Protein AF-A0A845X6W7-F1 (afdb_monomer_lite)

Radius of gyration: 34.47 Å; chains: 1; bounding box: 106×66×89 Å

Structure (mmCIF, N/CA/C/O backbone):
data_AF-A0A845X6W7-F1
#
_entry.id   AF-A0A845X6W7-F1
#
loop_
_atom_site.group_PDB
_atom_site.id
_atom_site.type_symbol
_atom_site.label_atom_id
_atom_site.label_alt_id
_atom_site.label_comp_id
_atom_site.label_asym_id
_atom_site.label_entity_id
_atom_site.label_seq_id
_atom_site.pdbx_PDB_ins_code
_atom_site.Cartn_x
_atom_site.Cartn_y
_atom_site.Cartn_z
_atom_site.occupancy
_atom_site.B_iso_or_equiv
_atom_site.auth_seq_id
_atom_site.auth_comp_id
_atom_site.auth_asym_id
_atom_site.auth_atom_id
_atom_site.pdbx_PDB_model_num
ATOM 1 N N . MET A 1 1 ? 64.576 -46.042 -10.065 1.00 41.81 1 MET A N 1
ATOM 2 C CA . MET A 1 1 ? 65.574 -46.840 -9.324 1.00 41.81 1 MET A CA 1
ATOM 3 C C . MET A 1 1 ? 66.945 -46.259 -9.606 1.00 41.81 1 MET A C 1
ATOM 5 O O . MET A 1 1 ? 67.445 -46.493 -10.690 1.00 41.81 1 MET A O 1
ATOM 9 N N . PHE A 1 2 ? 67.474 -45.458 -8.682 1.00 36.78 2 PHE A N 1
ATOM 10 C CA . PHE A 1 2 ? 68.887 -45.396 -8.293 1.00 36.78 2 PHE A CA 1
ATOM 11 C C . PHE A 1 2 ? 68.913 -44.674 -6.943 1.00 36.78 2 PHE A C 1
ATOM 13 O O . PHE A 1 2 ? 68.477 -43.531 -6.832 1.00 36.78 2 PHE A O 1
ATOM 20 N N . SER A 1 3 ? 69.297 -45.434 -5.923 1.00 38.53 3 SER A N 1
ATOM 21 C CA . SER A 1 3 ? 69.577 -44.996 -4.559 1.00 38.53 3 SER A CA 1
ATOM 22 C C . SER A 1 3 ? 71.019 -44.513 -4.461 1.00 38.53 3 SER A C 1
ATOM 24 O O . SER A 1 3 ? 71.854 -45.058 -5.177 1.00 38.53 3 SER A O 1
ATOM 26 N N . SER A 1 4 ? 71.272 -43.585 -3.532 1.00 36.19 4 SER A N 1
ATOM 27 C CA . SER A 1 4 ? 72.411 -43.527 -2.584 1.00 36.19 4 SER A CA 1
ATOM 28 C C . SER A 1 4 ? 72.683 -42.048 -2.256 1.00 36.19 4 SER A C 1
ATOM 30 O O . SER A 1 4 ? 72.948 -41.278 -3.172 1.00 36.19 4 SER A O 1
ATOM 32 N N . GLU A 1 5 ? 72.418 -41.527 -1.058 1.00 40.69 5 GLU A N 1
ATOM 33 C CA . GLU A 1 5 ? 73.032 -41.799 0.259 1.00 40.69 5 GLU A CA 1
ATOM 34 C C . GLU A 1 5 ? 74.122 -40.774 0.636 1.00 40.69 5 GLU A C 1
ATOM 36 O O . GLU A 1 5 ? 75.070 -40.558 -0.109 1.00 40.69 5 GLU A O 1
ATOM 41 N N . PHE A 1 6 ? 73.931 -40.222 1.843 1.00 40.81 6 PHE A N 1
ATOM 42 C CA . PHE A 1 6 ? 74.880 -39.656 2.813 1.00 40.81 6 PHE A CA 1
ATOM 43 C C . PHE A 1 6 ? 75.717 -38.404 2.482 1.00 40.81 6 PHE A C 1
ATOM 45 O O . PHE A 1 6 ? 76.673 -38.446 1.716 1.00 40.81 6 PHE A O 1
ATOM 52 N N . TYR A 1 7 ? 75.453 -37.329 3.240 1.00 45.44 7 TYR A N 1
ATOM 53 C CA . TYR A 1 7 ? 76.363 -36.921 4.322 1.00 45.44 7 TYR A CA 1
ATOM 54 C C . TYR A 1 7 ? 75.576 -36.331 5.506 1.00 45.44 7 TYR A C 1
ATOM 56 O O . TYR A 1 7 ? 74.706 -35.478 5.326 1.00 45.44 7 TYR A O 1
ATOM 64 N N . GLU A 1 8 ? 75.879 -36.862 6.690 1.00 43.03 8 GLU A N 1
ATOM 65 C CA . GLU A 1 8 ? 75.519 -36.372 8.020 1.00 43.03 8 GLU A CA 1
ATOM 66 C C . GLU A 1 8 ? 76.424 -35.208 8.460 1.00 43.03 8 GLU A C 1
ATOM 68 O O . GLU A 1 8 ? 77.528 -35.030 7.944 1.00 43.03 8 GLU A O 1
ATOM 73 N N . ASP A 1 9 ? 75.927 -34.547 9.505 1.00 42.81 9 ASP A N 1
ATOM 74 C CA . ASP A 1 9 ? 76.633 -33.899 10.614 1.00 42.81 9 ASP A CA 1
ATOM 75 C C . ASP A 1 9 ? 76.933 -32.393 10.598 1.00 42.81 9 ASP A C 1
ATOM 77 O O . ASP A 1 9 ? 77.532 -31.833 9.685 1.00 42.81 9 ASP A O 1
ATOM 81 N N . ASP A 1 10 ? 76.462 -31.795 11.705 1.00 38.75 10 ASP A N 1
ATOM 82 C CA . ASP A 1 10 ? 76.987 -30.668 12.487 1.00 38.75 10 ASP A CA 1
ATOM 83 C C . ASP A 1 10 ? 75.872 -29.728 12.988 1.00 38.75 10 ASP A C 1
ATOM 85 O O . ASP A 1 10 ? 75.576 -28.666 12.440 1.00 38.75 10 ASP A O 1
ATOM 89 N N . ALA A 1 11 ? 75.280 -30.119 14.120 1.00 44.12 11 ALA A N 1
ATOM 90 C CA . ALA A 1 11 ? 74.911 -29.176 15.176 1.00 44.12 11 ALA A CA 1
ATOM 91 C C . ALA A 1 11 ? 76.161 -28.979 16.058 1.00 44.12 11 ALA A C 1
ATOM 93 O O . ALA A 1 11 ? 76.843 -29.971 16.324 1.00 44.12 11 ALA A O 1
ATOM 94 N N . PRO A 1 12 ? 76.470 -27.770 16.574 1.00 51.69 12 PRO A N 1
ATOM 95 C CA . PRO A 1 12 ? 75.695 -27.253 17.708 1.00 51.69 12 PRO A CA 1
ATOM 96 C C . PRO A 1 12 ? 75.635 -25.713 17.826 1.00 51.69 12 PRO A C 1
ATOM 98 O O . PRO A 1 12 ? 76.504 -25.001 17.345 1.00 51.69 12 PRO A O 1
ATOM 101 N N . SER A 1 13 ? 74.643 -25.201 18.564 1.00 38.34 13 SER A N 1
ATOM 102 C CA . SER A 1 13 ? 74.835 -24.341 19.753 1.00 38.34 13 SER A CA 1
ATOM 103 C C . SER A 1 13 ? 73.607 -23.468 20.025 1.00 38.34 13 SER A C 1
ATOM 105 O O . SER A 1 13 ? 73.076 -22.813 19.134 1.00 38.34 13 SER A O 1
ATOM 107 N N . ASN A 1 14 ? 73.187 -23.479 21.288 1.00 47.44 14 ASN A N 1
ATOM 108 C CA . ASN A 1 14 ? 72.137 -22.656 21.869 1.00 47.44 14 ASN A CA 1
ATOM 109 C C . ASN A 1 14 ? 72.446 -21.154 21.775 1.00 47.44 14 ASN A C 1
ATOM 111 O O . ASN A 1 14 ? 73.477 -20.720 22.280 1.00 47.44 14 ASN A O 1
ATOM 115 N N . GLU A 1 15 ? 71.475 -20.366 21.314 1.00 41.59 15 GLU A N 1
ATOM 116 C CA . GLU A 1 15 ? 71.213 -19.026 21.850 1.00 41.59 15 GLU A CA 1
ATOM 117 C C . GLU A 1 15 ? 69.703 -18.875 22.075 1.00 41.59 15 GLU A C 1
ATOM 119 O O . GLU A 1 15 ? 68.902 -18.695 21.156 1.00 41.59 15 GLU A O 1
ATOM 124 N N . GLU A 1 16 ? 69.314 -18.999 23.341 1.00 50.53 16 GLU A N 1
ATOM 125 C CA . GLU A 1 16 ? 67.980 -18.710 23.850 1.00 50.53 16 GLU A CA 1
ATOM 126 C C . GLU A 1 16 ? 67.768 -17.187 23.794 1.00 50.53 16 GLU A C 1
ATOM 128 O O . GLU A 1 16 ? 68.186 -16.432 24.670 1.00 50.53 16 GLU A O 1
ATOM 133 N N . SER A 1 17 ? 67.186 -16.716 22.687 1.00 41.22 17 SER A N 1
ATOM 134 C CA . SER A 1 17 ? 66.835 -15.310 22.481 1.00 41.22 17 SER A CA 1
ATOM 135 C C . SER A 1 17 ? 65.558 -14.971 23.248 1.00 41.22 17 SER A C 1
ATOM 137 O O . SER A 1 17 ? 64.436 -15.212 22.794 1.00 41.22 17 SER A O 1
ATOM 139 N N . ASP A 1 18 ? 65.759 -14.384 24.422 1.00 53.88 18 ASP A N 1
ATOM 140 C CA . ASP A 1 18 ? 64.742 -13.804 25.290 1.00 53.88 18 ASP A CA 1
ATOM 141 C C . ASP A 1 18 ? 64.089 -12.588 24.593 1.00 53.88 18 ASP A C 1
ATOM 143 O O . ASP A 1 18 ? 64.576 -11.453 24.635 1.00 53.88 18 ASP A O 1
ATOM 147 N N . ARG A 1 19 ? 62.996 -12.824 23.853 1.00 45.81 19 ARG A N 1
ATOM 148 C CA . ARG A 1 19 ? 62.197 -11.755 23.234 1.00 45.81 19 ARG A CA 1
ATOM 149 C C . ARG A 1 19 ? 61.158 -11.241 24.237 1.00 45.81 19 ARG A C 1
ATOM 151 O O . ARG A 1 19 ? 60.297 -12.010 24.671 1.00 45.81 19 ARG A O 1
ATOM 158 N N . PRO A 1 20 ? 61.131 -9.932 24.553 1.00 50.06 20 PRO A N 1
ATOM 159 C CA . PRO A 1 20 ? 60.148 -9.387 25.475 1.00 50.06 20 PRO A CA 1
ATOM 160 C C . PRO A 1 20 ? 58.753 -9.439 24.842 1.00 50.06 20 PRO A C 1
ATOM 162 O O . PRO A 1 20 ? 58.519 -8.869 23.774 1.00 50.06 20 PRO A O 1
ATOM 165 N N . LYS A 1 21 ? 57.805 -10.087 25.532 1.00 54.38 21 LYS A N 1
ATOM 166 C CA . LYS A 1 21 ? 56.366 -10.089 25.214 1.00 54.38 21 LYS A CA 1
ATOM 167 C C . LYS A 1 21 ? 55.781 -8.669 25.314 1.00 54.38 21 LYS A C 1
ATOM 169 O O . LYS A 1 21 ? 55.108 -8.318 26.280 1.00 54.38 21 LYS A O 1
ATOM 174 N N . LYS A 1 22 ? 56.012 -7.836 24.299 1.00 54.75 22 LYS A N 1
ATOM 175 C CA . LYS A 1 22 ? 55.303 -6.569 24.070 1.00 54.75 22 LYS A CA 1
ATOM 176 C C . LYS A 1 22 ? 54.036 -6.859 23.264 1.00 54.75 22 LYS A C 1
ATOM 178 O O . LYS A 1 22 ? 54.057 -6.843 22.043 1.00 54.75 22 LYS A O 1
ATOM 183 N N . GLY A 1 23 ? 52.943 -7.163 23.956 1.00 51.31 23 GLY A N 1
ATOM 184 C CA . GLY A 1 23 ? 51.640 -7.371 23.310 1.00 51.31 23 GLY A CA 1
ATOM 185 C C . GLY A 1 23 ? 50.450 -7.360 24.266 1.00 51.31 23 GLY A C 1
ATOM 186 O O . GLY A 1 23 ? 49.361 -6.956 23.879 1.00 51.31 23 GLY A O 1
ATOM 187 N N . LEU A 1 24 ? 50.657 -7.706 25.543 1.00 52.41 24 LEU A N 1
ATOM 188 C CA . LEU A 1 24 ? 49.563 -7.728 26.523 1.00 52.41 24 LEU A CA 1
ATOM 189 C C . LEU A 1 24 ? 49.169 -6.332 27.038 1.00 52.41 24 LEU A C 1
ATOM 191 O O . LEU A 1 24 ? 48.014 -6.105 27.383 1.00 52.41 24 LEU A O 1
ATOM 195 N N . GLY A 1 25 ? 50.117 -5.390 27.081 1.00 53.72 25 GLY A N 1
ATOM 196 C CA . GLY A 1 25 ? 49.884 -4.060 27.652 1.00 53.72 25 GLY A CA 1
ATOM 197 C C . GLY A 1 25 ? 48.910 -3.211 26.836 1.00 53.72 25 GLY A C 1
ATOM 198 O O . GLY A 1 25 ? 48.062 -2.546 27.408 1.00 53.72 25 GLY A O 1
ATOM 199 N N . VAL A 1 26 ? 48.979 -3.269 25.503 1.00 62.56 26 VAL A N 1
ATOM 200 C CA . VAL A 1 26 ? 48.134 -2.433 24.630 1.00 62.56 26 VAL A CA 1
ATOM 201 C C . VAL A 1 26 ? 46.679 -2.903 24.650 1.00 62.56 26 VAL A C 1
ATOM 203 O O . VAL A 1 26 ? 45.774 -2.079 24.743 1.00 62.56 26 VAL A O 1
ATOM 206 N N . ILE A 1 27 ? 46.452 -4.220 24.657 1.00 63.22 27 ILE A N 1
ATOM 207 C CA . ILE A 1 27 ? 45.105 -4.804 24.733 1.00 63.22 27 ILE A CA 1
ATOM 208 C C . ILE A 1 27 ? 44.462 -4.487 26.088 1.00 63.22 27 ILE A C 1
ATOM 210 O O . ILE A 1 27 ? 43.303 -4.084 26.127 1.00 63.22 27 ILE A O 1
ATOM 214 N N . ALA A 1 28 ? 45.219 -4.582 27.188 1.00 65.25 28 ALA A N 1
ATOM 215 C CA . ALA A 1 28 ? 44.724 -4.219 28.514 1.00 65.25 28 ALA A CA 1
ATOM 216 C C . ALA A 1 28 ? 44.346 -2.731 28.609 1.00 65.25 28 ALA A C 1
ATOM 218 O O . ALA A 1 28 ? 43.310 -2.404 29.184 1.00 65.25 28 ALA A O 1
ATOM 219 N N . THR A 1 29 ? 45.132 -1.833 28.005 1.00 66.19 29 THR A N 1
ATOM 220 C CA . THR A 1 29 ? 44.824 -0.395 27.991 1.00 66.19 29 THR A CA 1
ATOM 221 C C . THR A 1 29 ? 43.583 -0.086 27.154 1.00 66.19 29 THR A C 1
ATOM 223 O O . THR A 1 29 ? 42.740 0.686 27.597 1.00 66.19 29 THR A O 1
ATOM 226 N N . ILE A 1 30 ? 43.421 -0.719 25.985 1.00 70.38 30 ILE A N 1
ATOM 227 C CA . ILE A 1 30 ? 42.225 -0.552 25.140 1.00 70.38 30 ILE A CA 1
ATOM 228 C C . ILE A 1 30 ? 40.974 -1.046 25.874 1.00 70.38 30 ILE A C 1
ATOM 230 O O . ILE A 1 30 ? 39.964 -0.345 25.896 1.00 70.38 30 ILE A O 1
ATOM 234 N N . PHE A 1 31 ? 41.058 -2.200 26.542 1.00 69.19 31 PHE A N 1
ATOM 235 C CA . PHE A 1 31 ? 39.956 -2.721 27.349 1.00 69.19 31 PHE A CA 1
ATOM 236 C C . PHE A 1 31 ? 39.608 -1.782 28.507 1.00 69.19 31 PHE A C 1
ATOM 238 O O . PHE A 1 31 ? 38.435 -1.544 28.767 1.00 69.19 31 PHE A O 1
ATOM 245 N N . PHE A 1 32 ? 40.611 -1.199 29.171 1.00 68.44 32 PHE A N 1
ATOM 246 C CA . PHE A 1 32 ? 40.396 -0.255 30.269 1.00 68.44 32 PHE A CA 1
ATOM 247 C C . PHE A 1 32 ? 39.713 1.036 29.792 1.00 68.44 32 PHE A C 1
ATOM 249 O O . PHE A 1 32 ? 38.779 1.509 30.432 1.00 68.44 32 PHE A O 1
ATOM 256 N N . VAL A 1 33 ? 40.118 1.568 28.634 1.00 68.38 33 VAL A N 1
ATOM 257 C CA . VAL A 1 33 ? 39.493 2.752 28.020 1.00 68.38 33 VAL A CA 1
ATOM 258 C C . VAL A 1 33 ? 38.045 2.458 27.611 1.00 68.38 33 VAL A C 1
ATOM 260 O O . VAL A 1 33 ? 37.154 3.244 27.931 1.00 68.38 33 VAL A O 1
ATOM 263 N N . LEU A 1 34 ? 37.790 1.302 26.986 1.00 66.75 34 LEU A N 1
ATOM 264 C CA . LEU A 1 34 ? 36.441 0.860 26.612 1.00 66.75 34 LEU A CA 1
ATOM 265 C C . LEU A 1 34 ? 35.526 0.626 27.820 1.00 66.75 34 LEU A C 1
ATOM 267 O O . LEU A 1 34 ? 34.320 0.791 27.691 1.00 66.75 34 LEU A O 1
ATOM 271 N N . LEU A 1 35 ? 36.072 0.288 28.992 1.00 68.88 35 LEU A N 1
ATOM 272 C CA . LEU A 1 35 ? 35.301 0.093 30.226 1.00 68.88 35 LEU A CA 1
ATOM 273 C C . LEU A 1 35 ? 35.048 1.409 30.983 1.00 68.88 35 LEU A C 1
ATOM 275 O O . LEU A 1 35 ? 34.030 1.551 31.661 1.00 68.88 35 LEU A O 1
ATOM 279 N N . CYS A 1 36 ? 35.937 2.397 30.841 1.00 67.00 36 CYS A N 1
ATOM 280 C CA . CYS A 1 36 ? 35.768 3.721 31.442 1.00 67.00 36 CYS A CA 1
ATOM 281 C C . CYS A 1 36 ? 34.669 4.555 30.767 1.00 67.00 36 CYS A C 1
ATOM 283 O O . CYS A 1 36 ? 34.015 5.339 31.454 1.00 67.00 36 CYS A O 1
ATOM 285 N N . ILE A 1 37 ? 34.440 4.389 29.459 1.00 62.00 37 ILE A N 1
ATOM 286 C CA . ILE A 1 37 ? 33.436 5.171 28.716 1.00 62.00 37 ILE A CA 1
ATOM 287 C C . ILE A 1 37 ? 31.999 4.874 29.205 1.00 62.00 37 ILE A C 1
ATOM 289 O O . ILE A 1 37 ? 31.311 5.827 29.572 1.00 62.00 37 ILE A O 1
ATOM 293 N N . PRO A 1 38 ? 31.543 3.608 29.325 1.00 60.44 38 PRO A N 1
ATOM 294 C CA . PRO A 1 38 ? 30.228 3.283 29.880 1.00 60.44 38 PRO A CA 1
ATOM 295 C C . PRO A 1 38 ? 30.081 3.711 31.339 1.00 60.44 38 PRO A C 1
ATOM 297 O O . PRO A 1 38 ? 29.026 4.197 31.732 1.00 60.44 38 PRO A O 1
ATOM 300 N N . ALA A 1 39 ? 31.142 3.574 32.141 1.00 66.44 39 ALA A N 1
ATOM 301 C CA . ALA A 1 39 ? 31.120 3.989 33.540 1.00 66.44 39 ALA A CA 1
ATOM 302 C C . ALA A 1 39 ? 30.937 5.509 33.675 1.00 66.44 39 ALA A C 1
ATOM 304 O O . ALA A 1 39 ? 30.122 5.949 34.480 1.00 66.44 39 ALA A O 1
ATOM 305 N N . ALA A 1 40 ? 31.635 6.304 32.857 1.00 65.62 40 ALA A N 1
ATOM 306 C CA . ALA A 1 40 ? 31.474 7.757 32.814 1.00 65.62 40 ALA A CA 1
ATOM 307 C C . ALA A 1 40 ? 30.088 8.177 32.295 1.00 65.62 40 ALA A C 1
ATOM 309 O O . ALA A 1 40 ? 29.509 9.140 32.789 1.00 65.62 40 ALA A O 1
ATOM 310 N N . LEU A 1 41 ? 29.527 7.439 31.333 1.00 58.84 41 LEU A N 1
ATOM 311 C CA . LEU A 1 41 ? 28.171 7.676 30.835 1.00 58.84 41 LEU A CA 1
ATOM 312 C C . LEU A 1 41 ? 27.113 7.375 31.904 1.00 58.84 41 LEU A C 1
ATOM 314 O O . LE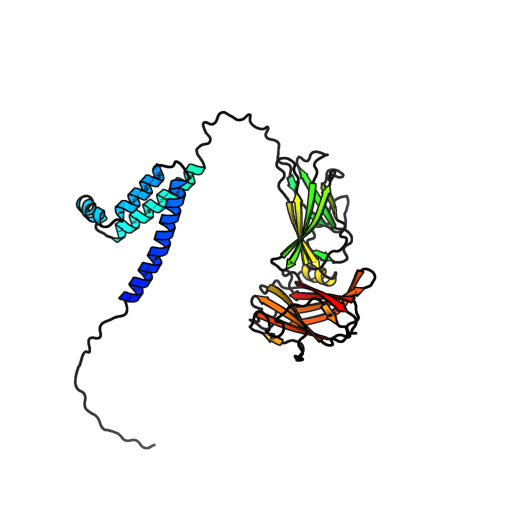U A 1 41 ? 26.213 8.181 32.114 1.00 58.84 41 LEU A O 1
ATOM 318 N N . LEU A 1 42 ? 27.252 6.266 32.633 1.00 66.25 42 LEU A N 1
ATOM 319 C CA . LEU A 1 42 ? 26.346 5.895 33.722 1.00 66.25 42 LEU A CA 1
ATOM 320 C C . LEU A 1 42 ? 26.436 6.857 34.910 1.00 66.25 42 LEU A C 1
ATOM 322 O O . LEU A 1 42 ? 25.409 7.172 35.512 1.00 66.25 42 LEU A O 1
ATOM 326 N N . THR A 1 43 ? 27.629 7.362 35.244 1.00 67.19 43 THR A N 1
ATOM 327 C CA . THR A 1 43 ? 27.751 8.400 36.275 1.00 67.19 43 THR A CA 1
ATOM 328 C C . THR A 1 43 ? 27.157 9.725 35.820 1.00 67.19 43 THR A C 1
ATOM 330 O O . THR A 1 43 ? 26.515 10.386 36.631 1.00 67.19 43 THR A O 1
ATOM 333 N N . LEU A 1 44 ? 27.304 10.100 34.546 1.00 59.97 44 LEU A N 1
ATOM 334 C CA . LEU A 1 44 ? 26.734 11.333 34.002 1.00 59.97 44 LEU A CA 1
ATOM 335 C C . LEU A 1 44 ? 25.201 11.267 33.931 1.00 59.97 44 LEU A C 1
ATOM 337 O O . LEU A 1 44 ? 24.539 12.211 34.351 1.00 59.97 44 LEU A O 1
ATOM 341 N N . ILE A 1 45 ? 24.638 10.125 33.521 1.00 60.75 45 ILE A N 1
ATOM 342 C CA . ILE A 1 45 ? 23.195 9.847 33.584 1.00 60.75 45 ILE A CA 1
ATOM 343 C C . ILE A 1 45 ? 22.712 9.920 35.040 1.00 60.75 45 ILE A C 1
ATOM 345 O O . ILE A 1 45 ? 21.786 10.670 35.338 1.00 60.75 45 ILE A O 1
ATOM 349 N N . GLY A 1 46 ? 23.381 9.231 35.971 1.00 59.56 46 GLY A N 1
ATOM 350 C CA . GLY A 1 46 ? 23.051 9.299 37.399 1.00 59.56 46 GLY A CA 1
ATOM 351 C C . GLY A 1 46 ? 23.098 10.726 37.957 1.00 59.56 46 GLY A C 1
ATOM 352 O O . GLY A 1 46 ? 22.233 11.111 38.737 1.00 59.56 46 GLY A O 1
ATOM 353 N N . PHE A 1 47 ? 24.056 11.542 37.510 1.00 59.53 47 PHE A N 1
ATOM 354 C CA . PHE A 1 47 ? 24.187 12.939 37.922 1.00 59.53 47 PHE A CA 1
ATOM 355 C C . PHE A 1 47 ? 23.041 13.813 37.394 1.00 59.53 47 PHE A C 1
ATOM 357 O O . PHE A 1 47 ? 22.495 14.612 38.149 1.00 59.53 47 PHE A O 1
ATOM 364 N N . VAL A 1 48 ? 22.620 13.627 36.138 1.00 53.84 48 VAL A N 1
ATOM 365 C CA . VAL A 1 48 ? 21.463 14.334 35.551 1.00 53.84 48 VAL A CA 1
ATOM 366 C C . VAL A 1 48 ? 20.162 13.992 36.294 1.00 53.84 48 VAL A C 1
ATOM 368 O O . VAL A 1 48 ? 19.350 14.882 36.555 1.00 53.84 48 VAL A O 1
ATOM 371 N N . PHE A 1 49 ? 19.994 12.738 36.725 1.00 54.31 49 PHE A N 1
ATOM 372 C CA . PHE A 1 49 ? 18.824 12.299 37.499 1.00 54.31 49 PHE A CA 1
ATOM 373 C C . PHE A 1 49 ? 18.829 12.767 38.968 1.00 54.31 49 PHE A C 1
ATOM 375 O O . PHE A 1 49 ? 17.772 12.981 39.553 1.00 54.31 49 PHE A O 1
ATOM 382 N N . ILE A 1 50 ? 20.001 12.994 39.573 1.00 55.56 50 ILE A N 1
ATOM 383 C CA . ILE A 1 50 ? 20.118 13.528 40.946 1.00 55.56 50 ILE A CA 1
ATOM 384 C C . ILE A 1 50 ? 19.643 14.987 41.039 1.00 55.56 50 ILE A C 1
ATOM 386 O O . ILE A 1 50 ? 19.128 15.400 42.077 1.00 55.56 50 ILE A O 1
ATOM 390 N N . PHE A 1 51 ? 19.804 15.773 39.973 1.00 54.44 51 PHE A N 1
ATOM 391 C CA . PHE A 1 51 ? 19.397 17.182 39.966 1.00 54.44 51 PHE A CA 1
ATOM 392 C C . PHE A 1 51 ? 17.911 17.399 39.672 1.00 54.44 51 PHE A C 1
ATOM 394 O O . PHE A 1 51 ? 17.441 18.529 39.803 1.00 54.44 51 PHE A O 1
ATOM 401 N N . THR A 1 52 ? 17.173 16.349 39.301 1.00 53.53 52 THR A N 1
ATOM 402 C CA . THR A 1 52 ? 15.798 16.487 38.811 1.00 53.53 52 THR A CA 1
ATOM 403 C C . THR A 1 52 ? 14.702 16.098 39.799 1.00 53.53 52 THR A C 1
ATOM 405 O O . THR A 1 52 ? 13.597 16.574 39.593 1.00 53.53 52 THR A O 1
ATOM 408 N N . ASP A 1 53 ? 14.956 15.390 40.912 1.00 53.44 53 ASP A N 1
ATOM 409 C CA . ASP A 1 53 ? 13.926 15.246 41.959 1.00 53.44 53 ASP A CA 1
ATOM 410 C C . ASP A 1 53 ? 14.432 14.813 43.349 1.00 53.44 53 ASP A C 1
ATOM 412 O O . ASP A 1 53 ? 15.456 14.148 43.502 1.00 53.44 53 ASP A O 1
ATOM 416 N N . LYS A 1 54 ? 13.682 15.205 44.393 1.00 57.72 54 LYS A N 1
ATOM 417 C CA . LYS A 1 54 ? 14.009 15.132 45.839 1.00 57.72 54 LYS A CA 1
ATOM 418 C C . LYS A 1 54 ? 14.181 13.712 46.420 1.00 57.72 54 LYS A C 1
ATOM 420 O O . LYS A 1 54 ? 13.468 13.333 47.348 1.00 57.72 54 LYS A O 1
ATOM 425 N N . SER A 1 55 ? 15.169 12.941 45.974 1.00 58.91 55 SER A N 1
ATOM 426 C CA . SER A 1 55 ? 15.476 11.626 46.557 1.00 58.91 55 SER A CA 1
ATOM 427 C C . SER A 1 55 ? 16.876 11.587 47.180 1.00 58.91 55 SER A C 1
ATOM 429 O O . SER A 1 55 ? 17.870 11.250 46.544 1.00 58.91 55 SER A O 1
ATOM 431 N N . VAL A 1 56 ? 16.950 11.910 48.478 1.00 62.66 56 VAL A N 1
ATOM 432 C CA . VAL A 1 56 ? 18.195 11.962 49.281 1.00 62.66 56 VAL A CA 1
ATOM 433 C C . VAL A 1 56 ? 18.850 10.580 49.449 1.00 62.66 56 VAL A C 1
ATOM 435 O O . VAL A 1 56 ? 20.071 10.466 49.520 1.00 62.66 56 VAL A O 1
ATOM 438 N N . ILE A 1 57 ? 18.053 9.512 49.493 1.00 61.00 57 ILE A N 1
ATOM 439 C CA . ILE A 1 57 ? 18.521 8.138 49.744 1.00 61.00 57 ILE A CA 1
ATOM 440 C C . ILE A 1 57 ? 19.392 7.588 48.599 1.00 61.00 57 ILE A C 1
ATOM 442 O O . ILE A 1 57 ? 20.510 7.145 48.871 1.00 61.00 57 ILE A O 1
ATOM 446 N N . PRO A 1 58 ? 18.962 7.627 47.327 1.00 61.75 58 PRO A N 1
ATOM 447 C CA . PRO A 1 58 ? 19.805 7.152 46.237 1.00 61.75 58 PRO A CA 1
ATOM 448 C C . PRO A 1 58 ? 21.064 7.997 46.026 1.00 61.75 58 PRO A C 1
ATOM 450 O O . PRO A 1 58 ? 22.103 7.450 45.659 1.00 61.75 58 PRO A O 1
ATOM 453 N N . PHE A 1 59 ? 21.012 9.298 46.327 1.00 65.81 59 PHE A N 1
ATOM 454 C CA . PHE A 1 59 ? 22.203 10.146 46.343 1.00 65.81 59 PHE A CA 1
ATOM 455 C C . PHE A 1 59 ? 23.241 9.646 47.358 1.00 65.81 59 PHE A C 1
ATOM 457 O O . PHE A 1 59 ? 24.420 9.530 47.027 1.00 65.81 59 PHE A O 1
ATOM 464 N N . LEU A 1 60 ? 22.814 9.285 48.574 1.00 64.31 60 LEU A N 1
ATOM 465 C CA . LEU A 1 60 ? 23.707 8.741 49.602 1.00 64.31 60 LEU A CA 1
ATOM 466 C C . LEU A 1 60 ? 24.291 7.377 49.209 1.00 64.31 60 LEU A C 1
ATOM 468 O O . LEU A 1 60 ? 25.471 7.134 49.457 1.00 64.31 60 LEU A O 1
ATOM 472 N N . LEU A 1 61 ? 23.507 6.508 48.564 1.00 65.38 61 LEU A N 1
ATOM 473 C CA . LEU A 1 61 ? 23.988 5.209 48.076 1.00 65.38 61 LEU A CA 1
ATOM 474 C C . LEU A 1 61 ? 24.996 5.360 46.930 1.00 65.38 61 LEU A C 1
ATOM 476 O O . LEU A 1 61 ? 26.030 4.691 46.929 1.00 65.38 61 LEU A O 1
ATOM 480 N N . PHE A 1 62 ? 24.741 6.278 45.998 1.00 69.56 62 PHE A N 1
ATOM 481 C CA . PHE A 1 62 ? 25.669 6.589 44.913 1.00 69.56 62 PHE A CA 1
ATOM 482 C C . PHE A 1 62 ? 26.963 7.224 45.440 1.00 69.56 62 PHE A C 1
ATOM 484 O O . PHE A 1 62 ? 28.058 6.802 45.071 1.00 69.56 62 PHE A O 1
ATOM 491 N N . ALA A 1 63 ? 26.858 8.183 46.366 1.00 69.19 63 ALA A N 1
ATOM 492 C CA . ALA A 1 63 ? 28.012 8.789 47.023 1.00 69.19 63 ALA A CA 1
ATOM 493 C C . ALA A 1 63 ? 28.838 7.748 47.800 1.00 69.19 63 ALA A C 1
ATOM 495 O O . ALA A 1 63 ? 30.066 7.761 47.725 1.00 69.19 63 ALA A O 1
ATOM 496 N N . ALA A 1 64 ? 28.185 6.807 48.491 1.00 68.12 64 ALA A N 1
ATOM 497 C CA . ALA A 1 64 ? 28.860 5.708 49.176 1.00 68.12 64 ALA A CA 1
ATOM 498 C C . ALA A 1 64 ? 29.593 4.778 48.195 1.00 68.12 64 ALA A C 1
ATOM 500 O O . ALA A 1 64 ? 30.756 4.448 48.427 1.00 68.12 64 ALA A O 1
ATOM 501 N N . ALA A 1 65 ? 28.966 4.409 47.073 1.00 71.38 65 ALA A N 1
ATOM 502 C CA . ALA A 1 65 ? 29.610 3.605 46.034 1.00 71.38 65 ALA A CA 1
ATOM 503 C C . ALA A 1 65 ? 30.840 4.318 45.441 1.00 71.38 65 ALA A C 1
ATOM 505 O O . ALA A 1 65 ? 31.893 3.704 45.262 1.00 71.38 65 ALA A O 1
ATOM 506 N N . LEU A 1 66 ? 30.744 5.631 45.213 1.00 72.00 66 LEU A N 1
ATOM 507 C CA . LEU A 1 66 ? 31.844 6.445 44.695 1.00 72.00 66 LEU A CA 1
ATOM 508 C C . LEU A 1 66 ? 33.010 6.541 45.696 1.00 72.00 66 LEU A C 1
ATOM 510 O O . LEU A 1 66 ? 34.175 6.413 45.316 1.00 72.00 66 LEU A O 1
ATOM 514 N N . LEU A 1 67 ? 32.707 6.697 46.988 1.00 69.94 67 LEU A N 1
ATOM 515 C CA . LEU A 1 67 ? 33.704 6.738 48.064 1.00 69.94 67 LEU A CA 1
ATOM 516 C C . LEU A 1 67 ? 34.483 5.423 48.211 1.00 69.94 67 LEU A C 1
ATOM 518 O O . LEU A 1 67 ? 35.668 5.460 48.536 1.00 69.94 67 LEU A O 1
ATOM 522 N N . VAL A 1 68 ? 33.856 4.275 47.934 1.00 64.50 68 VAL A N 1
ATOM 523 C CA . VAL A 1 68 ? 34.518 2.955 47.958 1.00 64.50 68 VAL A CA 1
ATOM 524 C C . VAL A 1 68 ? 35.532 2.803 46.813 1.00 64.50 68 VAL A C 1
ATOM 526 O O . VAL A 1 68 ? 36.540 2.098 46.939 1.00 64.50 68 VAL A O 1
ATOM 529 N N . VAL A 1 69 ? 35.307 3.488 45.692 1.00 67.50 69 VAL A N 1
ATOM 530 C CA . VAL A 1 69 ? 36.128 3.368 44.478 1.00 67.50 69 VAL A CA 1
ATOM 531 C C . VAL A 1 69 ? 37.264 4.403 44.444 1.00 67.50 69 VAL A C 1
ATOM 533 O O . VAL A 1 69 ? 38.291 4.161 43.810 1.00 67.50 69 VAL A O 1
ATOM 536 N N . LEU A 1 70 ? 37.134 5.528 45.158 1.00 71.75 70 LEU A N 1
ATOM 537 C CA . LEU A 1 70 ? 38.123 6.608 45.138 1.00 71.75 70 LEU A CA 1
ATOM 538 C C . LEU A 1 70 ? 39.466 6.209 45.802 1.00 71.75 70 LEU A C 1
ATOM 540 O O . LEU A 1 70 ? 39.500 5.898 46.997 1.00 71.75 70 LEU A O 1
ATOM 544 N N . PRO A 1 71 ? 40.606 6.311 45.083 1.00 64.25 71 PRO A N 1
ATOM 545 C CA . PRO A 1 71 ? 41.921 5.864 45.557 1.00 64.25 71 PRO A CA 1
ATOM 546 C C . PRO A 1 71 ? 42.387 6.403 46.924 1.00 64.25 71 PRO A C 1
ATOM 548 O O . PRO A 1 71 ? 42.916 5.612 47.708 1.00 64.25 71 PRO A O 1
ATOM 551 N N . PRO A 1 72 ? 42.216 7.701 47.269 1.00 67.19 72 PRO A N 1
ATOM 552 C CA . PRO A 1 72 ? 42.734 8.217 48.539 1.00 67.19 72 PRO A CA 1
ATOM 553 C C . PRO A 1 72 ? 41.975 7.673 49.760 1.00 67.19 72 PRO A C 1
ATOM 555 O O . PRO A 1 72 ? 42.559 7.546 50.834 1.00 67.19 72 PRO A O 1
ATOM 558 N N . MET A 1 73 ? 40.701 7.296 49.601 1.00 58.09 73 MET A N 1
ATOM 559 C CA . MET A 1 73 ? 39.859 6.777 50.689 1.00 58.09 73 MET A CA 1
ATOM 560 C C . MET A 1 73 ? 40.045 5.269 50.909 1.00 58.09 73 MET A C 1
ATOM 562 O O . MET A 1 73 ? 39.879 4.781 52.030 1.00 58.09 73 MET A O 1
ATOM 566 N N . GLN A 1 74 ? 40.471 4.529 49.879 1.00 63.16 74 GLN A N 1
ATOM 567 C CA . GLN A 1 74 ? 40.746 3.090 49.979 1.00 63.16 74 GLN A CA 1
ATOM 568 C C . GLN A 1 74 ? 41.824 2.774 51.023 1.00 63.16 74 GLN A C 1
ATOM 570 O O . GLN A 1 74 ? 41.672 1.831 51.797 1.00 63.16 74 GLN A O 1
ATOM 575 N N . MET A 1 75 ? 42.873 3.599 51.108 1.00 63.12 75 MET A N 1
ATOM 576 C CA . MET A 1 75 ? 43.960 3.439 52.087 1.00 63.12 75 MET A CA 1
ATOM 577 C C . MET A 1 75 ? 43.475 3.512 53.544 1.00 63.12 75 MET A C 1
ATOM 579 O O . MET A 1 75 ? 44.033 2.846 54.415 1.00 63.12 75 MET A O 1
ATOM 583 N N . VAL A 1 76 ? 42.426 4.294 53.818 1.00 65.38 76 VAL A N 1
ATOM 584 C CA . VAL A 1 76 ? 41.883 4.475 55.172 1.00 65.38 76 VAL A CA 1
ATOM 585 C C . VAL A 1 76 ? 40.969 3.304 55.553 1.00 65.38 76 VAL A C 1
ATOM 587 O O . VAL A 1 76 ? 41.089 2.753 56.649 1.00 65.38 76 VAL A O 1
ATOM 590 N N . TYR A 1 77 ? 40.104 2.863 54.635 1.00 60.34 77 TYR A N 1
ATOM 591 C CA . TYR A 1 77 ? 39.086 1.838 54.907 1.00 60.34 77 TYR A CA 1
ATOM 592 C C . TYR A 1 77 ? 39.641 0.400 54.933 1.00 60.34 77 TYR A C 1
ATOM 594 O O . TYR A 1 77 ? 39.209 -0.422 55.744 1.00 60.34 77 TYR A O 1
ATOM 602 N N . ILE A 1 78 ? 40.658 0.103 54.110 1.00 60.94 78 ILE A N 1
ATOM 603 C CA . ILE A 1 78 ? 41.318 -1.218 54.027 1.00 60.94 78 ILE A CA 1
ATOM 604 C C . ILE A 1 78 ? 41.939 -1.655 55.367 1.00 60.94 78 ILE A C 1
ATOM 606 O O . ILE A 1 78 ? 42.092 -2.851 55.632 1.00 60.94 78 ILE A O 1
ATOM 610 N N . ASN A 1 79 ? 42.279 -0.697 56.231 1.00 59.69 79 ASN A N 1
ATOM 611 C CA . ASN A 1 79 ? 42.843 -0.982 57.546 1.00 59.69 79 ASN A CA 1
ATOM 612 C C . ASN A 1 79 ? 41.787 -1.331 58.604 1.00 59.69 79 ASN A C 1
ATOM 614 O O . ASN A 1 79 ? 42.134 -1.960 59.598 1.00 59.69 79 ASN A O 1
ATOM 618 N N . HIS A 1 80 ? 40.521 -0.953 58.401 1.00 64.88 80 HIS A N 1
ATOM 619 C CA . HIS A 1 80 ? 39.448 -1.157 59.384 1.00 64.88 80 HIS A CA 1
ATOM 620 C C . HIS A 1 80 ? 38.493 -2.299 59.004 1.00 64.88 80 HIS A C 1
ATOM 622 O O . HIS A 1 80 ? 37.817 -2.837 59.877 1.00 64.88 80 HIS A O 1
ATOM 628 N N . VAL A 1 81 ? 38.465 -2.720 57.731 1.00 65.75 81 VAL A N 1
ATOM 629 C CA . VAL A 1 81 ? 37.598 -3.809 57.249 1.00 65.75 81 VAL A CA 1
ATOM 630 C C . VAL A 1 81 ? 38.427 -4.845 56.464 1.00 65.75 81 VAL A C 1
ATOM 632 O O . VAL A 1 81 ? 38.604 -4.716 55.251 1.00 65.75 81 VAL A O 1
ATOM 635 N N . PRO A 1 82 ? 38.947 -5.896 57.133 1.00 61.47 82 PRO A N 1
ATOM 636 C CA . PRO A 1 82 ? 39.887 -6.865 56.556 1.00 61.47 82 PRO A CA 1
ATOM 637 C C . PRO A 1 82 ? 39.455 -7.572 55.255 1.00 61.47 82 PRO A C 1
ATOM 639 O O . PRO A 1 82 ? 40.320 -7.758 54.393 1.00 61.47 82 PRO A O 1
ATOM 642 N N . PRO A 1 83 ? 38.177 -7.967 55.051 1.00 59.19 83 PRO A N 1
ATOM 643 C CA . PRO A 1 83 ? 37.791 -8.684 53.832 1.00 59.19 83 PRO A CA 1
ATOM 644 C C . PRO A 1 83 ? 37.840 -7.818 52.558 1.00 59.19 83 PRO A C 1
ATOM 646 O O . PRO A 1 83 ? 37.957 -8.364 51.465 1.00 59.19 83 PRO A O 1
ATOM 649 N N . LEU A 1 84 ? 37.855 -6.482 52.670 1.00 55.56 84 LEU A N 1
ATOM 650 C CA . LEU A 1 84 ? 37.862 -5.538 51.536 1.00 55.56 84 LEU A CA 1
ATOM 651 C C . LEU A 1 84 ? 39.265 -5.270 50.944 1.00 55.56 84 LEU A C 1
ATOM 653 O O . LEU A 1 84 ? 39.450 -4.370 50.125 1.00 55.56 84 LEU A O 1
ATOM 657 N N . ARG A 1 85 ? 40.281 -6.055 51.329 1.00 63.88 85 ARG A N 1
ATOM 658 C CA . ARG A 1 85 ? 41.636 -5.987 50.741 1.00 63.88 85 ARG A CA 1
ATOM 659 C C . ARG A 1 85 ? 41.691 -6.466 49.291 1.00 63.88 85 ARG A C 1
ATOM 661 O O . ARG A 1 85 ? 42.575 -6.057 48.538 1.00 63.88 85 ARG A O 1
ATOM 668 N N . PHE A 1 86 ? 40.761 -7.328 48.889 1.00 72.06 86 PHE A N 1
ATOM 669 C CA . PHE A 1 86 ? 40.705 -7.844 47.527 1.00 72.06 86 PHE A CA 1
ATOM 670 C C . PHE A 1 86 ? 40.048 -6.819 46.600 1.00 72.06 86 PHE A C 1
ATOM 672 O O . PHE A 1 86 ? 38.851 -6.560 46.695 1.00 72.06 86 PHE A O 1
ATOM 679 N N . ARG A 1 87 ? 40.828 -6.266 45.661 1.00 67.62 87 ARG A N 1
ATOM 680 C CA . ARG A 1 87 ? 40.364 -5.251 44.691 1.00 67.62 87 ARG A CA 1
ATOM 681 C C . ARG A 1 87 ? 39.083 -5.660 43.957 1.00 67.62 87 ARG A C 1
ATOM 683 O O . ARG A 1 87 ? 38.198 -4.832 43.771 1.00 67.62 87 ARG A O 1
ATOM 690 N N . TYR A 1 88 ? 38.965 -6.937 43.598 1.00 71.06 88 TYR A N 1
ATOM 691 C CA . TYR A 1 88 ? 37.790 -7.478 42.915 1.00 71.06 88 TYR A CA 1
ATOM 692 C C . TYR A 1 88 ? 36.532 -7.479 43.792 1.00 71.06 88 TYR A C 1
ATOM 694 O O . TYR A 1 88 ? 35.443 -7.231 43.286 1.00 71.06 88 TYR A O 1
ATOM 702 N N . LEU A 1 89 ? 36.675 -7.680 45.107 1.00 69.12 89 LEU A N 1
ATOM 703 C CA . LEU A 1 89 ? 35.553 -7.648 46.045 1.00 69.12 89 LEU A CA 1
ATOM 704 C C . LEU A 1 89 ? 35.006 -6.221 46.209 1.00 69.12 89 LEU A C 1
ATOM 706 O O . LEU A 1 89 ? 33.794 -6.039 46.243 1.00 69.12 89 LEU A O 1
ATOM 710 N N . ASN A 1 90 ? 35.880 -5.208 46.232 1.00 66.81 90 ASN A N 1
ATOM 711 C CA . ASN A 1 90 ? 35.459 -3.800 46.280 1.00 66.81 90 ASN A CA 1
ATOM 712 C C . ASN A 1 90 ? 34.733 -3.377 45.003 1.00 66.81 90 ASN A C 1
ATOM 714 O O . ASN A 1 90 ? 33.732 -2.668 45.070 1.00 66.81 90 ASN A O 1
ATOM 718 N N . MET A 1 91 ? 35.219 -3.834 43.846 1.00 70.44 91 MET A N 1
ATOM 719 C CA . MET A 1 91 ? 34.577 -3.552 42.564 1.00 70.44 91 MET A CA 1
ATOM 720 C C . MET A 1 91 ? 33.203 -4.227 42.478 1.00 70.44 91 MET A C 1
ATOM 722 O O . MET A 1 91 ? 32.228 -3.586 42.099 1.00 70.44 91 MET A O 1
ATOM 726 N N . PHE A 1 92 ? 33.104 -5.487 42.915 1.00 73.75 92 PHE A N 1
ATOM 727 C CA . PHE A 1 92 ? 31.837 -6.210 42.996 1.00 73.75 92 PHE A CA 1
ATOM 728 C C . PHE A 1 92 ? 30.844 -5.524 43.945 1.00 73.75 92 PHE A C 1
ATOM 730 O O . PHE A 1 92 ? 29.695 -5.301 43.575 1.00 73.75 92 PHE A O 1
ATOM 737 N N . LEU A 1 93 ? 31.293 -5.112 45.134 1.00 71.81 93 LEU A N 1
ATOM 738 C CA . LEU A 1 93 ? 30.456 -4.403 46.103 1.00 71.81 93 LEU A CA 1
ATOM 739 C C . LEU A 1 93 ? 29.938 -3.067 45.548 1.00 71.81 93 LEU A C 1
ATOM 741 O O . LEU A 1 93 ? 28.771 -2.742 45.744 1.00 71.81 93 LEU A O 1
ATOM 745 N N . ALA A 1 94 ? 30.772 -2.315 44.824 1.00 73.31 94 ALA A N 1
ATOM 746 C CA . ALA A 1 94 ? 30.359 -1.067 44.185 1.00 73.31 94 ALA A CA 1
ATOM 747 C C . ALA A 1 94 ? 29.279 -1.296 43.113 1.00 73.31 94 ALA A C 1
ATOM 749 O O . ALA A 1 94 ? 28.292 -0.565 43.078 1.00 73.31 94 ALA A O 1
ATOM 750 N N . VAL A 1 95 ? 29.422 -2.343 42.292 1.00 74.56 95 VAL A N 1
ATOM 751 C CA . VAL A 1 95 ? 28.418 -2.723 41.282 1.00 74.56 95 VAL A CA 1
ATOM 752 C C . VAL A 1 95 ? 27.102 -3.145 41.940 1.00 74.56 95 VAL A C 1
ATOM 754 O O . VAL A 1 95 ? 26.037 -2.707 41.511 1.00 74.56 95 VAL A O 1
ATOM 757 N N . VAL A 1 96 ? 27.159 -3.931 43.021 1.00 75.50 96 VAL A N 1
ATOM 758 C CA . VAL A 1 96 ? 25.965 -4.332 43.785 1.00 75.50 96 VAL A CA 1
ATOM 759 C C . VAL A 1 96 ? 25.266 -3.116 44.394 1.00 75.50 96 VAL A C 1
ATOM 761 O O . VAL A 1 96 ? 24.052 -2.993 44.269 1.00 75.50 96 VAL A O 1
ATOM 764 N N . LEU A 1 97 ? 26.003 -2.182 45.001 1.00 71.94 97 LEU A N 1
ATOM 765 C CA . LEU A 1 97 ? 25.425 -0.952 45.560 1.00 71.94 97 LEU A CA 1
ATOM 766 C C . LEU A 1 97 ? 24.786 -0.068 44.480 1.00 71.94 97 LEU A C 1
ATOM 768 O O . LEU A 1 97 ? 23.735 0.526 44.718 1.00 71.94 97 LEU A O 1
ATOM 772 N N . MET A 1 98 ? 25.383 -0.017 43.287 1.00 69.81 98 MET A N 1
ATOM 773 C CA . MET A 1 98 ? 24.840 0.714 42.141 1.00 69.81 98 MET A CA 1
ATOM 774 C C . MET A 1 98 ? 23.533 0.082 41.634 1.00 69.81 98 MET A C 1
ATOM 776 O O . MET A 1 98 ? 22.554 0.794 41.416 1.00 69.81 98 MET A O 1
ATOM 780 N N . LEU A 1 99 ? 23.484 -1.251 41.524 1.00 71.38 99 LEU A N 1
ATOM 781 C CA . LEU A 1 99 ? 22.275 -2.002 41.164 1.00 71.38 99 LEU A CA 1
ATOM 782 C C . LEU A 1 99 ? 21.162 -1.830 42.204 1.00 71.38 99 LEU A C 1
ATOM 784 O O . LEU A 1 99 ? 20.018 -1.572 41.838 1.00 71.38 99 LEU A O 1
ATOM 788 N N . VAL A 1 100 ? 21.490 -1.899 43.497 1.00 71.00 100 VAL A N 1
ATOM 789 C CA . VAL A 1 100 ? 20.519 -1.658 44.576 1.00 71.00 100 VAL A CA 1
ATOM 790 C C . VAL A 1 100 ? 19.976 -0.229 44.497 1.00 71.00 100 VAL A C 1
ATOM 792 O O . VAL A 1 100 ? 18.762 -0.043 44.561 1.00 71.00 100 VAL A O 1
ATOM 795 N N . GLY A 1 101 ? 20.833 0.770 44.264 1.00 65.12 101 GLY A N 1
ATOM 796 C CA . GLY A 1 101 ? 20.404 2.152 44.036 1.00 65.12 101 GLY A CA 1
ATOM 797 C C . GLY A 1 101 ? 19.388 2.278 42.895 1.00 65.12 101 GLY A C 1
ATOM 798 O O . GLY A 1 101 ? 18.350 2.912 43.075 1.00 65.12 101 GLY A O 1
ATOM 799 N N . LEU A 1 102 ? 19.634 1.608 41.763 1.00 65.81 102 LEU A N 1
ATOM 800 C CA . LEU A 1 102 ? 18.718 1.584 40.615 1.00 65.81 102 LEU A CA 1
ATOM 801 C C . LEU A 1 102 ? 17.372 0.915 40.943 1.00 65.81 102 LEU A C 1
ATOM 803 O O . LEU A 1 102 ? 16.324 1.423 40.548 1.00 65.81 102 LEU A O 1
ATOM 807 N N . THR A 1 103 ? 17.368 -0.182 41.709 1.00 66.69 103 THR A N 1
ATOM 808 C CA . THR A 1 103 ? 16.113 -0.857 42.101 1.00 66.69 103 THR A CA 1
ATOM 809 C C . THR A 1 103 ? 15.267 -0.037 43.076 1.00 66.69 103 THR A C 1
ATOM 811 O O . THR A 1 103 ? 14.041 -0.040 42.976 1.00 66.69 103 THR A O 1
ATOM 814 N N . VAL A 1 104 ? 15.897 0.721 43.982 1.00 61.47 104 VAL A N 1
ATOM 815 C CA . VAL A 1 104 ? 15.173 1.593 44.920 1.00 61.47 104 VAL A CA 1
ATOM 816 C C . VAL A 1 104 ? 14.480 2.733 44.166 1.00 61.47 104 VAL A C 1
ATOM 818 O O . VAL A 1 104 ? 13.315 3.009 44.450 1.00 61.47 104 VAL A O 1
ATOM 821 N N . PHE A 1 105 ? 15.124 3.311 43.144 1.00 59.06 105 PHE A N 1
ATOM 822 C CA . PHE A 1 105 ? 14.503 4.317 42.270 1.00 59.06 105 PHE A CA 1
ATOM 823 C C . PHE A 1 105 ? 13.262 3.801 41.530 1.00 59.06 105 PHE A C 1
ATOM 825 O O . PHE A 1 105 ? 12.272 4.526 41.433 1.00 59.06 105 PHE A O 1
ATOM 832 N N . GLY A 1 106 ? 13.280 2.548 41.061 1.00 52.25 106 GLY A N 1
ATOM 833 C CA . GLY A 1 106 ? 12.122 1.932 40.402 1.00 52.25 106 GLY A CA 1
ATOM 834 C C . GLY A 1 106 ? 10.917 1.729 41.330 1.00 52.25 106 GLY A C 1
ATOM 835 O O . GLY A 1 106 ? 9.780 1.736 40.869 1.00 52.25 106 GLY A O 1
ATOM 836 N N . SER A 1 107 ? 11.147 1.601 42.641 1.00 47.34 107 SER A N 1
ATOM 837 C CA . SER A 1 107 ? 10.087 1.357 43.634 1.00 47.34 107 SER A CA 1
ATOM 838 C C . SER A 1 107 ? 9.476 2.629 44.238 1.00 47.34 107 SER A C 1
ATOM 840 O O . SER A 1 107 ? 8.322 2.627 44.665 1.00 47.34 107 SER A O 1
ATOM 842 N N . THR A 1 108 ? 10.208 3.749 44.255 1.00 49.25 108 THR A N 1
ATOM 843 C CA . THR A 1 108 ? 9.694 5.019 44.800 1.00 49.25 108 THR A CA 1
ATOM 844 C C . THR A 1 108 ? 8.773 5.771 43.840 1.00 49.25 108 THR A C 1
ATOM 846 O O . THR A 1 108 ? 8.039 6.653 44.282 1.00 49.25 108 THR A O 1
ATOM 849 N N . ALA A 1 109 ? 8.734 5.390 42.560 1.00 49.12 109 ALA A N 1
ATOM 850 C CA . ALA A 1 109 ? 7.767 5.914 41.594 1.00 49.12 109 ALA A CA 1
ATOM 851 C C . ALA A 1 109 ? 6.326 5.410 41.836 1.00 49.12 109 ALA A C 1
ATOM 853 O O . ALA A 1 109 ? 5.384 5.967 41.280 1.00 49.12 109 ALA A O 1
ATOM 854 N N . THR A 1 110 ? 6.124 4.394 42.687 1.00 47.81 110 THR A N 1
ATOM 855 C CA . THR A 1 110 ? 4.808 3.755 42.888 1.00 47.81 110 THR A CA 1
ATOM 856 C C . THR A 1 110 ? 4.186 3.970 44.272 1.00 47.81 110 THR A C 1
ATOM 858 O O . THR A 1 110 ? 3.064 3.529 44.499 1.00 47.81 110 THR A O 1
ATOM 861 N N . SER A 1 111 ? 4.848 4.665 45.208 1.00 43.84 111 SER A N 1
ATOM 862 C CA . SER A 1 111 ? 4.407 4.699 46.617 1.00 43.84 111 SER A CA 1
ATOM 863 C C . SER A 1 111 ? 4.362 6.097 47.251 1.00 43.84 111 SER A C 1
ATOM 865 O O . SER A 1 111 ? 4.803 6.278 48.381 1.00 43.84 111 SER A O 1
ATOM 867 N N . ASN A 1 112 ? 3.795 7.092 46.560 1.00 44.47 112 ASN A N 1
ATOM 868 C CA . ASN A 1 112 ? 3.436 8.390 47.161 1.00 44.47 112 ASN A CA 1
ATOM 869 C C . ASN A 1 112 ? 2.037 8.877 46.728 1.00 44.47 112 ASN A C 1
ATOM 871 O O . ASN A 1 112 ? 1.832 10.049 46.430 1.00 44.47 112 ASN A O 1
ATOM 875 N N . LYS A 1 113 ? 1.044 7.977 46.731 1.00 45.16 113 LYS A N 1
ATOM 876 C CA . LYS A 1 113 ? -0.382 8.301 46.506 1.00 45.16 113 LYS A CA 1
ATOM 877 C C . LYS A 1 113 ? -1.247 8.111 47.765 1.00 45.16 113 LYS A C 1
ATOM 879 O O . LYS A 1 113 ? -2.375 7.648 47.676 1.00 45.16 113 LYS A O 1
ATOM 884 N N . ALA A 1 114 ? -0.725 8.429 48.955 1.00 47.53 114 ALA A N 1
ATOM 885 C CA . ALA A 1 114 ? -1.445 8.178 50.214 1.00 47.53 114 ALA A CA 1
ATOM 886 C C . ALA A 1 114 ? -1.879 9.423 51.009 1.00 47.53 114 ALA A C 1
ATOM 888 O O . ALA A 1 114 ? -2.597 9.254 51.981 1.00 47.53 114 ALA A O 1
ATOM 889 N N . ASN A 1 115 ? -1.498 10.655 50.642 1.00 49.47 115 ASN A N 1
ATOM 890 C CA . ASN A 1 115 ? -1.894 11.859 51.401 1.00 49.47 115 ASN A CA 1
ATOM 891 C C . ASN A 1 115 ? -2.013 13.114 50.518 1.00 49.47 115 ASN A C 1
ATOM 893 O O . ASN A 1 115 ? -1.472 14.173 50.836 1.00 49.47 115 ASN A O 1
ATOM 897 N N . GLN A 1 116 ? -2.716 13.000 49.394 1.00 42.19 116 GLN A N 1
ATOM 898 C CA . GLN A 1 116 ? -3.195 14.163 48.647 1.00 42.19 116 GLN A CA 1
ATOM 899 C C . GLN A 1 116 ? -4.686 14.326 48.986 1.00 42.19 116 GLN A C 1
ATOM 901 O O . GLN A 1 116 ? -5.389 13.312 48.987 1.00 42.19 116 GLN A O 1
ATOM 906 N N . PRO A 1 117 ? -5.171 15.529 49.355 1.00 46.72 117 PRO A N 1
ATOM 907 C CA . PRO A 1 117 ? -6.595 15.748 49.589 1.00 46.72 117 PRO A CA 1
ATOM 908 C C . PRO A 1 117 ? -7.345 15.261 48.356 1.00 46.72 117 PRO A C 1
ATOM 910 O O . PRO A 1 117 ? -6.992 15.641 47.241 1.00 46.72 117 PRO A O 1
ATOM 913 N N . SER A 1 118 ? -8.296 14.355 48.572 1.00 45.91 118 SER A N 1
ATOM 914 C CA . SER A 1 118 ? -9.074 13.709 47.528 1.00 45.91 118 SER A CA 1
ATOM 915 C C . SER A 1 118 ? -9.672 14.782 46.629 1.00 45.91 118 SER A C 1
ATOM 917 O O . SER A 1 118 ? -10.625 15.468 47.006 1.00 45.91 118 SER A O 1
ATOM 919 N N . GLU A 1 119 ? -9.097 14.920 45.435 1.00 53.72 119 GLU A N 1
ATOM 920 C CA . GLU A 1 119 ? -9.834 15.417 44.284 1.00 53.72 119 GLU A CA 1
ATOM 921 C C . GLU A 1 119 ? -11.171 14.665 44.274 1.00 53.72 119 GLU A C 1
ATOM 923 O O . GLU A 1 119 ? -11.171 13.454 44.543 1.00 53.72 119 GLU A O 1
ATOM 928 N N . PRO A 1 120 ? -12.308 15.354 44.066 1.00 50.00 120 PRO A N 1
ATOM 929 C CA . PRO A 1 120 ? -13.592 14.681 43.963 1.00 50.00 120 PRO A CA 1
ATOM 930 C C . PRO A 1 120 ? -13.413 13.543 42.970 1.00 50.00 120 PRO A C 1
ATOM 932 O O . PRO A 1 120 ? -13.025 13.785 41.829 1.00 50.00 120 PRO A O 1
ATOM 935 N N . THR A 1 121 ? -13.583 12.311 43.456 1.00 51.12 121 THR A N 1
ATOM 936 C CA . THR A 1 121 ? -13.428 11.092 42.672 1.00 51.12 121 THR A CA 1
ATOM 937 C C . THR A 1 121 ? -14.271 11.289 41.431 1.00 51.12 121 THR A C 1
ATOM 939 O O . THR A 1 121 ? -15.500 11.344 41.528 1.00 51.12 121 THR A O 1
ATOM 942 N N . LYS A 1 122 ? -13.600 11.519 40.294 1.00 55.62 122 LYS A N 1
ATOM 943 C CA . LYS A 1 122 ? -14.263 11.602 39.001 1.00 55.62 122 LYS A CA 1
ATOM 944 C C . LYS A 1 122 ? -15.131 10.344 38.935 1.00 55.62 122 LYS A C 1
ATOM 946 O O . LYS A 1 122 ? -14.600 9.275 39.253 1.00 55.62 122 LYS A O 1
ATOM 951 N N . PRO A 1 123 ? -16.451 10.457 38.699 1.00 56.28 123 PRO A N 1
ATOM 952 C CA . PRO A 1 123 ? -17.283 9.273 38.563 1.00 56.28 123 PRO A CA 1
ATOM 953 C C . PRO A 1 123 ? -16.581 8.325 37.592 1.00 56.28 123 PRO A C 1
ATOM 955 O O . PRO A 1 123 ? -16.041 8.781 36.586 1.00 56.28 123 PRO A O 1
ATOM 958 N N . ASP A 1 124 ? -16.506 7.051 37.969 1.00 66.56 124 ASP A N 1
ATOM 959 C CA . ASP A 1 124 ? -15.877 5.983 37.194 1.00 66.56 124 ASP A CA 1
ATOM 960 C C . ASP A 1 124 ? -16.757 5.757 35.957 1.00 66.56 124 ASP A C 1
ATOM 962 O O . ASP A 1 124 ? -17.663 4.923 35.950 1.00 66.56 124 ASP A O 1
ATOM 966 N N . VAL A 1 125 ? -16.625 6.656 34.977 1.00 65.69 125 VAL A N 1
ATOM 967 C CA . VAL A 1 125 ? -17.331 6.575 33.705 1.00 65.69 125 VAL A CA 1
ATOM 968 C C . VAL A 1 125 ? -16.671 5.422 32.959 1.00 65.69 125 VAL A C 1
ATOM 970 O O . VAL A 1 125 ? -15.463 5.486 32.717 1.00 65.69 125 VAL A O 1
ATOM 973 N N . PRO A 1 126 ? -17.414 4.347 32.646 1.00 75.88 126 PRO A N 1
ATOM 974 C CA . PRO A 1 126 ? -16.838 3.216 31.944 1.00 75.88 126 PRO A CA 1
ATOM 975 C C . PRO A 1 126 ? -16.301 3.696 30.593 1.00 75.88 126 PRO A C 1
ATOM 977 O O . PRO A 1 126 ? -16.958 4.476 29.903 1.00 75.88 126 PRO A O 1
ATOM 980 N N . ALA A 1 127 ? -15.089 3.259 30.251 1.00 78.44 127 ALA A N 1
ATOM 981 C CA . ALA A 1 127 ? -14.423 3.665 29.022 1.00 78.44 127 ALA A CA 1
ATOM 982 C C . ALA A 1 127 ? -15.298 3.340 27.800 1.00 78.44 127 ALA A C 1
ATOM 984 O O . ALA A 1 127 ? -15.889 2.258 27.713 1.00 78.44 127 ALA A O 1
ATOM 985 N N . VAL A 1 128 ? -15.379 4.291 26.870 1.00 84.50 128 VAL A N 1
ATOM 986 C CA . VAL A 1 128 ? -16.028 4.093 25.573 1.00 84.50 128 VAL A CA 1
ATOM 987 C C . VAL A 1 128 ? -15.085 3.263 24.712 1.00 84.50 128 VAL A C 1
ATOM 989 O O . VAL A 1 128 ? -13.976 3.703 24.428 1.00 84.50 128 VAL A O 1
ATOM 992 N N . THR A 1 129 ? -15.482 2.065 24.293 1.00 87.38 129 THR A N 1
ATOM 993 C CA . THR A 1 129 ? -14.597 1.180 23.519 1.00 87.38 129 THR A CA 1
ATOM 994 C C . THR A 1 129 ? -15.286 0.665 22.271 1.00 87.38 129 THR A C 1
ATOM 996 O O . THR A 1 129 ? -16.500 0.462 22.228 1.00 87.38 129 THR A O 1
ATOM 999 N N . LEU A 1 130 ? -14.493 0.481 21.219 1.00 91.62 130 LEU A N 1
ATOM 1000 C CA . LEU A 1 130 ? -14.945 -0.106 19.971 1.00 91.62 130 LEU A CA 1
ATOM 1001 C C . LEU A 1 130 ? -14.234 -1.445 19.787 1.00 91.62 130 LEU A C 1
ATOM 1003 O O . LEU A 1 130 ? -13.055 -1.505 19.445 1.00 91.62 130 LEU A O 1
ATOM 1007 N N . ASN A 1 131 ? -14.959 -2.526 20.042 1.00 90.75 131 ASN A N 1
ATOM 1008 C CA . ASN A 1 131 ? -14.416 -3.875 20.000 1.00 90.75 131 ASN A CA 1
ATOM 1009 C C . ASN A 1 131 ? -14.641 -4.517 18.629 1.00 90.75 131 ASN A C 1
ATOM 1011 O O . ASN A 1 131 ? -15.565 -4.154 17.903 1.00 90.75 131 ASN A O 1
ATOM 1015 N N . ALA A 1 132 ? -13.814 -5.516 18.305 1.00 91.81 132 ALA A N 1
ATOM 1016 C CA . ALA A 1 132 ? -13.984 -6.370 17.128 1.00 91.81 132 ALA A CA 1
ATOM 1017 C C . ALA A 1 132 ? -14.201 -5.586 15.820 1.00 91.81 132 ALA A C 1
ATOM 1019 O O . ALA A 1 132 ? -15.089 -5.915 15.039 1.00 91.81 132 ALA A O 1
ATOM 1020 N N . VAL A 1 133 ? -13.397 -4.543 15.589 1.00 95.69 133 VAL A N 1
ATOM 1021 C CA . VAL A 1 133 ? -13.465 -3.792 14.332 1.00 95.69 133 VAL A CA 1
ATOM 1022 C C . VAL A 1 133 ? -13.097 -4.708 13.169 1.00 95.69 133 VAL A C 1
ATOM 1024 O O . VAL A 1 133 ? -12.066 -5.383 13.204 1.00 95.69 133 VAL A O 1
ATOM 1027 N N . GLN A 1 134 ? -13.941 -4.726 12.148 1.00 96.62 134 GLN A N 1
ATOM 1028 C CA . GLN A 1 134 ? -13.821 -5.521 10.935 1.00 96.62 134 GLN A CA 1
ATOM 1029 C C . GLN A 1 134 ? -13.916 -4.613 9.718 1.00 96.62 134 GLN A C 1
ATOM 1031 O O . GLN A 1 134 ? -14.640 -3.613 9.729 1.00 96.62 134 GLN A O 1
ATOM 1036 N N . LEU A 1 135 ? -13.191 -4.981 8.668 1.00 97.38 135 LEU A N 1
ATOM 1037 C CA . LEU A 1 135 ? -13.280 -4.334 7.367 1.00 97.38 135 LEU A CA 1
ATOM 1038 C C . LEU A 1 135 ? -13.890 -5.307 6.363 1.00 97.38 135 LEU A C 1
ATOM 1040 O O . LEU A 1 135 ? -13.500 -6.472 6.318 1.00 97.38 135 LEU A O 1
ATOM 1044 N N . CYS A 1 136 ? -14.812 -4.836 5.531 1.00 96.31 136 CYS A N 1
ATOM 1045 C CA . CYS A 1 136 ? -15.374 -5.644 4.456 1.00 96.31 136 CYS A CA 1
ATOM 1046 C C . CYS A 1 136 ? -15.772 -4.802 3.241 1.00 96.31 136 CYS A C 1
ATOM 1048 O O . CYS A 1 136 ? -15.841 -3.578 3.304 1.00 96.31 136 CYS A O 1
ATOM 1050 N N . ASN A 1 137 ? -16.028 -5.456 2.109 1.00 94.38 137 ASN A N 1
ATOM 1051 C CA . ASN A 1 137 ? -16.527 -4.813 0.888 1.00 94.38 137 ASN A CA 1
ATOM 1052 C C . ASN A 1 137 ? -18.053 -4.924 0.726 1.00 94.38 137 ASN A C 1
ATOM 1054 O O . ASN A 1 137 ? -18.633 -4.236 -0.109 1.00 94.38 137 ASN A O 1
ATOM 1058 N N . THR A 1 138 ? -18.711 -5.777 1.513 1.00 93.56 138 THR A N 1
ATOM 1059 C CA . THR A 1 138 ? -20.163 -5.963 1.499 1.00 93.56 138 THR A CA 1
ATOM 1060 C C . THR A 1 138 ? -20.688 -6.228 2.899 1.00 93.56 138 THR A C 1
ATOM 1062 O O . THR A 1 138 ? -20.063 -6.951 3.670 1.00 93.56 138 THR A O 1
ATOM 1065 N N . LEU A 1 139 ? -21.867 -5.689 3.204 1.00 92.69 139 LEU A N 1
ATOM 1066 C CA . LEU A 1 139 ? -22.566 -5.951 4.458 1.00 92.69 139 LEU A CA 1
ATOM 1067 C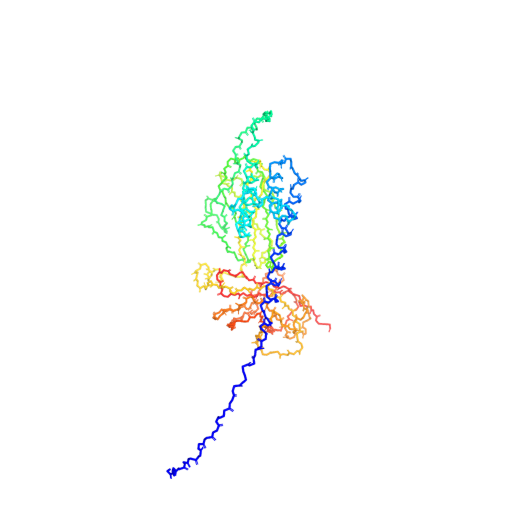 C . LEU A 1 139 ? -23.609 -7.052 4.286 1.00 92.69 139 LEU A C 1
ATOM 1069 O O . LEU A 1 139 ? -24.400 -7.030 3.342 1.00 92.69 139 LEU A O 1
ATOM 1073 N N . THR A 1 140 ? -23.661 -7.959 5.255 1.00 90.75 140 THR A N 1
ATOM 1074 C CA . THR A 1 140 ? -24.740 -8.934 5.426 1.00 90.75 140 THR A CA 1
ATOM 1075 C C . THR A 1 140 ? -25.410 -8.657 6.766 1.00 90.75 140 THR A C 1
ATOM 1077 O O . THR A 1 140 ? -24.773 -8.778 7.807 1.00 90.75 140 THR A O 1
ATOM 1080 N N . GLU A 1 141 ? -26.677 -8.233 6.751 1.00 88.06 141 GLU A N 1
ATOM 1081 C CA . GLU A 1 141 ? -27.441 -7.920 7.976 1.00 88.06 141 GLU A CA 1
ATOM 1082 C C . GLU A 1 141 ? -26.705 -6.938 8.922 1.00 88.06 141 GLU A C 1
ATOM 1084 O O . GLU A 1 141 ? -26.646 -7.151 10.129 1.00 88.06 141 GLU A O 1
ATOM 1089 N N . ASN A 1 142 ? -26.116 -5.868 8.368 1.00 86.69 142 ASN A N 1
ATOM 1090 C CA . ASN A 1 142 ? -25.308 -4.860 9.086 1.00 86.69 142 ASN A CA 1
ATOM 1091 C C . ASN A 1 142 ? -24.020 -5.394 9.740 1.00 86.69 142 ASN A C 1
ATOM 1093 O O . ASN A 1 142 ? -23.416 -4.730 10.579 1.00 86.69 142 ASN A O 1
ATOM 1097 N N . THR A 1 143 ? -23.571 -6.581 9.341 1.00 90.06 143 THR A N 1
ATOM 1098 C CA . THR A 1 143 ? -22.294 -7.160 9.767 1.00 90.06 143 THR A CA 1
ATOM 1099 C C . THR A 1 143 ? -21.405 -7.447 8.568 1.00 90.06 143 THR A C 1
ATOM 1101 O O . THR A 1 143 ? -21.883 -7.558 7.434 1.00 90.06 143 THR A O 1
ATOM 1104 N N . CYS A 1 144 ? -20.103 -7.549 8.810 1.00 93.56 144 CYS A N 1
ATOM 1105 C CA . CYS A 1 144 ? -19.181 -8.059 7.811 1.00 93.56 144 CYS A CA 1
ATOM 1106 C C . CYS A 1 144 ? -19.253 -9.592 7.755 1.00 93.56 144 CYS A C 1
ATOM 1108 O O . CYS A 1 144 ? -19.366 -10.264 8.780 1.00 93.56 144 CYS A O 1
ATOM 1110 N N . ASP A 1 145 ? -19.165 -10.149 6.550 1.00 91.81 145 ASP A N 1
ATOM 1111 C CA . ASP A 1 145 ? -19.052 -11.593 6.314 1.00 91.81 145 ASP A CA 1
ATOM 1112 C C . ASP A 1 145 ? -17.650 -12.141 6.646 1.00 91.81 145 ASP A C 1
ATOM 1114 O O . ASP A 1 145 ? -17.477 -13.341 6.871 1.00 91.81 145 ASP A O 1
ATOM 1118 N N . GLY A 1 146 ? -16.659 -11.254 6.731 1.00 92.44 146 GLY A N 1
ATOM 1119 C CA . GLY A 1 146 ? -15.299 -11.535 7.162 1.00 92.44 146 GLY A CA 1
ATOM 1120 C C . GLY A 1 146 ? -14.543 -10.260 7.532 1.00 92.44 146 GLY A C 1
ATOM 1121 O O . GLY A 1 146 ? -15.025 -9.150 7.340 1.00 92.44 146 GLY A O 1
ATOM 1122 N N . ASP A 1 147 ? -13.344 -10.430 8.082 1.00 95.25 147 ASP A N 1
ATOM 1123 C CA . ASP A 1 147 ? -12.414 -9.332 8.345 1.00 95.25 147 ASP A CA 1
ATOM 1124 C C . ASP A 1 147 ? -11.340 -9.326 7.254 1.00 95.25 147 ASP A C 1
ATOM 1126 O O . ASP A 1 147 ? -10.421 -10.149 7.271 1.00 95.25 147 ASP A O 1
ATOM 1130 N N . TYR A 1 148 ? -11.500 -8.450 6.265 1.00 94.88 148 TYR A N 1
ATOM 1131 C CA . TYR A 1 148 ? -10.623 -8.361 5.104 1.00 94.88 148 TYR A CA 1
ATOM 1132 C C . TYR A 1 148 ? -9.531 -7.316 5.314 1.00 94.88 148 TYR A C 1
ATOM 1134 O O . TYR A 1 148 ? -9.788 -6.164 5.638 1.00 94.88 148 TYR A O 1
ATOM 1142 N N . ASN A 1 149 ? -8.289 -7.707 5.057 1.00 94.38 149 ASN A N 1
ATOM 1143 C CA . ASN A 1 149 ? -7.131 -6.816 5.060 1.00 94.38 149 ASN A CA 1
ATOM 1144 C C . ASN A 1 149 ? -6.544 -6.601 3.656 1.00 94.38 149 ASN A C 1
ATOM 1146 O O . ASN A 1 149 ? -5.518 -5.944 3.530 1.00 94.38 149 ASN A O 1
ATOM 1150 N N . LEU A 1 150 ? -7.174 -7.147 2.612 1.00 94.25 150 LEU A N 1
ATOM 1151 C CA . LEU A 1 150 ? -6.738 -7.043 1.220 1.00 94.25 150 LEU A CA 1
ATOM 1152 C C . LEU A 1 150 ? -7.889 -6.511 0.365 1.00 94.25 150 LEU A C 1
ATOM 1154 O O . LEU A 1 150 ? -8.976 -7.091 0.355 1.00 94.25 150 LEU A O 1
ATOM 1158 N N . PHE A 1 151 ? -7.638 -5.441 -0.382 1.00 95.31 151 PHE A N 1
ATOM 1159 C CA . PHE A 1 151 ? -8.606 -4.809 -1.276 1.00 95.31 151 PHE A CA 1
ATOM 1160 C C . PHE A 1 151 ? -8.012 -4.600 -2.668 1.00 95.31 151 PHE A C 1
ATOM 1162 O O . PHE A 1 151 ? -6.798 -4.521 -2.842 1.00 95.31 151 PHE A O 1
ATOM 1169 N N . THR A 1 152 ? -8.862 -4.527 -3.690 1.00 93.69 152 THR A N 1
ATOM 1170 C CA . THR A 1 152 ? -8.433 -4.157 -5.047 1.00 93.69 152 THR A CA 1
ATOM 1171 C C . THR A 1 152 ? -8.427 -2.644 -5.200 1.00 93.69 152 THR A C 1
ATOM 1173 O O . THR A 1 152 ? -9.281 -1.979 -4.618 1.00 93.69 152 THR A O 1
ATOM 1176 N N . ARG A 1 153 ? -7.559 -2.102 -6.058 1.00 91.00 153 ARG A N 1
ATOM 1177 C CA . ARG A 1 153 ? -7.533 -0.660 -6.376 1.00 91.00 153 ARG A CA 1
ATOM 1178 C C . ARG A 1 153 ? -8.882 -0.099 -6.857 1.00 91.00 153 ARG A C 1
ATOM 1180 O O . ARG A 1 153 ? -9.176 1.066 -6.621 1.00 91.00 153 ARG A O 1
ATOM 1187 N N . ASP A 1 154 ? -9.700 -0.943 -7.490 1.00 89.81 154 ASP A N 1
ATOM 1188 C CA . ASP A 1 154 ? -11.012 -0.582 -8.046 1.00 89.81 154 ASP A CA 1
ATOM 1189 C C . ASP A 1 154 ? -12.162 -0.745 -7.036 1.00 89.81 154 ASP A C 1
ATOM 1191 O O . ASP A 1 154 ? -13.337 -0.730 -7.410 1.00 89.81 154 ASP A O 1
ATOM 1195 N N . ILE A 1 155 ? -11.853 -0.966 -5.753 1.00 93.56 155 ILE A N 1
ATOM 1196 C CA . ILE A 1 155 ? -12.887 -1.087 -4.729 1.00 93.56 155 ILE A CA 1
ATOM 1197 C C . ILE A 1 155 ? -13.653 0.234 -4.603 1.00 93.56 155 ILE A C 1
ATOM 1199 O O . ILE A 1 155 ? -13.072 1.297 -4.394 1.00 93.56 155 ILE A O 1
ATOM 1203 N N . SER A 1 156 ? -14.978 0.171 -4.718 1.00 92.69 156 SER A N 1
ATOM 1204 C CA . SER A 1 156 ? -15.819 1.366 -4.640 1.00 92.69 156 SER A CA 1
ATOM 1205 C C . SER A 1 156 ? -16.131 1.777 -3.205 1.00 92.69 156 SER A C 1
ATOM 1207 O O . SER A 1 156 ? -16.335 2.955 -2.929 1.00 92.69 156 SER A O 1
ATOM 1209 N N . GLU A 1 157 ? -16.234 0.812 -2.291 1.00 95.56 157 GLU A N 1
ATOM 1210 C CA . GLU A 1 157 ? -16.649 1.041 -0.908 1.00 95.56 157 GLU A CA 1
ATOM 1211 C C . GLU A 1 157 ? -15.951 0.053 0.034 1.00 95.56 157 GLU A C 1
ATOM 1213 O O . GLU A 1 157 ? -15.817 -1.132 -0.274 1.00 95.56 157 GLU A O 1
ATOM 1218 N N . ILE A 1 158 ? -15.534 0.550 1.196 1.00 96.62 158 ILE A N 1
ATOM 1219 C CA . ILE A 1 158 ? -15.047 -0.241 2.325 1.00 96.62 158 ILE A CA 1
ATOM 1220 C C . ILE A 1 158 ? -15.967 0.057 3.507 1.00 96.62 158 ILE A C 1
ATOM 1222 O O . ILE A 1 158 ? -16.148 1.210 3.906 1.00 96.62 158 ILE A O 1
ATOM 1226 N N . PHE A 1 159 ? -16.560 -0.986 4.066 1.00 96.75 159 PHE A N 1
ATOM 1227 C CA . PHE A 1 159 ? -17.356 -0.913 5.280 1.00 96.75 159 PHE A CA 1
ATOM 1228 C C . PHE A 1 159 ? -16.474 -1.216 6.481 1.00 96.75 159 PHE A C 1
ATOM 1230 O O . PHE A 1 159 ? -15.693 -2.165 6.466 1.00 96.75 159 PHE A O 1
ATOM 1237 N N . ILE A 1 160 ? -16.618 -0.398 7.517 1.00 96.81 160 ILE A N 1
ATOM 1238 C CA . ILE A 1 160 ? -15.918 -0.553 8.785 1.00 96.81 160 ILE A CA 1
ATOM 1239 C C . ILE A 1 160 ? -16.994 -0.782 9.836 1.00 96.81 160 ILE A C 1
ATOM 1241 O O . ILE A 1 160 ? -17.804 0.109 10.111 1.00 96.81 160 ILE A O 1
ATOM 1245 N N . VAL A 1 161 ? -17.020 -1.990 10.384 1.00 96.38 161 VAL A N 1
ATOM 1246 C CA . VAL A 1 161 ? -18.024 -2.428 11.357 1.00 96.38 161 VAL A CA 1
ATOM 1247 C C . VAL A 1 161 ? -17.332 -2.728 12.675 1.00 96.38 161 VAL A C 1
ATOM 1249 O O . VAL A 1 161 ? -16.218 -3.236 12.680 1.00 96.38 161 VAL A O 1
ATOM 1252 N N . GLY A 1 162 ? -17.963 -2.417 13.800 1.00 94.62 162 GLY A N 1
ATOM 1253 C CA . GLY A 1 162 ? -17.442 -2.757 15.120 1.00 94.62 162 GLY A CA 1
ATOM 1254 C C . GLY A 1 162 ? -18.553 -2.857 16.151 1.00 94.62 162 GLY A C 1
ATOM 1255 O O . GLY A 1 162 ? -19.666 -2.382 15.935 1.00 94.62 162 GLY A O 1
ATOM 1256 N N . THR A 1 163 ? -18.248 -3.463 17.292 1.00 93.50 163 THR A N 1
ATOM 1257 C CA . THR A 1 163 ? -19.180 -3.568 18.415 1.00 93.50 163 THR A CA 1
ATOM 1258 C C . THR A 1 163 ? -18.902 -2.444 19.414 1.00 93.50 163 THR A C 1
ATOM 1260 O O . THR A 1 163 ? -17.867 -2.480 20.088 1.00 93.50 163 THR A O 1
ATOM 1263 N N . PRO A 1 164 ? -19.784 -1.435 19.513 1.00 92.25 164 PRO A N 1
ATOM 1264 C CA . PRO A 1 164 ? -19.609 -0.329 20.441 1.00 92.25 164 PRO A CA 1
ATOM 1265 C C . PRO A 1 164 ? -19.946 -0.766 21.873 1.00 92.25 164 PRO A C 1
ATOM 1267 O O . PRO A 1 164 ? -20.941 -1.450 22.110 1.00 92.25 164 PRO A O 1
ATOM 1270 N N . GLU A 1 165 ? -19.159 -0.320 22.847 1.00 90.69 165 GLU A N 1
ATOM 1271 C CA . GLU A 1 165 ? -19.434 -0.487 24.273 1.00 90.69 165 GLU A CA 1
ATOM 1272 C C . GLU A 1 165 ? -19.398 0.883 24.962 1.00 90.69 165 GLU A C 1
ATOM 1274 O O . GLU A 1 165 ? -18.476 1.672 24.761 1.00 90.69 165 GLU A O 1
ATOM 1279 N N . ASN A 1 166 ? -20.432 1.190 25.752 1.00 88.00 166 ASN A N 1
ATOM 1280 C CA . ASN A 1 166 ? -20.606 2.478 26.445 1.00 88.00 166 ASN A CA 1
ATOM 1281 C C . ASN A 1 166 ? -20.644 3.723 25.530 1.00 88.00 166 ASN A C 1
ATOM 1283 O O . ASN A 1 166 ? -20.456 4.841 26.002 1.00 88.00 166 ASN A O 1
ATOM 1287 N N . PHE A 1 167 ? -20.931 3.556 24.236 1.00 86.75 167 PHE A N 1
ATOM 1288 C CA . PHE A 1 167 ? -21.140 4.666 23.304 1.00 86.75 167 PHE A CA 1
ATOM 1289 C C . PHE A 1 167 ? -22.447 5.408 23.603 1.00 86.75 167 PHE A C 1
ATOM 1291 O O . PHE A 1 167 ? -23.526 4.814 23.582 1.00 86.75 167 PHE A O 1
ATOM 1298 N N . ALA A 1 168 ? -22.363 6.721 23.817 1.00 83.88 168 ALA A N 1
ATOM 1299 C CA . ALA A 1 168 ? -23.537 7.584 23.736 1.00 83.88 168 ALA A CA 1
ATOM 1300 C C . ALA A 1 168 ? -23.973 7.732 22.266 1.00 83.88 168 ALA A C 1
ATOM 1302 O O . ALA A 1 168 ? -23.122 7.724 21.373 1.00 83.88 168 ALA A O 1
ATOM 1303 N N . GLU A 1 169 ? -25.276 7.882 22.008 1.00 77.94 169 GLU A N 1
ATOM 1304 C CA . GLU A 1 169 ? -25.834 7.973 20.644 1.00 77.94 169 GLU A CA 1
ATOM 1305 C C . GLU A 1 169 ? -25.250 9.134 19.817 1.00 77.94 169 GLU A C 1
ATOM 1307 O O . GLU A 1 169 ? -25.222 9.063 18.590 1.00 77.94 169 GLU A O 1
ATOM 1312 N N . ASP A 1 170 ? -24.759 10.183 20.478 1.00 84.25 170 ASP A N 1
ATOM 1313 C CA . ASP A 1 170 ? -24.148 11.376 19.886 1.00 84.25 170 ASP A CA 1
ATOM 1314 C C . ASP A 1 170 ? -22.609 11.341 19.865 1.00 84.25 170 ASP A C 1
ATOM 1316 O O . ASP A 1 170 ? -21.965 12.345 19.547 1.00 84.25 170 ASP A O 1
ATOM 1320 N N . THR A 1 171 ? -21.998 10.197 20.190 1.00 88.94 171 THR A N 1
ATOM 1321 C CA . THR A 1 171 ? -20.538 10.047 20.179 1.00 88.94 171 THR A CA 1
ATOM 1322 C C . THR A 1 171 ? -20.005 10.169 18.756 1.00 88.94 171 THR A C 1
ATOM 1324 O O . THR A 1 171 ? -20.194 9.282 17.921 1.00 88.94 171 THR A O 1
ATOM 1327 N N . ALA A 1 172 ? -19.286 11.258 18.491 1.00 92.62 172 ALA A N 1
ATOM 1328 C CA . ALA A 1 172 ? -18.618 11.457 17.217 1.00 92.62 172 ALA A CA 1
ATOM 1329 C C . ALA A 1 172 ? -17.349 10.596 17.116 1.00 92.62 172 ALA A C 1
ATOM 1331 O O . ALA A 1 172 ? -16.539 10.554 18.046 1.00 92.62 172 ALA A O 1
ATOM 1332 N N . VAL A 1 173 ? -17.152 9.943 15.971 1.00 94.81 173 VAL A N 1
ATOM 1333 C CA . VAL A 1 173 ? -15.945 9.167 15.657 1.00 94.81 173 VAL A CA 1
ATOM 1334 C C . VAL A 1 173 ? -15.337 9.681 14.363 1.00 94.81 173 VAL A C 1
ATOM 1336 O O . VAL A 1 173 ? -16.014 9.800 13.347 1.00 94.81 173 VAL A O 1
ATOM 1339 N N . THR A 1 174 ? -14.046 9.968 14.400 1.00 96.81 174 THR A N 1
ATOM 1340 C CA . THR A 1 174 ? -13.239 10.380 13.259 1.00 96.81 174 THR A CA 1
ATOM 1341 C C . THR A 1 174 ? -12.507 9.180 12.679 1.00 96.81 174 THR A C 1
ATOM 1343 O O . THR A 1 174 ? -11.727 8.528 13.370 1.00 96.81 174 THR A O 1
ATOM 1346 N N . LEU A 1 175 ? -12.748 8.914 11.401 1.00 97.12 175 LEU A N 1
ATOM 1347 C CA . LEU A 1 175 ? -11.969 8.013 10.569 1.00 97.12 175 LEU A CA 1
ATOM 1348 C C . LEU A 1 175 ? -10.804 8.782 9.955 1.00 97.12 175 LEU A C 1
ATOM 1350 O O . LEU A 1 175 ? -11.007 9.708 9.172 1.00 97.12 175 LEU A O 1
ATOM 1354 N N . GLU A 1 176 ? -9.592 8.356 10.268 1.00 97.19 176 GLU A N 1
ATOM 1355 C CA . GLU A 1 176 ? -8.369 8.798 9.614 1.00 97.19 176 GLU A CA 1
ATOM 1356 C C . GLU A 1 176 ? -7.791 7.626 8.821 1.00 97.19 176 GLU A C 1
ATOM 1358 O O . GLU A 1 176 ? -7.667 6.523 9.350 1.00 97.19 176 GLU A O 1
ATOM 1363 N N . ILE A 1 177 ? -7.466 7.850 7.550 1.00 96.50 177 ILE A N 1
ATOM 1364 C CA . ILE A 1 177 ? -6.777 6.866 6.715 1.00 96.50 177 ILE A CA 1
ATOM 1365 C C . ILE A 1 177 ? -5.458 7.473 6.280 1.00 96.50 177 ILE A C 1
ATOM 1367 O O . ILE A 1 177 ? -5.418 8.531 5.644 1.00 96.50 177 ILE A O 1
ATOM 1371 N N . THR A 1 178 ? -4.394 6.763 6.614 1.00 95.12 178 THR A N 1
ATOM 1372 C CA . THR A 1 178 ? -3.023 7.086 6.261 1.00 95.12 178 THR A CA 1
ATOM 1373 C C . THR A 1 178 ? -2.549 6.096 5.209 1.00 95.12 178 THR A C 1
ATOM 1375 O O . THR A 1 178 ? -2.710 4.891 5.369 1.00 95.12 178 THR A O 1
ATOM 1378 N N . TYR A 1 179 ? -1.985 6.608 4.124 1.00 92.44 179 TYR A N 1
ATOM 1379 C CA . TYR A 1 179 ? -1.399 5.843 3.032 1.00 92.44 179 TYR A CA 1
ATOM 1380 C C . TYR A 1 179 ? 0.123 5.931 3.105 1.00 92.44 179 TYR A C 1
ATOM 1382 O O . TYR A 1 179 ? 0.661 7.033 3.253 1.00 92.44 179 TYR A O 1
ATOM 1390 N N . SER A 1 180 ? 0.798 4.794 2.967 1.00 87.19 180 SER A N 1
ATOM 1391 C CA . SER A 1 180 ? 2.256 4.716 2.907 1.00 87.19 180 SER A CA 1
ATOM 1392 C C . SER A 1 180 ? 2.695 4.308 1.504 1.00 87.19 180 SER A C 1
ATOM 1394 O O . SER A 1 180 ? 2.470 3.174 1.082 1.00 87.19 180 SER A O 1
ATOM 1396 N N . ASP A 1 181 ? 3.296 5.251 0.778 1.00 70.69 181 ASP A N 1
ATOM 1397 C CA . ASP A 1 181 ? 3.856 5.060 -0.565 1.00 70.69 181 ASP A CA 1
ATOM 1398 C C . ASP A 1 181 ? 5.228 4.377 -0.543 1.00 70.69 181 ASP A C 1
ATOM 1400 O O . ASP A 1 181 ? 5.544 3.600 -1.443 1.00 70.69 181 ASP A O 1
ATOM 1404 N N . GLU A 1 182 ? 6.001 4.606 0.517 1.00 67.94 182 GLU A N 1
ATOM 1405 C CA . GLU A 1 182 ? 7.262 3.928 0.812 1.00 67.94 182 GLU A CA 1
ATOM 1406 C C . GLU A 1 182 ? 7.292 3.505 2.293 1.00 67.94 182 GLU A C 1
ATOM 1408 O O . GLU A 1 182 ? 6.537 4.044 3.108 1.00 67.94 182 GLU A O 1
ATOM 1413 N N . PRO A 1 183 ? 8.189 2.589 2.711 1.00 61.84 183 PRO A N 1
ATOM 1414 C CA . PRO A 1 183 ? 8.263 2.120 4.100 1.00 61.84 183 PRO A CA 1
ATOM 1415 C C . PRO A 1 183 ? 8.486 3.218 5.161 1.00 61.84 183 PRO A C 1
ATOM 1417 O O . PRO A 1 183 ? 8.415 2.929 6.354 1.00 61.84 183 PRO A O 1
ATOM 1420 N N . GLN A 1 184 ? 8.804 4.457 4.763 1.00 63.41 184 GLN A N 1
ATOM 1421 C CA . GLN A 1 184 ? 9.149 5.558 5.672 1.00 63.41 184 GLN A CA 1
ATOM 1422 C C . GLN A 1 184 ? 8.362 6.853 5.441 1.00 63.41 184 GLN A C 1
ATOM 1424 O O . GLN A 1 184 ? 8.544 7.812 6.196 1.00 63.41 184 GLN A O 1
ATOM 1429 N N . THR A 1 185 ? 7.487 6.904 4.439 1.00 74.31 185 THR A N 1
ATOM 1430 C CA . THR A 1 185 ? 6.661 8.075 4.136 1.00 74.31 185 THR A CA 1
ATOM 1431 C C . THR A 1 185 ? 5.197 7.693 4.250 1.00 74.31 185 THR A C 1
ATOM 1433 O O . THR A 1 185 ? 4.748 6.691 3.709 1.00 74.31 185 THR A O 1
ATOM 1436 N N . SER A 1 186 ? 4.451 8.476 5.026 1.00 84.31 186 SER A N 1
ATOM 1437 C CA . SER A 1 186 ? 3.038 8.229 5.289 1.00 84.31 186 SER A CA 1
ATOM 1438 C C . SER A 1 186 ? 2.266 9.536 5.170 1.00 84.31 186 SER A C 1
ATOM 1440 O O . SER A 1 186 ? 2.655 10.547 5.763 1.00 84.31 186 SER A O 1
ATOM 1442 N N . THR A 1 187 ? 1.167 9.526 4.426 1.00 90.00 187 THR A N 1
ATOM 1443 C CA . THR A 1 187 ? 0.334 10.703 4.164 1.00 90.00 187 THR A CA 1
ATOM 1444 C C . THR A 1 187 ? -1.108 10.430 4.559 1.00 90.00 187 THR A C 1
ATOM 1446 O O . THR A 1 187 ? -1.661 9.379 4.252 1.00 90.00 187 THR A O 1
ATOM 1449 N N . VAL A 1 188 ? -1.743 11.375 5.253 1.00 91.31 188 VAL A N 1
ATOM 1450 C CA . VAL A 1 188 ? -3.171 11.261 5.576 1.00 91.31 188 VAL A CA 1
ATOM 1451 C C . VAL A 1 188 ? -3.969 11.548 4.306 1.00 91.31 188 VAL A C 1
ATOM 1453 O O . VAL A 1 188 ? -3.995 12.682 3.832 1.00 91.31 188 VAL A O 1
ATOM 1456 N N . VAL A 1 189 ? -4.614 10.519 3.760 1.00 92.69 189 VAL A N 1
ATOM 1457 C CA . VAL A 1 189 ? -5.414 10.596 2.523 1.00 92.69 189 VAL A CA 1
ATOM 1458 C C . VAL A 1 189 ? -6.898 10.802 2.798 1.00 92.69 189 VAL A C 1
ATOM 1460 O O . VAL A 1 189 ? -7.641 11.246 1.924 1.00 92.69 189 VAL A O 1
ATOM 1463 N N . LYS A 1 190 ? -7.348 10.515 4.022 1.00 94.44 190 LYS A N 1
ATOM 1464 C CA . LYS A 1 190 ? -8.726 10.755 4.449 1.00 94.44 190 LYS A CA 1
ATOM 1465 C C . LYS A 1 190 ? -8.772 11.129 5.922 1.00 94.44 190 LYS A C 1
ATOM 1467 O O . LYS A 1 190 ? -8.089 10.525 6.741 1.00 94.44 190 LYS A O 1
ATOM 1472 N N . ASN A 1 191 ? -9.618 12.097 6.249 1.00 95.44 191 ASN A N 1
ATOM 1473 C CA . ASN A 1 191 ? -9.990 12.435 7.615 1.00 95.44 191 ASN A CA 1
ATOM 1474 C C . ASN A 1 191 ? -11.463 12.870 7.605 1.00 95.44 191 ASN A C 1
ATOM 1476 O O . ASN A 1 191 ? -11.801 13.875 6.979 1.00 95.44 191 ASN A O 1
ATOM 1480 N N . GLU A 1 192 ? -12.347 12.070 8.197 1.00 95.44 192 GLU A N 1
ATOM 1481 C CA . GLU A 1 192 ? -13.793 12.297 8.179 1.00 95.44 192 GLU A CA 1
ATOM 1482 C C . GLU A 1 192 ? -14.423 11.964 9.530 1.00 95.44 192 GLU A C 1
ATOM 1484 O O . GLU A 1 192 ? -14.174 10.902 10.093 1.00 95.44 192 GLU A O 1
ATOM 1489 N N . THR A 1 193 ? -15.260 12.865 10.044 1.00 95.19 193 THR A N 1
ATOM 1490 C CA . THR A 1 193 ? -15.945 12.697 11.330 1.00 95.19 193 THR A CA 1
ATOM 1491 C C . THR A 1 193 ? -17.405 12.316 11.128 1.00 95.19 193 THR A C 1
ATOM 1493 O O . THR A 1 193 ? -18.168 13.034 10.484 1.00 95.19 193 THR A O 1
ATOM 1496 N N . PHE A 1 194 ? -17.807 11.218 11.758 1.00 92.81 194 PHE A N 1
ATOM 1497 C CA . PHE A 1 194 ? -19.165 10.696 11.776 1.00 92.81 194 PHE A CA 1
ATOM 1498 C C . PHE A 1 194 ? -19.816 11.007 13.121 1.00 92.81 194 PHE A C 1
ATOM 1500 O O . PHE A 1 194 ? -19.329 10.576 14.162 1.00 92.81 194 PHE A O 1
ATOM 1507 N N . THR A 1 195 ? -20.924 11.747 13.109 1.00 87.75 195 THR A N 1
ATOM 1508 C CA . THR A 1 195 ? -21.637 12.169 14.330 1.00 87.75 195 THR A CA 1
ATOM 1509 C C . THR A 1 195 ? -22.676 11.162 14.821 1.00 87.75 195 THR A C 1
ATOM 1511 O O . THR A 1 195 ? -23.118 11.257 15.957 1.00 87.75 195 THR A O 1
ATOM 1514 N N . THR A 1 196 ? -23.080 10.212 13.974 1.00 82.31 196 THR A N 1
ATOM 1515 C CA . THR A 1 196 ? -24.046 9.146 14.298 1.00 82.31 196 THR A CA 1
ATOM 1516 C C . THR A 1 196 ? -23.588 7.816 13.688 1.00 82.31 196 THR A C 1
ATOM 1518 O O . THR A 1 196 ? -24.203 7.306 12.752 1.00 82.31 196 THR A O 1
ATOM 1521 N N . PRO A 1 197 ? -22.459 7.256 14.155 1.00 85.69 197 PRO A N 1
ATOM 1522 C CA . PRO A 1 197 ? -21.891 6.058 13.548 1.00 85.69 197 PRO A CA 1
ATOM 1523 C C . PRO A 1 197 ? -22.579 4.761 14.001 1.00 85.69 197 PRO A C 1
ATOM 1525 O O . PRO A 1 197 ? -22.241 3.696 13.497 1.00 85.69 197 PRO A O 1
ATOM 1528 N N . ILE A 1 198 ? -23.512 4.820 14.961 1.00 89.00 198 ILE A N 1
ATOM 1529 C CA . ILE A 1 198 ? -24.220 3.638 15.460 1.00 89.00 198 ILE A CA 1
ATOM 1530 C C . ILE A 1 198 ? -25.506 3.422 14.659 1.00 89.00 198 ILE A C 1
ATOM 1532 O O . ILE A 1 198 ? -26.409 4.257 14.684 1.00 89.00 198 ILE A O 1
ATOM 1536 N N . GLN A 1 199 ? -25.597 2.288 13.970 1.00 86.06 199 GLN A N 1
ATOM 1537 C CA . GLN A 1 199 ? -26.754 1.853 13.189 1.00 86.06 199 GLN A CA 1
ATOM 1538 C C . GLN A 1 199 ? -27.193 0.477 13.693 1.00 86.06 199 GLN A C 1
ATOM 1540 O O . GLN A 1 199 ? -26.378 -0.433 13.813 1.00 86.06 199 GLN A O 1
ATOM 1545 N N . ASP A 1 200 ? -28.471 0.335 14.055 1.00 86.00 200 ASP A N 1
ATOM 1546 C CA . ASP A 1 200 ? -29.048 -0.919 14.565 1.00 86.00 200 ASP A CA 1
ATOM 1547 C C . ASP A 1 200 ? -28.250 -1.564 15.724 1.00 86.00 200 ASP A C 1
ATOM 1549 O O . ASP A 1 200 ? -28.177 -2.783 15.866 1.00 86.00 200 ASP A O 1
ATOM 1553 N N . GLY A 1 201 ? -27.649 -0.726 16.579 1.00 86.81 201 GLY A N 1
ATOM 1554 C CA . GLY A 1 201 ? -26.852 -1.152 17.736 1.00 86.81 201 GLY A CA 1
ATOM 1555 C C . GLY A 1 201 ? -25.408 -1.562 17.421 1.00 86.81 201 GLY A C 1
ATOM 1556 O O . GLY A 1 201 ? -24.691 -1.956 18.338 1.00 86.81 201 GLY A O 1
ATOM 1557 N N . GLN A 1 202 ? -24.965 -1.450 16.168 1.00 90.62 202 GLN A N 1
ATOM 1558 C CA . GLN A 1 202 ? -23.585 -1.688 15.740 1.00 90.62 202 GLN A CA 1
ATOM 1559 C C . GLN A 1 202 ? -22.930 -0.385 15.297 1.00 90.62 202 GLN A C 1
ATOM 1561 O O . GLN A 1 202 ? -23.589 0.508 14.772 1.00 90.62 202 GLN A O 1
ATOM 1566 N N . PHE A 1 203 ? -21.620 -0.270 15.483 1.00 93.75 203 PHE A N 1
ATOM 1567 C CA . PHE A 1 203 ? -20.856 0.790 14.845 1.00 93.75 203 PHE A CA 1
ATOM 1568 C C . PHE A 1 203 ? -20.682 0.421 13.379 1.00 93.75 203 PHE A C 1
ATOM 1570 O O . PHE A 1 203 ? -20.196 -0.666 13.069 1.00 93.75 203 PHE A O 1
ATOM 1577 N N . GLN A 1 204 ? -21.063 1.326 12.490 1.00 94.19 204 GLN A N 1
ATOM 1578 C CA . GLN A 1 204 ? -20.992 1.116 11.058 1.00 94.19 204 GLN A CA 1
ATOM 1579 C C . GLN A 1 204 ? -20.691 2.439 10.363 1.00 94.19 204 GLN A C 1
ATOM 1581 O O . GLN A 1 204 ? -21.490 3.376 10.378 1.00 94.19 204 GLN A O 1
ATOM 1586 N N . VAL A 1 205 ? -19.545 2.493 9.691 1.00 94.81 205 VAL A N 1
ATOM 1587 C CA . VAL A 1 205 ? -19.181 3.615 8.824 1.00 94.81 205 VAL A CA 1
ATOM 1588 C C . VAL A 1 205 ? -18.793 3.105 7.444 1.00 94.81 205 VAL A C 1
ATOM 1590 O O . VAL A 1 205 ? -18.257 2.007 7.282 1.00 94.81 205 VAL A O 1
ATOM 1593 N N . LYS A 1 206 ? -19.115 3.906 6.429 1.00 94.94 206 LYS A N 1
ATOM 1594 C CA . LYS A 1 206 ? -18.840 3.601 5.028 1.00 94.94 206 LYS A CA 1
ATOM 1595 C C . LYS A 1 206 ? -17.767 4.547 4.515 1.00 94.94 206 LYS A C 1
ATOM 1597 O O . LYS A 1 206 ? -17.963 5.760 4.535 1.00 94.94 206 LYS A O 1
ATOM 1602 N N . TYR A 1 207 ? -16.671 3.989 4.022 1.00 94.62 207 TYR A N 1
ATOM 1603 C CA . TYR A 1 207 ? -15.627 4.723 3.327 1.00 94.62 207 TYR A CA 1
ATOM 1604 C C . TYR A 1 207 ? -15.751 4.501 1.818 1.00 94.62 207 TYR A C 1
ATOM 1606 O O . TYR A 1 207 ? -15.670 3.375 1.338 1.00 94.62 207 TYR A O 1
ATOM 1614 N N . THR A 1 208 ? -15.943 5.585 1.070 1.00 94.62 208 THR A N 1
ATOM 1615 C CA . THR A 1 208 ? -15.973 5.584 -0.398 1.00 94.62 208 THR A CA 1
ATOM 1616 C C . THR A 1 208 ? -14.720 6.315 -0.892 1.00 94.62 208 THR A C 1
ATOM 1618 O O . THR A 1 208 ? -14.710 7.550 -0.873 1.00 94.62 208 THR A O 1
ATOM 1621 N N . PRO A 1 209 ? -13.633 5.602 -1.246 1.00 90.62 209 PRO A N 1
ATOM 1622 C CA . PRO A 1 209 ? -12.419 6.238 -1.752 1.00 90.62 209 PRO A CA 1
ATOM 1623 C C . PRO A 1 209 ? -12.668 6.921 -3.103 1.00 90.62 209 PRO A C 1
ATOM 1625 O O . PRO A 1 209 ? -13.302 6.347 -3.983 1.00 90.62 209 PRO A O 1
ATOM 1628 N N . GLU A 1 210 ? -12.133 8.132 -3.292 1.00 87.62 210 GLU A N 1
ATOM 1629 C CA . GLU A 1 210 ? -12.075 8.765 -4.623 1.00 87.62 210 GLU A CA 1
ATOM 1630 C C . GLU A 1 210 ? -11.031 8.076 -5.509 1.00 87.62 210 GLU A C 1
ATOM 1632 O O . GLU A 1 210 ? -11.255 7.827 -6.690 1.00 87.62 210 GLU A O 1
ATOM 1637 N N . SER A 1 211 ? -9.888 7.740 -4.911 1.00 84.62 211 SER A N 1
ATOM 1638 C CA . SER A 1 211 ? -8.842 6.915 -5.500 1.00 84.62 211 SER A CA 1
ATOM 1639 C C . SER A 1 211 ? -8.185 6.100 -4.400 1.00 84.62 211 SER A C 1
ATOM 1641 O O . SER A 1 211 ? -7.946 6.632 -3.313 1.00 84.62 211 SER A O 1
ATOM 1643 N N . LEU A 1 212 ? -7.839 4.852 -4.698 1.00 89.81 212 LEU A N 1
ATOM 1644 C CA . LEU A 1 212 ? -7.126 3.979 -3.776 1.00 89.81 212 LEU A CA 1
ATOM 1645 C C . LEU A 1 212 ? -5.865 3.433 -4.472 1.00 89.81 212 LEU A C 1
ATOM 1647 O O . LEU A 1 212 ? -5.902 2.351 -5.062 1.00 89.81 212 LEU A O 1
ATOM 1651 N N . PRO A 1 213 ? -4.761 4.208 -4.505 1.00 90.25 213 PRO A N 1
ATOM 1652 C CA . PRO A 1 213 ? -3.485 3.735 -5.034 1.00 90.25 213 PRO A CA 1
ATOM 1653 C C . PRO A 1 213 ? -3.054 2.393 -4.434 1.00 90.25 213 PRO A C 1
ATOM 1655 O O . PRO A 1 213 ? -3.331 2.095 -3.273 1.00 90.25 213 PRO A O 1
ATOM 1658 N N . VAL A 1 214 ? -2.345 1.592 -5.225 1.00 91.31 214 VAL A N 1
ATOM 1659 C CA . VAL A 1 214 ? -1.746 0.342 -4.750 1.00 91.31 214 VAL A CA 1
ATOM 1660 C C . VAL A 1 214 ? -0.712 0.645 -3.662 1.00 91.31 214 VAL A C 1
ATOM 1662 O O . VAL A 1 214 ? 0.127 1.523 -3.854 1.00 91.31 214 VAL A O 1
ATOM 1665 N N . GLY A 1 215 ? -0.774 -0.082 -2.545 1.00 90.56 215 GLY A N 1
ATOM 1666 C CA . GLY A 1 215 ? 0.139 0.076 -1.412 1.00 90.56 215 GLY A CA 1
ATOM 1667 C C . GLY A 1 215 ? -0.510 -0.240 -0.064 1.00 90.56 215 GLY A C 1
ATOM 1668 O O . GLY A 1 215 ? -1.567 -0.876 -0.001 1.00 90.56 215 GLY A O 1
ATOM 1669 N N . SER A 1 216 ? 0.134 0.204 1.015 1.00 91.56 216 SER A N 1
ATOM 1670 C CA . SER A 1 216 ? -0.277 -0.091 2.391 1.00 91.56 216 SER A CA 1
ATOM 1671 C C . SER A 1 216 ? -1.005 1.083 3.033 1.00 91.56 216 SER A C 1
ATOM 1673 O O . SER A 1 216 ? -0.622 2.242 2.869 1.00 91.56 216 SER A O 1
ATOM 1675 N N . TYR A 1 217 ? -2.037 0.767 3.809 1.00 94.44 217 TYR A N 1
ATOM 1676 C CA . TYR A 1 217 ? -2.884 1.740 4.482 1.00 94.44 217 TYR A CA 1
ATOM 1677 C C . TYR A 1 217 ? -3.018 1.411 5.964 1.00 94.44 217 TYR A C 1
ATOM 1679 O O . TYR A 1 217 ? -3.150 0.250 6.359 1.00 94.44 217 TYR A O 1
ATOM 1687 N N . GLU A 1 218 ? -3.048 2.457 6.780 1.00 95.56 218 GLU A N 1
ATOM 1688 C CA . GLU A 1 218 ? -3.445 2.403 8.178 1.00 95.56 218 GLU A CA 1
ATOM 1689 C C . GLU A 1 218 ? -4.741 3.190 8.359 1.00 95.56 218 GLU A C 1
ATOM 1691 O O . GLU A 1 218 ? -4.840 4.370 8.027 1.00 95.56 218 GLU A O 1
ATOM 1696 N N . LEU A 1 219 ? -5.745 2.515 8.894 1.00 96.62 219 LEU A N 1
ATOM 1697 C CA . LEU A 1 219 ? -7.011 3.075 9.310 1.00 96.62 219 LEU A CA 1
ATOM 1698 C C . LEU A 1 219 ? -6.978 3.291 10.819 1.00 96.62 219 LEU A C 1
ATOM 1700 O O . LEU A 1 219 ? -6.717 2.351 11.568 1.00 96.62 219 LEU A O 1
ATOM 1704 N N . ALA A 1 220 ? -7.309 4.498 11.264 1.00 97.19 220 ALA A N 1
ATOM 1705 C CA . ALA A 1 220 ? -7.453 4.845 12.668 1.00 97.19 220 ALA A CA 1
ATOM 1706 C C . ALA A 1 220 ? -8.847 5.425 12.937 1.00 97.19 220 ALA A C 1
ATOM 1708 O O . ALA A 1 220 ? -9.258 6.410 12.325 1.00 97.19 220 ALA A O 1
ATOM 1709 N N . LEU A 1 221 ? -9.564 4.836 13.890 1.00 96.75 221 LEU A N 1
ATOM 1710 C CA . LEU A 1 221 ? -10.803 5.378 14.439 1.00 96.75 221 LEU A CA 1
ATOM 1711 C C . LEU A 1 221 ? -10.469 6.108 15.737 1.00 96.75 221 LEU A C 1
ATOM 1713 O O . LEU A 1 221 ? -9.916 5.512 16.661 1.00 96.75 221 LEU A O 1
ATOM 1717 N N . LYS A 1 222 ? -10.781 7.402 15.797 1.00 95.31 222 LYS A N 1
ATOM 1718 C CA . LYS A 1 222 ? -10.474 8.303 16.917 1.00 95.31 222 LYS A CA 1
ATOM 1719 C C . LYS A 1 222 ? -11.761 8.951 17.425 1.00 95.31 222 LYS A C 1
ATOM 1721 O O . LYS A 1 222 ? -12.657 9.232 16.639 1.00 95.31 222 LYS A O 1
ATOM 1726 N N . SER A 1 223 ? -11.855 9.243 18.715 1.00 92.94 223 SER A N 1
ATOM 1727 C CA . SER A 1 223 ? -12.959 10.019 19.290 1.00 92.94 223 SER A CA 1
ATOM 1728 C C . SER A 1 223 ? -12.431 10.910 20.407 1.00 92.94 223 SER A C 1
ATOM 1730 O O . SER A 1 223 ? -11.436 10.584 21.050 1.00 92.94 223 SER A O 1
ATOM 1732 N N . GLU A 1 224 ? -13.102 12.037 20.630 1.00 90.81 224 GLU A N 1
ATOM 1733 C CA . GLU A 1 224 ? -12.854 12.911 21.781 1.00 90.81 224 GLU A CA 1
ATOM 1734 C C . GLU A 1 224 ? -13.659 12.483 23.020 1.00 90.81 224 GLU A C 1
ATOM 1736 O O . GLU A 1 224 ? -13.533 13.099 24.080 1.00 90.81 224 GLU A O 1
ATOM 1741 N N . ALA A 1 225 ? -14.491 11.439 22.904 1.00 88.00 225 ALA A N 1
ATOM 1742 C CA . ALA A 1 225 ? -15.226 10.889 24.031 1.00 88.00 225 ALA A CA 1
ATOM 1743 C C . ALA A 1 225 ? -14.272 10.430 25.141 1.00 88.00 225 ALA A C 1
ATOM 1745 O O . ALA A 1 225 ? -13.204 9.861 24.899 1.00 88.00 225 ALA A O 1
ATOM 1746 N N . GLU A 1 226 ? -14.664 10.694 26.384 1.00 84.19 226 GLU A N 1
ATOM 1747 C CA . GLU A 1 226 ? -13.831 10.378 27.533 1.00 84.19 226 GLU A CA 1
ATOM 1748 C C . GLU A 1 226 ? -13.556 8.869 27.621 1.00 84.19 226 GLU A C 1
ATOM 1750 O O . GLU A 1 226 ? -14.476 8.054 27.616 1.00 84.19 226 GLU A O 1
ATOM 1755 N N . GLY A 1 227 ? -12.276 8.505 27.722 1.00 82.31 227 GLY A N 1
ATOM 1756 C CA . GLY A 1 227 ? -11.852 7.109 27.831 1.00 82.31 227 GLY A CA 1
ATOM 1757 C C . GLY A 1 227 ? -11.855 6.339 26.511 1.00 82.31 227 GLY A C 1
ATOM 1758 O O . GLY A 1 227 ? -11.627 5.136 26.547 1.00 82.31 227 GLY A O 1
ATOM 1759 N N . PHE A 1 228 ? -12.083 6.999 25.368 1.00 88.38 228 PHE A N 1
ATOM 1760 C CA . PHE A 1 228 ? -11.992 6.340 24.071 1.00 88.38 228 PHE A CA 1
ATOM 1761 C C . PHE A 1 228 ? -10.548 5.987 23.706 1.00 88.38 228 PHE A C 1
ATOM 1763 O O . PHE A 1 228 ? -9.699 6.868 23.542 1.00 88.38 228 PHE A O 1
ATOM 1770 N N . GLU A 1 229 ? -10.278 4.693 23.544 1.00 88.94 229 GLU A N 1
ATO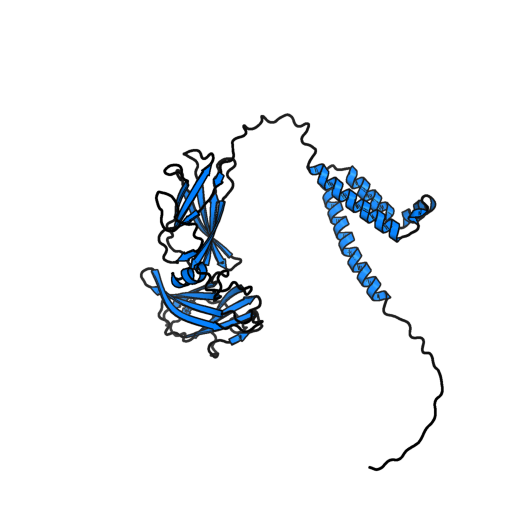M 1771 C CA . GLU A 1 229 ? -9.006 4.200 23.018 1.00 88.94 229 GLU A CA 1
ATOM 1772 C C . GLU A 1 229 ? -9.064 4.136 21.482 1.00 88.94 229 GLU A C 1
ATOM 1774 O O . GLU A 1 229 ? -9.957 3.483 20.934 1.00 88.94 229 GLU A O 1
ATOM 1779 N N . PRO A 1 230 ? -8.138 4.801 20.762 1.00 92.06 230 PRO A N 1
ATOM 1780 C CA . PRO A 1 230 ? -8.095 4.727 19.309 1.00 92.06 230 PRO A CA 1
ATOM 1781 C C . PRO A 1 230 ? -7.935 3.290 18.814 1.00 92.06 230 PRO A C 1
ATOM 1783 O O . PRO A 1 230 ? -7.071 2.556 19.295 1.00 92.06 230 PRO A O 1
ATOM 1786 N N . VAL A 1 231 ? -8.720 2.916 17.805 1.00 95.38 231 VAL A N 1
ATOM 1787 C CA . VAL A 1 231 ? -8.595 1.609 17.151 1.00 95.38 231 VAL A CA 1
ATOM 1788 C C . VAL A 1 231 ? -7.846 1.775 15.846 1.00 95.38 231 VAL A C 1
ATOM 1790 O O . VAL A 1 231 ? -8.253 2.577 15.006 1.00 95.38 231 VAL A O 1
ATOM 1793 N N . THR A 1 232 ? -6.780 0.999 15.662 1.00 96.06 232 THR A N 1
ATOM 1794 C CA . THR A 1 232 ? -6.005 0.974 14.421 1.00 96.06 232 THR A CA 1
ATOM 1795 C C . THR A 1 232 ? -6.125 -0.371 13.710 1.00 96.06 232 THR A C 1
ATOM 1797 O O . THR A 1 232 ? -6.195 -1.433 14.333 1.00 96.06 232 THR A O 1
ATOM 1800 N N . LYS A 1 233 ? -6.172 -0.322 12.380 1.00 95.81 233 LYS A N 1
ATOM 1801 C CA . LYS A 1 233 ? -6.234 -1.467 11.465 1.00 95.81 233 LYS A CA 1
ATOM 1802 C C . LYS A 1 233 ? -5.339 -1.184 10.274 1.00 95.81 233 LYS A C 1
ATOM 1804 O O . LYS A 1 233 ? -5.339 -0.069 9.769 1.00 95.81 233 LYS A O 1
ATOM 1809 N N . THR A 1 234 ? -4.635 -2.191 9.784 1.00 94.75 234 THR A N 1
ATOM 1810 C CA . THR A 1 234 ? -3.899 -2.087 8.525 1.00 94.75 234 THR A CA 1
ATOM 1811 C C . THR A 1 234 ? -4.603 -2.883 7.439 1.00 94.75 234 THR A C 1
ATOM 1813 O O . THR A 1 234 ? -5.199 -3.931 7.703 1.00 94.75 234 THR A O 1
ATOM 1816 N N . PHE A 1 235 ? -4.556 -2.371 6.216 1.00 94.75 235 PHE A N 1
ATOM 1817 C CA . PHE A 1 235 ? -4.998 -3.091 5.029 1.00 94.75 235 PHE A CA 1
ATOM 1818 C C . PHE A 1 235 ? -4.103 -2.742 3.842 1.00 94.75 235 PHE A C 1
ATOM 1820 O O . PHE A 1 235 ? -3.421 -1.718 3.833 1.00 94.75 235 PHE A O 1
ATOM 1827 N N . GLU A 1 236 ? -4.105 -3.604 2.838 1.00 92.69 236 GLU A N 1
ATOM 1828 C CA . GLU A 1 236 ? -3.314 -3.442 1.627 1.00 92.69 236 GLU A CA 1
ATOM 1829 C C . GLU A 1 236 ? -4.216 -3.382 0.406 1.00 92.69 236 GLU A C 1
ATOM 1831 O O . GLU A 1 236 ? -5.277 -4.013 0.344 1.00 92.69 236 GLU A O 1
ATOM 1836 N N . VAL A 1 237 ? -3.763 -2.627 -0.585 1.00 93.00 237 VAL A N 1
ATOM 1837 C CA . VAL A 1 237 ? -4.463 -2.437 -1.846 1.00 93.00 237 VAL A CA 1
ATOM 1838 C C . VAL A 1 237 ? -3.599 -2.974 -2.961 1.00 93.00 237 VAL A C 1
ATOM 1840 O O . VAL A 1 237 ? -2.468 -2.533 -3.145 1.00 93.00 237 VAL A O 1
ATOM 1843 N N . TRP A 1 238 ? -4.154 -3.914 -3.713 1.00 91.75 238 TRP A N 1
ATOM 1844 C CA . TRP A 1 238 ? -3.481 -4.644 -4.778 1.00 91.75 238 TRP A CA 1
ATOM 1845 C C . TRP A 1 238 ? -4.078 -4.284 -6.146 1.00 91.75 238 TRP A C 1
ATOM 1847 O O . TRP A 1 238 ? -5.242 -3.873 -6.233 1.00 91.75 238 TRP A O 1
ATOM 1857 N N . PRO A 1 239 ? -3.304 -4.415 -7.240 1.00 89.50 239 PRO A N 1
ATOM 1858 C CA . PRO A 1 239 ? -3.722 -3.928 -8.551 1.00 89.50 239 PRO A CA 1
ATOM 1859 C C . PRO A 1 239 ? -4.953 -4.653 -9.099 1.00 89.50 239 PRO A C 1
ATOM 1861 O O . PRO A 1 239 ? -5.755 -4.032 -9.787 1.00 89.50 239 PRO A O 1
ATOM 1864 N N . ASN A 1 240 ? -5.122 -5.945 -8.803 1.00 89.38 240 ASN A N 1
ATOM 1865 C CA . ASN A 1 240 ? -6.260 -6.731 -9.271 1.00 89.38 240 ASN A CA 1
ATOM 1866 C C . ASN A 1 240 ? -6.582 -7.903 -8.325 1.00 89.38 240 ASN A C 1
ATOM 1868 O O . ASN A 1 240 ? -5.857 -8.181 -7.367 1.00 89.38 240 ASN A O 1
ATOM 1872 N N . LYS A 1 241 ? -7.700 -8.583 -8.600 1.00 91.56 241 LYS A N 1
ATOM 1873 C CA . LYS A 1 241 ? -8.213 -9.688 -7.783 1.00 91.56 241 LYS A CA 1
ATOM 1874 C C . LYS A 1 241 ? -7.327 -10.938 -7.814 1.00 91.56 241 LYS A C 1
ATOM 1876 O O . LYS A 1 241 ? -7.239 -11.612 -6.794 1.00 91.56 241 LYS A O 1
ATOM 1881 N N . ASP A 1 242 ? -6.660 -11.228 -8.928 1.00 88.94 242 ASP A N 1
ATOM 1882 C CA . ASP A 1 242 ? -5.838 -12.437 -9.063 1.00 88.94 242 ASP A CA 1
ATOM 1883 C C . ASP A 1 242 ? -4.686 -12.442 -8.045 1.00 88.94 242 ASP A C 1
ATOM 1885 O O . ASP A 1 242 ? -4.377 -13.478 -7.454 1.00 88.94 242 ASP A O 1
ATOM 1889 N N . TRP A 1 243 ? -4.107 -11.269 -7.767 1.00 86.69 243 TRP A N 1
ATOM 1890 C CA . TRP A 1 243 ? -3.111 -11.092 -6.707 1.00 86.69 243 TRP A CA 1
ATOM 1891 C C . TRP A 1 243 ? -3.675 -11.358 -5.315 1.00 86.69 243 TRP A C 1
ATOM 1893 O O . TRP A 1 243 ? -3.083 -12.113 -4.542 1.00 86.69 243 TRP A O 1
ATOM 1903 N N . ILE A 1 244 ? -4.838 -10.783 -5.008 1.00 90.00 244 ILE A N 1
ATOM 1904 C CA . ILE A 1 244 ? -5.501 -10.983 -3.715 1.00 90.00 244 ILE A CA 1
ATOM 1905 C C . ILE A 1 244 ? -5.819 -12.459 -3.507 1.00 90.00 244 ILE A C 1
ATOM 1907 O O . ILE A 1 244 ? -5.515 -13.003 -2.449 1.00 90.00 244 ILE A O 1
ATOM 1911 N N . ASP A 1 245 ? -6.383 -13.122 -4.515 1.00 90.31 245 ASP A N 1
ATOM 1912 C CA . ASP A 1 245 ? -6.740 -14.537 -4.439 1.00 90.31 245 ASP A CA 1
ATOM 1913 C C . ASP A 1 245 ? -5.483 -15.408 -4.254 1.00 90.31 245 ASP A C 1
ATOM 1915 O O . ASP A 1 245 ? -5.502 -16.371 -3.481 1.00 90.31 245 ASP A O 1
ATOM 1919 N N . ALA A 1 246 ? -4.361 -15.043 -4.885 1.00 86.25 246 ALA A N 1
ATOM 1920 C CA . ALA A 1 246 ? -3.091 -15.738 -4.706 1.00 86.25 246 ALA A CA 1
ATOM 1921 C C . ALA A 1 246 ? -2.529 -15.603 -3.276 1.00 86.25 246 ALA A C 1
ATOM 1923 O O . ALA A 1 246 ? -2.058 -16.601 -2.710 1.00 86.25 246 ALA A O 1
ATOM 1924 N N . ILE A 1 247 ? -2.600 -14.404 -2.688 1.00 85.56 247 ILE A N 1
ATOM 1925 C CA . ILE A 1 247 ? -2.140 -14.109 -1.321 1.00 85.56 247 ILE A CA 1
ATOM 1926 C C . ILE A 1 247 ? -3.067 -14.765 -0.292 1.00 85.56 247 ILE A C 1
ATOM 1928 O O . ILE A 1 247 ? -2.611 -15.541 0.551 1.00 85.56 247 ILE A O 1
ATOM 1932 N N . ALA A 1 248 ? -4.376 -14.527 -0.395 1.00 85.44 248 ALA A N 1
ATOM 1933 C CA . ALA A 1 248 ? -5.387 -15.070 0.510 1.00 85.44 248 ALA A CA 1
ATOM 1934 C C . ALA A 1 248 ? -5.435 -16.606 0.466 1.00 85.44 248 ALA A C 1
ATOM 1936 O O . ALA A 1 248 ? -5.579 -17.263 1.499 1.00 85.44 248 ALA A O 1
ATOM 1937 N N . GLY A 1 249 ? -5.244 -17.193 -0.719 1.00 84.75 249 GLY A N 1
ATOM 1938 C CA . GLY A 1 249 ? -5.137 -18.637 -0.917 1.00 84.75 249 GLY A CA 1
ATOM 1939 C C . GLY A 1 249 ? -3.828 -19.255 -0.416 1.00 84.75 249 GLY A C 1
ATOM 1940 O O . GLY A 1 249 ? -3.662 -20.469 -0.540 1.00 84.75 249 GLY A O 1
ATOM 1941 N N . LYS A 1 250 ? -2.893 -18.455 0.127 1.00 80.56 250 LYS A N 1
ATOM 1942 C CA . LYS A 1 250 ? -1.545 -18.877 0.556 1.00 80.56 250 LYS A CA 1
ATOM 1943 C C . LYS A 1 250 ? -0.784 -19.635 -0.533 1.00 80.56 250 LYS A C 1
ATOM 1945 O O . LYS A 1 250 ? -0.027 -20.565 -0.259 1.00 80.56 250 LYS A O 1
ATOM 1950 N N . THR A 1 251 ? -1.018 -19.258 -1.788 1.00 82.81 251 THR A N 1
ATOM 1951 C CA . THR A 1 251 ? -0.315 -19.845 -2.938 1.00 82.81 251 THR A CA 1
ATOM 1952 C C . THR A 1 251 ? 1.060 -19.213 -3.146 1.00 82.81 251 THR A C 1
ATOM 1954 O O . THR A 1 251 ? 1.892 -19.776 -3.855 1.00 82.81 251 THR A O 1
ATOM 1957 N N . LYS A 1 252 ? 1.304 -18.064 -2.505 1.00 81.50 252 LYS A N 1
ATOM 1958 C CA . LYS A 1 252 ? 2.590 -17.369 -2.463 1.00 81.50 252 LYS A CA 1
ATOM 1959 C C . LYS A 1 252 ? 3.306 -17.663 -1.138 1.00 81.50 252 LYS A C 1
ATOM 1961 O O . LYS A 1 252 ? 2.635 -17.721 -0.106 1.00 81.50 252 LYS A O 1
ATOM 1966 N N . PRO A 1 253 ? 4.632 -17.880 -1.150 1.00 85.31 253 PRO A N 1
ATOM 1967 C CA . PRO A 1 253 ? 5.405 -18.082 0.070 1.00 85.31 253 PRO A CA 1
ATOM 1968 C C . PRO A 1 253 ? 5.486 -16.797 0.903 1.00 85.31 253 PRO A C 1
ATOM 1970 O O . PRO A 1 253 ? 5.337 -15.693 0.386 1.00 85.31 253 PRO A O 1
ATOM 1973 N N . GLU A 1 254 ? 5.791 -16.931 2.189 1.00 87.25 254 GLU A N 1
ATOM 1974 C CA . GLU A 1 254 ? 6.320 -15.808 2.965 1.00 87.25 254 GLU A CA 1
ATOM 1975 C C . GLU A 1 254 ? 7.818 -15.678 2.676 1.00 87.25 254 GLU A C 1
ATOM 1977 O O . GLU A 1 254 ? 8.525 -16.689 2.601 1.00 87.25 254 GLU A O 1
ATOM 1982 N N . VAL A 1 255 ? 8.303 -14.448 2.497 1.00 88.44 255 VAL A N 1
ATOM 1983 C CA . VAL A 1 255 ? 9.720 -14.191 2.204 1.00 88.44 255 VAL A CA 1
ATOM 1984 C C . VAL A 1 255 ? 10.304 -13.121 3.121 1.00 88.44 255 VAL A C 1
ATOM 1986 O O . VAL A 1 255 ? 9.656 -12.130 3.473 1.00 88.44 255 VAL A O 1
ATOM 1989 N N . ASP A 1 256 ? 11.576 -13.311 3.468 1.00 87.69 256 ASP A N 1
ATOM 1990 C CA . ASP A 1 256 ? 12.347 -12.368 4.284 1.00 87.69 256 ASP A CA 1
ATOM 1991 C C . ASP A 1 256 ? 12.966 -11.232 3.455 1.00 87.69 256 ASP A C 1
ATOM 1993 O O . ASP A 1 256 ? 13.383 -10.230 4.026 1.00 87.69 256 ASP A O 1
ATOM 1997 N N . THR A 1 257 ? 13.004 -11.357 2.126 1.00 89.19 257 THR A N 1
ATOM 1998 C CA . THR A 1 257 ? 13.437 -10.278 1.226 1.00 89.19 257 THR A CA 1
ATOM 1999 C C . THR A 1 257 ? 12.461 -9.109 1.286 1.00 89.19 257 THR A C 1
ATOM 2001 O O . THR A 1 257 ? 11.248 -9.312 1.304 1.00 89.19 257 THR A O 1
ATOM 2004 N N . GLU A 1 258 ? 12.988 -7.888 1.292 1.00 89.06 258 GLU A N 1
ATOM 2005 C CA . GLU A 1 258 ? 12.191 -6.663 1.348 1.00 89.06 258 GLU A CA 1
ATOM 2006 C C . GLU A 1 258 ? 12.566 -5.708 0.217 1.00 89.06 258 GLU A C 1
ATOM 2008 O O . GLU A 1 258 ? 13.741 -5.553 -0.111 1.00 89.06 258 GLU A O 1
ATOM 2013 N N . LEU A 1 259 ? 11.562 -5.050 -0.358 1.00 89.25 259 LEU A N 1
ATOM 2014 C CA . LEU A 1 259 ? 11.746 -3.941 -1.286 1.00 89.25 259 LEU A CA 1
ATOM 2015 C C . LEU A 1 259 ? 11.832 -2.648 -0.472 1.00 89.25 259 LEU A C 1
ATOM 2017 O O . LEU A 1 259 ? 10.907 -2.336 0.275 1.00 89.25 259 LEU A O 1
ATOM 2021 N N . LYS A 1 260 ? 12.932 -1.904 -0.596 1.00 87.88 260 LYS A N 1
ATOM 2022 C CA . LYS A 1 260 ? 13.155 -0.693 0.211 1.00 87.88 260 LYS A CA 1
ATOM 2023 C C . LYS A 1 260 ? 12.735 0.577 -0.497 1.00 87.88 260 LYS A C 1
ATOM 2025 O O . LYS A 1 260 ? 12.103 1.431 0.115 1.00 87.88 260 LYS A O 1
ATOM 2030 N N . ALA A 1 261 ? 13.111 0.699 -1.762 1.00 88.75 261 ALA A N 1
ATOM 2031 C CA . ALA A 1 261 ? 12.859 1.884 -2.559 1.00 88.75 261 ALA A CA 1
ATOM 2032 C C . ALA A 1 261 ? 12.933 1.546 -4.051 1.00 88.75 261 ALA A C 1
ATOM 2034 O O . ALA A 1 261 ? 13.495 0.523 -4.449 1.00 88.75 261 ALA A O 1
ATOM 2035 N N . MET A 1 262 ? 12.360 2.414 -4.878 1.00 91.00 262 MET A N 1
ATOM 2036 C CA . MET A 1 262 ? 12.337 2.272 -6.329 1.00 91.00 262 MET A CA 1
ATOM 2037 C C . MET A 1 262 ? 12.608 3.628 -6.977 1.00 91.00 262 MET A C 1
ATOM 2039 O O . MET A 1 262 ? 12.128 4.650 -6.500 1.00 91.00 262 MET A O 1
ATOM 2043 N N . ARG A 1 263 ? 13.380 3.635 -8.064 1.00 91.50 263 ARG A N 1
ATOM 2044 C CA . ARG A 1 263 ? 13.691 4.833 -8.850 1.00 91.50 263 ARG A CA 1
ATOM 2045 C C . ARG A 1 263 ? 13.464 4.592 -10.324 1.00 91.50 263 ARG A C 1
ATOM 2047 O O . ARG A 1 263 ? 13.738 3.499 -10.821 1.00 91.50 263 ARG A O 1
ATOM 2054 N N . LEU A 1 264 ? 13.042 5.634 -11.025 1.00 92.31 264 LEU A N 1
ATOM 2055 C CA . LEU A 1 264 ? 12.925 5.646 -12.475 1.00 92.31 264 LEU A CA 1
ATOM 2056 C C . LEU A 1 264 ? 13.906 6.636 -13.092 1.00 92.31 264 LEU A C 1
ATOM 2058 O O . LEU A 1 264 ? 14.099 7.749 -12.611 1.00 92.31 264 LEU A O 1
ATOM 2062 N N . CYS A 1 265 ? 14.511 6.246 -14.208 1.00 91.38 265 CYS A N 1
ATOM 2063 C CA . CYS A 1 265 ? 15.430 7.102 -14.949 1.00 91.38 265 CYS A CA 1
ATOM 2064 C C . CYS A 1 265 ? 15.522 6.710 -16.426 1.00 91.38 265 CYS A C 1
ATOM 2066 O O . CYS A 1 265 ? 15.030 5.667 -16.862 1.00 91.38 265 CYS A O 1
ATOM 2068 N N . VAL A 1 266 ? 16.206 7.552 -17.202 1.00 87.81 266 VAL A N 1
ATOM 2069 C CA . VAL A 1 266 ? 16.630 7.241 -18.570 1.00 87.81 266 VAL A CA 1
ATOM 2070 C C . VAL A 1 266 ? 18.122 6.922 -18.540 1.00 87.81 266 VAL A C 1
ATOM 2072 O O . VAL A 1 266 ? 18.930 7.806 -18.258 1.00 87.81 266 VAL A O 1
ATOM 2075 N N . ASP A 1 267 ? 18.498 5.679 -18.841 1.00 70.38 267 ASP A N 1
ATOM 2076 C CA . ASP A 1 267 ? 19.895 5.336 -19.137 1.00 70.38 267 ASP A CA 1
ATOM 2077 C C . ASP A 1 267 ? 20.081 5.291 -20.659 1.00 70.38 267 ASP A C 1
ATOM 2079 O O . ASP A 1 267 ? 19.339 4.629 -21.384 1.00 70.38 267 ASP A O 1
ATOM 2083 N N . THR A 1 268 ? 21.097 6.003 -21.141 1.00 61.28 268 THR A N 1
ATOM 2084 C CA . THR A 1 268 ? 21.472 6.055 -22.563 1.00 61.28 268 THR A CA 1
ATOM 2085 C C . THR A 1 268 ? 22.190 4.790 -23.032 1.00 61.28 268 THR A C 1
ATOM 2087 O O . THR A 1 268 ? 22.373 4.597 -24.235 1.00 61.28 268 THR A O 1
ATOM 2090 N N . GLN A 1 269 ? 22.601 3.915 -22.109 1.00 64.25 269 GLN A N 1
ATOM 2091 C CA . GLN A 1 269 ? 23.224 2.640 -22.439 1.00 64.25 269 GLN A CA 1
ATOM 2092 C C . GLN A 1 269 ? 22.230 1.486 -22.270 1.00 64.25 269 GLN A C 1
ATOM 2094 O O . GLN A 1 269 ? 21.886 1.136 -21.140 1.00 64.25 269 GLN A O 1
ATOM 2099 N N . PRO A 1 270 ? 21.792 0.834 -23.364 1.00 59.00 270 PRO A N 1
ATOM 2100 C CA . PRO A 1 270 ? 20.882 -0.295 -23.262 1.00 59.00 270 PRO A CA 1
ATOM 2101 C C . PRO A 1 270 ? 21.556 -1.446 -22.510 1.00 59.00 270 PRO A C 1
ATOM 2103 O O . PRO A 1 270 ? 22.612 -1.934 -22.915 1.00 59.00 270 PRO A O 1
ATOM 2106 N N . ILE A 1 271 ? 20.918 -1.908 -21.439 1.00 64.69 271 ILE A N 1
ATOM 2107 C CA . ILE A 1 271 ? 21.250 -3.176 -20.788 1.00 64.69 271 ILE A CA 1
ATOM 2108 C C . ILE A 1 271 ? 20.411 -4.314 -21.382 1.00 64.69 271 ILE A C 1
ATOM 2110 O O . ILE A 1 271 ? 19.360 -4.089 -22.000 1.00 64.69 271 ILE A O 1
ATOM 2114 N N . ALA A 1 272 ? 20.888 -5.551 -21.214 1.00 63.22 272 ALA A N 1
ATOM 2115 C CA . ALA A 1 272 ? 20.040 -6.729 -21.379 1.00 63.22 272 ALA A CA 1
ATOM 2116 C C . ALA A 1 272 ? 18.865 -6.645 -20.386 1.00 63.22 272 ALA A C 1
ATOM 2118 O O . ALA A 1 272 ? 18.966 -5.960 -19.372 1.00 63.22 272 ALA A O 1
ATOM 2119 N N . ALA A 1 273 ? 17.732 -7.277 -20.703 1.00 61.09 273 ALA A N 1
ATOM 2120 C CA . ALA A 1 273 ? 16.514 -7.180 -19.901 1.00 61.09 273 ALA A CA 1
ATOM 2121 C C . ALA A 1 273 ? 16.743 -7.716 -18.473 1.00 61.09 273 ALA A C 1
ATOM 2123 O O . ALA A 1 273 ? 16.634 -8.917 -18.249 1.00 61.09 273 ALA A O 1
ATOM 2124 N N . GLY A 1 274 ? 17.058 -6.814 -17.541 1.00 59.88 274 GLY A N 1
ATOM 2125 C CA . GLY A 1 274 ? 17.492 -7.140 -16.185 1.00 59.88 274 GLY A CA 1
ATOM 2126 C C . GLY A 1 274 ? 19.015 -7.072 -16.043 1.00 59.88 274 GLY A C 1
ATOM 2127 O O . GLY A 1 274 ? 19.757 -7.687 -16.808 1.00 59.88 274 GLY A O 1
ATOM 2128 N N . THR A 1 275 ? 19.498 -6.307 -15.071 1.00 73.19 275 THR A N 1
ATOM 2129 C CA . THR A 1 275 ? 20.880 -6.384 -14.591 1.00 73.19 275 THR A CA 1
ATOM 2130 C C . THR A 1 275 ? 20.861 -6.413 -13.075 1.00 73.19 275 THR A C 1
ATOM 2132 O O . THR A 1 275 ? 20.354 -5.502 -12.422 1.00 73.19 275 THR A O 1
ATOM 2135 N N . GLU A 1 276 ? 21.422 -7.481 -12.534 1.00 74.62 276 GLU A N 1
ATOM 2136 C CA . GLU A 1 276 ? 21.548 -7.700 -11.105 1.00 74.62 276 GLU A CA 1
ATOM 2137 C C . GLU A 1 276 ? 22.726 -6.916 -10.528 1.00 74.62 276 GLU A C 1
ATOM 2139 O O . GLU A 1 276 ? 23.762 -6.750 -11.183 1.00 74.62 276 GLU A O 1
ATOM 2144 N N . THR A 1 277 ? 22.583 -6.423 -9.297 1.00 62.84 277 THR A N 1
ATOM 2145 C CA . THR A 1 277 ? 23.652 -5.684 -8.628 1.00 62.84 277 THR A CA 1
ATOM 2146 C C . THR A 1 277 ? 23.741 -6.012 -7.139 1.00 62.84 277 THR A C 1
ATOM 2148 O O . THR A 1 277 ? 22.756 -6.263 -6.443 1.00 62.84 277 THR A O 1
ATOM 2151 N N . THR A 1 278 ? 24.972 -6.000 -6.632 1.00 68.19 278 THR A N 1
ATOM 2152 C CA . THR A 1 278 ? 25.280 -6.113 -5.200 1.00 68.19 278 THR A CA 1
ATOM 2153 C C . THR A 1 278 ? 25.289 -4.752 -4.497 1.00 68.19 278 THR A C 1
ATOM 2155 O O . THR A 1 278 ? 25.460 -4.684 -3.279 1.00 68.19 278 THR A O 1
ATOM 2158 N N . ALA A 1 279 ? 25.107 -3.660 -5.246 1.00 65.50 279 ALA A N 1
ATOM 2159 C CA . ALA A 1 279 ? 24.848 -2.331 -4.704 1.00 65.50 279 ALA A CA 1
ATOM 2160 C C . ALA A 1 279 ? 23.346 -2.132 -4.432 1.00 65.50 279 ALA A C 1
ATOM 2162 O O . ALA A 1 279 ? 22.521 -2.721 -5.120 1.00 65.50 279 ALA A O 1
ATOM 2163 N N . SER A 1 280 ? 23.014 -1.280 -3.455 1.00 61.22 280 SER A N 1
ATOM 2164 C CA . SER A 1 280 ? 21.636 -0.873 -3.118 1.00 61.22 280 SER A CA 1
ATOM 2165 C C . SER A 1 280 ? 20.873 -0.271 -4.304 1.00 61.22 280 SER A C 1
ATOM 2167 O O . SER A 1 280 ? 19.720 -0.591 -4.539 1.00 61.22 280 SER A O 1
ATOM 2169 N N . PHE A 1 281 ? 21.546 0.586 -5.069 1.00 67.56 281 PHE A N 1
ATOM 2170 C CA . PHE A 1 281 ? 21.073 1.129 -6.337 1.00 67.56 281 PHE A CA 1
ATOM 2171 C C . PHE A 1 281 ? 22.204 1.035 -7.352 1.00 67.56 281 PHE A C 1
ATOM 2173 O O . PHE A 1 281 ? 23.387 1.055 -6.991 1.00 67.56 281 PHE A O 1
ATOM 2180 N N . SER A 1 282 ? 21.851 0.958 -8.626 1.00 66.44 282 SER A N 1
ATOM 2181 C CA . SER A 1 282 ? 22.797 1.135 -9.711 1.00 66.44 282 SER A CA 1
ATOM 2182 C C . SER A 1 282 ? 23.201 2.606 -9.836 1.00 66.44 282 SER A C 1
ATOM 2184 O O . SER A 1 282 ? 22.360 3.504 -9.861 1.00 66.44 282 SER A O 1
ATOM 2186 N N . ASP A 1 283 ? 24.491 2.871 -10.058 1.00 71.25 283 ASP A N 1
ATOM 2187 C CA . ASP A 1 283 ? 24.972 4.215 -10.428 1.00 71.25 283 ASP A CA 1
ATOM 2188 C C . ASP A 1 283 ? 24.326 4.734 -11.732 1.00 71.25 283 ASP A C 1
ATOM 2190 O O . ASP A 1 283 ? 24.373 5.928 -12.032 1.00 71.25 283 ASP A O 1
ATOM 2194 N N . ARG A 1 284 ? 23.701 3.839 -12.510 1.00 72.38 284 ARG A N 1
ATOM 2195 C CA . ARG A 1 284 ? 22.958 4.151 -13.737 1.00 72.38 284 ARG A CA 1
ATOM 2196 C C . ARG A 1 284 ? 21.670 4.934 -13.478 1.00 72.38 284 ARG A C 1
ATOM 2198 O O . ARG A 1 284 ? 21.247 5.679 -14.356 1.00 72.38 284 ARG A O 1
ATOM 2205 N N . CYS A 1 285 ? 21.087 4.814 -12.283 1.00 82.38 285 CYS A N 1
ATOM 2206 C CA . CYS A 1 285 ? 19.860 5.503 -11.880 1.00 82.38 285 CYS A CA 1
ATOM 2207 C C . CYS A 1 285 ? 20.114 6.481 -10.726 1.00 82.38 285 CYS A C 1
ATOM 2209 O O . CYS A 1 285 ? 19.465 6.470 -9.678 1.00 82.38 285 CYS A O 1
ATOM 2211 N N . ALA A 1 286 ? 21.108 7.354 -10.917 1.00 77.75 286 ALA A N 1
ATOM 2212 C CA . ALA A 1 286 ? 21.548 8.293 -9.887 1.00 77.75 286 ALA A CA 1
ATOM 2213 C C . ALA A 1 286 ? 20.471 9.314 -9.478 1.00 77.75 286 ALA A C 1
ATOM 2215 O O . ALA A 1 286 ? 20.508 9.829 -8.359 1.00 77.75 286 ALA A O 1
ATOM 2216 N N . LYS A 1 287 ? 19.529 9.625 -10.376 1.00 84.50 287 LYS A N 1
ATOM 2217 C CA . LYS A 1 287 ? 18.424 10.547 -10.123 1.00 84.50 287 LYS A CA 1
ATOM 2218 C C . LYS A 1 287 ? 17.105 9.861 -10.438 1.00 84.50 287 LYS A C 1
ATOM 2220 O O . LYS A 1 287 ? 16.941 9.352 -11.541 1.00 84.50 287 LYS A O 1
ATOM 2225 N N . ASP A 1 288 ? 16.192 9.932 -9.480 1.00 90.62 288 ASP A N 1
ATOM 2226 C CA . ASP A 1 288 ? 14.804 9.552 -9.680 1.00 90.62 288 ASP A CA 1
ATOM 2227 C C . ASP A 1 288 ? 14.053 10.639 -10.465 1.00 90.62 288 ASP A C 1
ATOM 2229 O O . ASP A 1 288 ? 14.196 11.837 -10.186 1.00 90.62 288 ASP A O 1
ATOM 2233 N N . LEU A 1 289 ? 13.319 10.222 -11.491 1.00 92.62 289 LEU A N 1
ATOM 2234 C CA . LEU A 1 289 ? 12.601 11.077 -12.427 1.00 92.62 289 LEU A CA 1
ATOM 2235 C C . LEU A 1 289 ? 11.128 10.666 -12.482 1.00 92.62 289 LEU A C 1
ATOM 2237 O O . LEU A 1 289 ? 10.795 9.488 -12.554 1.00 92.62 289 LEU A O 1
ATOM 2241 N N . ASP A 1 290 ? 10.256 11.667 -12.526 1.00 94.31 290 ASP A N 1
ATOM 2242 C CA . ASP A 1 290 ? 8.798 11.522 -12.578 1.00 94.31 290 ASP A CA 1
ATOM 2243 C C . ASP A 1 290 ? 8.205 11.947 -13.931 1.00 94.31 290 ASP A C 1
ATOM 2245 O O . ASP A 1 290 ? 7.009 11.795 -14.170 1.00 94.31 290 ASP A O 1
ATOM 2249 N N . THR A 1 291 ? 9.022 12.498 -14.829 1.00 95.38 291 THR A N 1
ATOM 2250 C CA . THR A 1 291 ? 8.571 13.085 -16.089 1.00 95.38 291 THR A CA 1
ATOM 2251 C C . THR A 1 291 ? 9.529 12.728 -17.213 1.00 95.38 291 THR A C 1
ATOM 2253 O O . THR A 1 291 ? 10.737 12.956 -17.113 1.00 95.38 291 THR A O 1
ATOM 2256 N N . PHE A 1 292 ? 8.975 12.221 -18.311 1.00 94.75 292 PHE A N 1
ATOM 2257 C CA . PHE A 1 292 ? 9.711 11.844 -19.515 1.00 94.75 292 PHE A CA 1
ATOM 2258 C C . PHE A 1 292 ? 8.991 12.345 -20.773 1.00 94.75 292 PHE A C 1
ATOM 2260 O O . PHE A 1 292 ? 7.848 12.806 -20.723 1.00 94.75 292 PHE A O 1
ATOM 2267 N N . THR A 1 293 ? 9.660 12.274 -21.916 1.00 94.50 293 THR A N 1
ATOM 2268 C CA . THR A 1 293 ? 9.112 12.631 -23.230 1.00 94.50 293 THR A CA 1
ATOM 2269 C C . THR A 1 293 ? 8.777 11.369 -24.029 1.00 94.50 293 THR A C 1
ATOM 2271 O O . THR A 1 293 ? 9.379 10.321 -23.825 1.00 94.50 293 THR A O 1
ATOM 2274 N N . SER A 1 294 ? 7.796 11.442 -24.930 1.00 93.06 294 SER A N 1
ATOM 2275 C CA . SER A 1 294 ? 7.271 10.288 -25.681 1.00 93.06 294 SER A CA 1
ATOM 2276 C C . SER A 1 294 ? 8.244 9.683 -26.700 1.00 93.06 294 SER A C 1
ATOM 2278 O O . SER A 1 294 ? 7.943 8.653 -27.288 1.00 93.06 294 SER A O 1
ATOM 2280 N N . ASP A 1 295 ? 9.381 10.330 -26.953 1.00 90.88 295 ASP A N 1
ATOM 2281 C CA . ASP A 1 295 ? 10.487 9.805 -27.760 1.00 90.88 295 ASP A CA 1
ATOM 2282 C C . ASP A 1 295 ? 11.421 8.877 -26.963 1.00 90.88 295 ASP A C 1
ATOM 2284 O O . ASP A 1 295 ? 12.320 8.265 -27.541 1.00 90.88 295 ASP A O 1
ATOM 2288 N N . VAL A 1 296 ? 11.217 8.738 -25.647 1.00 90.31 296 VAL A N 1
ATOM 2289 C CA . VAL A 1 296 ? 11.949 7.761 -24.843 1.00 90.31 296 VAL A CA 1
ATOM 2290 C C . VAL A 1 296 ? 11.554 6.341 -25.255 1.00 90.31 296 VAL A C 1
ATOM 2292 O O . VAL A 1 296 ? 10.392 5.963 -25.199 1.00 90.31 296 VAL A O 1
ATOM 2295 N N . GLU A 1 297 ? 12.525 5.527 -25.668 1.00 86.81 297 GLU A N 1
ATOM 2296 C CA . GLU A 1 297 ? 12.267 4.127 -26.051 1.00 86.81 297 GLU A CA 1
ATOM 2297 C C . GLU A 1 297 ? 12.423 3.157 -24.868 1.00 86.81 297 GLU A C 1
ATOM 2299 O O . GLU A 1 297 ? 11.862 2.056 -24.854 1.00 86.81 297 GLU A O 1
ATOM 2304 N N . VAL A 1 298 ? 13.242 3.542 -23.883 1.00 88.69 298 VAL A N 1
ATOM 2305 C CA . VAL A 1 298 ? 13.606 2.702 -22.741 1.00 88.69 298 VAL A CA 1
ATOM 2306 C C . VAL A 1 298 ? 13.644 3.536 -21.466 1.00 88.69 298 VAL A C 1
ATOM 2308 O O . VAL A 1 298 ? 14.441 4.466 -21.357 1.00 88.69 298 VAL A O 1
ATOM 2311 N N . LEU A 1 299 ? 12.836 3.146 -20.483 1.00 90.19 299 LEU A N 1
ATOM 2312 C CA . LEU A 1 299 ? 12.966 3.600 -19.099 1.00 90.19 299 LEU A CA 1
ATOM 2313 C C . LEU A 1 299 ? 13.656 2.512 -18.278 1.00 90.19 299 LEU A C 1
ATOM 2315 O O . LEU A 1 299 ? 13.481 1.321 -18.540 1.00 90.19 299 LEU A O 1
ATOM 2319 N N . GLN A 1 300 ? 14.447 2.909 -17.291 1.00 90.94 300 GLN A N 1
ATOM 2320 C CA . GLN A 1 300 ? 15.029 1.995 -16.316 1.00 90.94 300 GLN A CA 1
ATOM 2321 C C . GLN A 1 300 ? 14.294 2.142 -14.988 1.00 90.94 300 GLN A C 1
ATOM 2323 O O . GLN A 1 300 ? 14.021 3.260 -14.556 1.00 90.94 300 GLN A O 1
ATOM 2328 N N . VAL A 1 301 ? 14.007 1.011 -14.356 1.00 91.31 301 VAL A N 1
ATOM 2329 C CA . VAL A 1 301 ? 13.456 0.906 -13.007 1.00 91.31 301 VAL A CA 1
ATOM 2330 C C . VAL A 1 301 ? 14.522 0.259 -12.145 1.00 91.31 301 VAL A C 1
ATOM 2332 O O . VAL A 1 301 ? 14.889 -0.890 -12.380 1.00 91.31 301 VAL A O 1
ATOM 2335 N N . ASP A 1 302 ? 15.044 1.003 -11.185 1.00 91.31 302 ASP A N 1
ATOM 2336 C CA . ASP A 1 302 ? 16.066 0.546 -10.252 1.00 91.31 302 ASP A CA 1
ATOM 2337 C C . ASP A 1 302 ? 15.423 0.329 -8.887 1.00 91.31 302 ASP A C 1
ATOM 2339 O O . ASP A 1 302 ? 14.870 1.261 -8.303 1.00 91.31 302 ASP A O 1
ATOM 2343 N N . VAL A 1 303 ? 15.441 -0.906 -8.405 1.00 90.94 303 VAL A N 1
ATOM 2344 C CA . VAL A 1 303 ? 14.796 -1.303 -7.153 1.00 90.94 303 VAL A CA 1
ATOM 2345 C C . VAL A 1 303 ? 15.859 -1.682 -6.144 1.00 90.94 303 VAL A C 1
ATOM 2347 O O . VAL A 1 303 ? 16.693 -2.535 -6.433 1.00 90.94 303 VAL A O 1
ATOM 2350 N N . GLU A 1 304 ? 15.789 -1.102 -4.951 1.00 90.50 304 GLU A N 1
ATOM 2351 C CA . GLU A 1 304 ? 16.616 -1.494 -3.815 1.00 90.50 304 GLU A CA 1
ATOM 2352 C C . GLU A 1 304 ? 15.974 -2.664 -3.063 1.00 90.50 304 GLU A C 1
ATOM 2354 O O . GLU A 1 304 ? 14.793 -2.634 -2.701 1.00 90.50 304 GLU A O 1
ATOM 2359 N N . LEU A 1 305 ? 16.784 -3.688 -2.801 1.00 89.31 305 LEU A N 1
ATOM 2360 C CA . LEU A 1 305 ? 16.413 -4.912 -2.100 1.00 89.31 305 LEU A CA 1
ATOM 2361 C C . LEU A 1 305 ? 17.213 -5.029 -0.798 1.00 89.31 305 LEU A C 1
ATOM 2363 O O . LEU A 1 305 ? 18.427 -4.820 -0.772 1.00 89.31 305 LEU A O 1
ATOM 2367 N N . GLU A 1 306 ? 16.557 -5.448 0.279 1.00 85.62 306 GLU A N 1
ATOM 2368 C CA . GLU A 1 306 ? 17.250 -5.951 1.464 1.00 85.62 306 GLU A CA 1
ATOM 2369 C C . GLU A 1 306 ? 17.446 -7.463 1.330 1.00 85.62 306 GLU A C 1
ATOM 2371 O O . GLU A 1 306 ? 16.489 -8.234 1.419 1.00 85.62 306 GLU A O 1
ATOM 2376 N N . ASP A 1 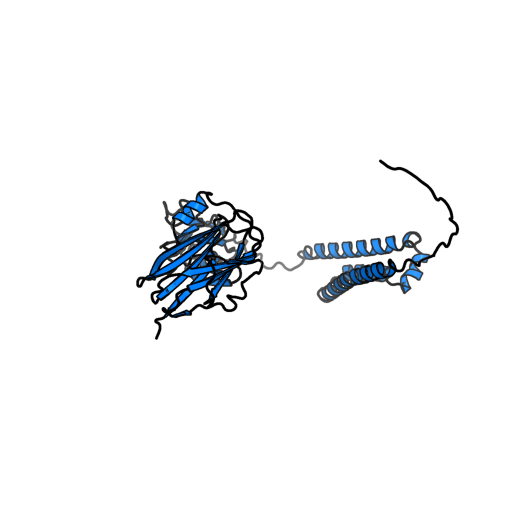307 ? 18.697 -7.864 1.085 1.00 79.00 307 ASP A N 1
ATOM 2377 C CA . ASP A 1 307 ? 19.184 -9.246 1.041 1.00 79.00 307 ASP A CA 1
ATOM 2378 C C . ASP A 1 307 ? 18.234 -10.231 0.337 1.00 79.00 307 ASP A C 1
ATOM 2380 O O . ASP A 1 307 ? 17.574 -11.065 0.976 1.00 79.00 307 ASP A O 1
ATOM 2384 N N . ALA A 1 308 ? 18.213 -10.183 -0.999 1.00 84.31 308 ALA A N 1
ATOM 2385 C CA . ALA A 1 308 ? 17.466 -11.144 -1.805 1.00 84.31 308 ALA A CA 1
ATOM 2386 C C . ALA A 1 308 ? 17.812 -12.590 -1.412 1.00 84.31 308 ALA A C 1
ATOM 2388 O O . ALA A 1 308 ? 18.986 -12.948 -1.265 1.00 84.31 308 ALA A O 1
ATOM 2389 N N . LYS A 1 309 ? 16.789 -13.422 -1.197 1.00 84.00 309 LYS A N 1
ATOM 2390 C CA . LYS A 1 309 ? 16.940 -14.854 -0.920 1.00 84.00 309 LYS A CA 1
ATOM 2391 C C . LYS A 1 309 ? 16.749 -15.654 -2.202 1.00 84.00 309 LYS A C 1
ATOM 2393 O O . LYS A 1 309 ? 16.017 -15.245 -3.096 1.00 84.00 309 LYS A O 1
ATOM 2398 N N . ASP A 1 310 ? 17.407 -16.807 -2.255 1.00 80.56 310 ASP A N 1
ATOM 2399 C CA . ASP A 1 310 ? 17.290 -17.725 -3.385 1.00 80.56 310 ASP A CA 1
ATOM 2400 C C . ASP A 1 310 ? 15.835 -18.183 -3.570 1.00 80.56 310 ASP A C 1
ATOM 2402 O O . ASP A 1 310 ? 15.142 -18.482 -2.593 1.00 80.56 310 ASP A O 1
ATOM 2406 N N . GLY A 1 311 ? 15.378 -18.227 -4.821 1.00 79.06 311 GLY A N 1
ATOM 2407 C CA . GLY A 1 311 ? 14.016 -18.629 -5.180 1.00 79.06 311 GLY A CA 1
ATOM 2408 C C . GLY A 1 311 ? 12.926 -17.580 -4.930 1.00 79.06 311 GLY A C 1
ATOM 2409 O O . GLY A 1 311 ? 11.749 -17.885 -5.122 1.00 79.06 311 GLY A O 1
ATOM 2410 N N . VAL A 1 312 ? 13.281 -16.357 -4.521 1.00 88.94 312 VAL A N 1
ATOM 2411 C CA . VAL A 1 312 ? 12.334 -15.235 -4.460 1.00 88.94 312 VAL A CA 1
ATOM 2412 C C . VAL A 1 312 ? 12.137 -14.669 -5.862 1.00 88.94 312 VAL A C 1
ATOM 2414 O O . VAL A 1 312 ? 13.099 -14.438 -6.588 1.00 88.94 312 VAL A O 1
ATOM 2417 N N . GLN A 1 313 ? 10.887 -14.420 -6.243 1.00 91.19 313 GLN A N 1
ATOM 2418 C CA . GLN A 1 313 ? 10.558 -13.818 -7.533 1.00 91.19 313 GLN A CA 1
ATOM 2419 C C . GLN A 1 313 ? 10.142 -12.359 -7.355 1.00 91.19 313 GLN A C 1
ATOM 2421 O O . GLN A 1 313 ? 9.383 -12.028 -6.442 1.00 91.19 313 GLN A O 1
ATOM 2426 N N . LEU A 1 314 ? 10.633 -11.501 -8.248 1.00 91.62 314 LEU A N 1
ATOM 2427 C CA . LEU A 1 314 ? 10.279 -10.090 -8.353 1.00 91.62 314 LEU A CA 1
ATOM 2428 C C . LEU A 1 314 ? 9.473 -9.864 -9.632 1.00 91.62 314 LEU A C 1
ATOM 2430 O O . LEU A 1 314 ? 9.923 -10.177 -10.737 1.00 91.62 314 LEU A O 1
ATOM 2434 N N . THR A 1 315 ? 8.289 -9.287 -9.478 1.00 92.25 315 THR A N 1
ATOM 2435 C CA . THR A 1 315 ? 7.385 -8.947 -10.570 1.00 92.25 315 THR A CA 1
ATOM 2436 C C . THR A 1 315 ? 7.297 -7.439 -10.738 1.00 92.25 315 THR A C 1
ATOM 2438 O O . THR A 1 315 ? 6.955 -6.708 -9.812 1.00 92.25 315 THR A O 1
ATOM 2441 N N . PHE A 1 316 ? 7.577 -6.987 -11.957 1.00 93.00 316 PHE A N 1
ATOM 2442 C CA . PHE A 1 316 ? 7.331 -5.629 -12.415 1.00 93.00 316 PHE A CA 1
ATOM 2443 C C . PHE A 1 316 ? 6.028 -5.595 -13.199 1.00 93.00 316 PHE A C 1
ATOM 2445 O O . PHE A 1 316 ? 5.902 -6.309 -14.194 1.00 93.00 316 PHE A O 1
ATOM 2452 N N . ALA A 1 317 ? 5.086 -4.753 -12.799 1.00 92.69 317 ALA A N 1
ATOM 2453 C CA . ALA A 1 317 ? 3.868 -4.493 -13.558 1.00 92.69 317 ALA A CA 1
ATOM 2454 C C . ALA A 1 317 ? 3.757 -2.994 -13.796 1.00 92.69 317 ALA A C 1
ATOM 2456 O O . ALA A 1 317 ? 3.987 -2.220 -12.873 1.00 92.69 317 ALA A O 1
ATOM 2457 N N . TRP A 1 318 ? 3.426 -2.563 -15.009 1.00 93.56 318 TRP A N 1
ATOM 2458 C CA . TRP A 1 318 ? 3.192 -1.145 -15.263 1.00 93.56 318 TRP A CA 1
ATOM 2459 C C . TRP A 1 318 ? 1.882 -0.894 -15.984 1.00 93.56 318 TRP A C 1
ATOM 2461 O O . TRP A 1 318 ? 1.429 -1.675 -16.826 1.00 93.56 318 TRP A O 1
ATOM 2471 N N . PHE A 1 319 ? 1.283 0.229 -15.622 1.00 94.19 319 PHE A N 1
ATOM 2472 C CA . PHE A 1 319 ? -0.077 0.600 -15.936 1.00 94.19 319 PHE A CA 1
ATOM 2473 C C . PHE A 1 319 ? -0.089 1.974 -16.595 1.00 94.19 319 PHE A C 1
ATOM 2475 O O . PHE A 1 319 ? 0.728 2.837 -16.277 1.00 94.19 319 PHE A O 1
ATOM 2482 N N . TYR A 1 320 ? -1.032 2.161 -17.508 1.00 95.12 320 TYR A N 1
ATOM 2483 C CA . TYR A 1 320 ? -1.361 3.441 -18.119 1.00 95.12 320 TYR A CA 1
ATOM 2484 C C . TYR A 1 320 ? -2.708 3.910 -17.581 1.00 95.12 320 TYR A C 1
ATOM 2486 O O . TYR A 1 320 ? -3.641 3.109 -17.482 1.00 95.12 320 TYR A O 1
ATOM 2494 N N . GLN A 1 321 ? -2.813 5.188 -17.231 1.00 94.62 321 GLN A N 1
ATOM 2495 C CA . GLN A 1 321 ? -4.077 5.770 -16.809 1.00 94.62 321 GLN A CA 1
ATOM 2496 C C . GLN A 1 321 ? -4.873 6.237 -18.029 1.00 94.62 321 GLN A C 1
ATOM 2498 O O . GLN A 1 321 ? -4.426 7.106 -18.777 1.00 94.62 321 GLN A O 1
ATOM 2503 N N . ASN A 1 322 ? -6.065 5.675 -18.206 1.00 93.19 322 ASN A N 1
ATOM 2504 C CA . ASN A 1 322 ? -7.011 6.083 -19.236 1.00 93.19 322 ASN A CA 1
ATOM 2505 C C . ASN A 1 322 ? -7.636 7.451 -18.917 1.00 93.19 322 ASN A C 1
ATOM 2507 O O . ASN A 1 322 ? -7.623 7.916 -17.776 1.00 93.19 322 ASN A O 1
ATOM 2511 N N . ASP A 1 323 ? -8.273 8.059 -19.920 1.00 91.00 323 ASP A N 1
ATOM 2512 C CA . ASP A 1 323 ? -8.957 9.357 -19.796 1.00 91.00 323 ASP A CA 1
ATOM 2513 C C . ASP A 1 323 ? -10.086 9.367 -18.747 1.00 91.00 323 ASP A C 1
ATOM 2515 O O . ASP A 1 323 ? -10.430 10.420 -18.211 1.00 91.00 323 ASP A O 1
ATOM 2519 N N . ASP A 1 324 ? -10.678 8.205 -18.451 1.00 89.38 324 ASP A N 1
ATOM 2520 C CA . ASP A 1 324 ? -11.708 8.038 -17.417 1.00 89.38 324 ASP A CA 1
ATOM 2521 C C . ASP A 1 324 ? -11.131 7.868 -15.998 1.00 89.38 324 ASP A C 1
ATOM 2523 O O . ASP A 1 324 ? -11.885 7.723 -15.037 1.00 89.38 324 ASP A O 1
ATOM 2527 N N . GLY A 1 325 ? -9.802 7.900 -15.862 1.00 87.00 325 GLY A N 1
ATOM 2528 C CA . GLY A 1 325 ? -9.074 7.726 -14.610 1.00 87.00 325 GLY A CA 1
ATOM 2529 C C . GLY A 1 325 ? -8.764 6.271 -14.249 1.00 87.00 325 GLY A C 1
ATOM 2530 O O . GLY A 1 325 ? -8.007 6.055 -13.298 1.00 87.00 325 GLY A O 1
ATOM 2531 N N . SER A 1 326 ? -9.294 5.291 -14.994 1.00 89.00 326 SER A N 1
ATOM 2532 C CA . SER A 1 326 ? -9.016 3.867 -14.780 1.00 89.00 326 SER A CA 1
ATOM 2533 C C . SER A 1 326 ? -7.581 3.504 -15.159 1.00 89.00 326 SER A C 1
ATOM 2535 O O . SER A 1 326 ? -6.964 4.133 -16.019 1.00 89.00 326 SER A O 1
ATOM 2537 N N . TRP A 1 327 ? -7.043 2.466 -14.523 1.00 90.88 327 TRP A N 1
ATOM 2538 C CA . TRP A 1 327 ? -5.690 1.983 -14.786 1.00 90.88 327 TRP A CA 1
ATOM 2539 C C . TRP A 1 327 ? -5.727 0.717 -15.635 1.00 90.88 327 TRP A C 1
ATOM 2541 O O . TRP A 1 327 ? -6.266 -0.307 -15.222 1.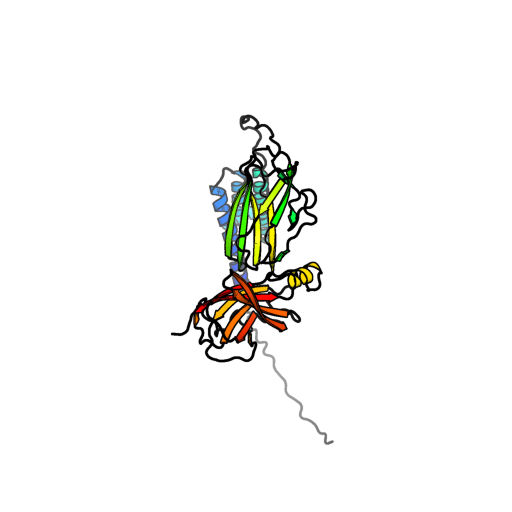00 90.88 327 TRP A O 1
ATOM 2551 N N . GLN A 1 328 ? -5.115 0.772 -16.814 1.00 91.88 328 GLN A N 1
ATOM 2552 C CA . GLN A 1 328 ? -4.945 -0.379 -17.689 1.00 91.88 328 GLN A CA 1
ATOM 2553 C C . GLN A 1 328 ? -3.546 -0.966 -17.520 1.00 91.88 328 GLN A C 1
ATOM 2555 O O . GLN A 1 328 ? -2.553 -0.260 -17.688 1.00 91.88 328 GLN A O 1
ATOM 2560 N N . GLU A 1 329 ? -3.452 -2.273 -17.269 1.00 92.25 329 GLU A N 1
ATOM 2561 C CA . GLU A 1 329 ? -2.168 -2.975 -17.312 1.00 92.25 329 GLU A CA 1
ATOM 2562 C C . GLU A 1 329 ? -1.609 -2.957 -18.739 1.00 92.25 329 GLU A C 1
ATOM 2564 O O . GLU A 1 329 ? -2.242 -3.431 -19.686 1.00 92.25 329 GLU A O 1
ATOM 2569 N N . VAL A 1 330 ? -0.408 -2.403 -18.896 1.00 92.06 330 VAL A N 1
ATOM 2570 C CA . VAL A 1 330 ? 0.297 -2.374 -20.180 1.00 92.06 330 VAL A CA 1
ATOM 2571 C C . VAL A 1 330 ? 1.115 -3.647 -20.332 1.00 92.06 330 VAL A C 1
ATOM 2573 O O . VAL A 1 330 ? 1.106 -4.277 -21.392 1.00 92.06 330 VAL A O 1
ATOM 2576 N N . LYS A 1 331 ? 1.855 -4.017 -19.280 1.00 90.38 331 LYS A N 1
ATOM 2577 C CA . LYS A 1 331 ? 2.711 -5.201 -19.277 1.00 90.38 331 LYS A CA 1
ATOM 2578 C C . LYS A 1 331 ? 3.130 -5.586 -17.865 1.00 90.38 331 LYS A C 1
ATOM 2580 O O . LYS A 1 331 ? 3.367 -4.729 -17.017 1.00 90.38 331 LYS A O 1
ATOM 2585 N N . THR A 1 332 ? 3.337 -6.887 -17.698 1.00 91.38 332 THR A N 1
ATOM 2586 C CA . THR A 1 332 ? 3.880 -7.494 -16.485 1.00 91.38 332 THR A CA 1
ATOM 2587 C C . THR A 1 332 ? 5.054 -8.406 -16.829 1.00 91.38 332 THR A C 1
ATOM 2589 O O . THR A 1 332 ? 5.076 -9.066 -17.875 1.00 91.38 332 THR A O 1
ATOM 2592 N N . LYS A 1 333 ? 6.067 -8.434 -15.963 1.00 90.50 333 LYS A N 1
ATOM 2593 C CA . LYS A 1 333 ? 7.239 -9.294 -16.089 1.00 90.50 333 LYS A CA 1
ATOM 2594 C C . LYS A 1 333 ? 7.718 -9.773 -14.722 1.00 90.50 333 LYS A C 1
ATOM 2596 O O . LYS A 1 333 ? 8.129 -8.969 -13.898 1.00 90.50 333 LYS A O 1
ATOM 2601 N N . THR A 1 334 ? 7.764 -11.089 -14.560 1.00 90.81 334 THR A N 1
ATOM 2602 C CA . THR A 1 334 ? 8.360 -11.765 -13.401 1.00 90.81 334 THR A CA 1
ATOM 2603 C C . THR A 1 334 ? 9.782 -12.219 -13.707 1.00 90.81 334 THR A C 1
ATOM 2605 O O . THR A 1 334 ? 10.084 -12.623 -14.842 1.00 90.81 334 THR A O 1
ATOM 2608 N N . ILE A 1 335 ? 10.648 -12.120 -12.703 1.00 88.81 335 ILE A N 1
ATOM 2609 C CA . ILE A 1 335 ? 12.067 -12.465 -12.755 1.00 88.81 335 ILE A CA 1
ATOM 2610 C C . ILE A 1 335 ? 12.438 -13.187 -11.454 1.00 88.81 335 ILE A C 1
ATOM 2612 O O . ILE A 1 335 ? 11.992 -12.789 -10.380 1.00 88.81 335 ILE A O 1
ATOM 2616 N N . ASP A 1 336 ? 13.240 -14.243 -11.556 1.00 88.25 336 ASP A N 1
ATOM 2617 C CA . ASP A 1 336 ? 13.825 -14.919 -10.396 1.00 88.25 336 ASP A CA 1
ATOM 2618 C C . ASP A 1 336 ? 15.009 -14.092 -9.874 1.00 88.25 336 ASP A C 1
ATOM 2620 O O . ASP A 1 336 ? 15.863 -13.690 -10.663 1.00 88.25 336 ASP A O 1
ATOM 2624 N N . LEU A 1 337 ? 15.057 -13.819 -8.569 1.00 85.81 337 LEU A N 1
ATOM 2625 C CA . LEU A 1 337 ? 16.176 -13.117 -7.943 1.00 85.81 337 LEU A CA 1
ATOM 2626 C C . LEU A 1 337 ? 17.277 -14.104 -7.546 1.00 85.81 337 LEU A C 1
ATOM 2628 O O . LEU A 1 337 ? 17.007 -15.132 -6.921 1.00 85.81 337 LEU A O 1
ATOM 2632 N N . GLU A 1 338 ? 18.530 -13.751 -7.832 1.00 83.31 338 GLU A N 1
ATOM 2633 C CA . GLU A 1 338 ? 19.683 -14.449 -7.267 1.00 83.31 338 GLU A CA 1
ATOM 2634 C C . GLU A 1 338 ? 19.890 -14.114 -5.774 1.00 83.31 338 GLU A C 1
ATOM 2636 O O . GLU A 1 338 ? 19.509 -13.058 -5.256 1.00 83.31 338 GLU A O 1
ATOM 2641 N N . LEU A 1 339 ? 20.525 -15.040 -5.051 1.00 82.50 339 LEU A N 1
ATOM 2642 C CA . LEU A 1 339 ? 20.851 -14.872 -3.636 1.00 82.50 339 LEU A CA 1
ATOM 2643 C C . LEU A 1 339 ? 21.844 -13.718 -3.418 1.00 82.50 339 LEU A C 1
ATOM 2645 O O . LEU A 1 339 ? 22.926 -13.689 -4.001 1.00 82.50 339 LEU A O 1
ATOM 2649 N N . GLY A 1 340 ? 21.538 -12.838 -2.465 1.00 78.38 340 GLY A N 1
ATOM 2650 C CA . GLY A 1 340 ? 22.443 -11.781 -2.007 1.00 78.38 340 GLY A CA 1
ATOM 2651 C C . GLY A 1 340 ? 22.428 -10.514 -2.861 1.00 78.38 340 GLY A C 1
ATOM 2652 O O . GLY A 1 340 ? 23.283 -9.646 -2.670 1.00 78.38 340 GLY A O 1
ATOM 2653 N N . LEU A 1 341 ? 21.469 -10.385 -3.781 1.00 83.62 341 LEU A N 1
ATOM 2654 C CA . LEU A 1 341 ? 21.233 -9.129 -4.484 1.00 83.62 341 LEU A CA 1
ATOM 2655 C C . LEU A 1 341 ? 20.727 -8.054 -3.528 1.00 83.62 341 LEU A C 1
ATOM 2657 O O . LEU A 1 341 ? 19.926 -8.314 -2.626 1.00 83.62 341 LEU A O 1
ATOM 2661 N N . ARG A 1 342 ? 21.214 -6.836 -3.760 1.00 84.31 342 ARG A N 1
ATOM 2662 C CA . ARG A 1 342 ? 20.838 -5.633 -3.005 1.00 84.31 342 ARG A CA 1
ATOM 2663 C C . ARG A 1 342 ? 20.168 -4.580 -3.877 1.00 84.31 342 ARG A C 1
ATOM 2665 O O . ARG A 1 342 ? 19.603 -3.631 -3.352 1.00 84.31 342 ARG A O 1
ATOM 2672 N N . GLY A 1 343 ? 20.193 -4.776 -5.188 1.00 83.81 343 GLY A N 1
ATOM 2673 C CA . GLY A 1 343 ? 19.432 -3.974 -6.121 1.00 83.81 343 GLY A CA 1
ATOM 2674 C C . GLY A 1 343 ? 19.165 -4.733 -7.411 1.00 83.81 343 GLY A C 1
ATOM 2675 O O . GLY A 1 343 ? 19.858 -5.703 -7.747 1.00 83.81 343 GLY A O 1
ATOM 2676 N N . PHE A 1 344 ? 18.148 -4.288 -8.135 1.00 85.81 344 PHE A N 1
ATOM 2677 C CA . PHE A 1 344 ? 17.750 -4.868 -9.405 1.00 85.81 344 PHE A CA 1
ATOM 2678 C C . PHE A 1 344 ? 17.358 -3.772 -10.392 1.00 85.81 344 PHE A C 1
ATOM 2680 O O . PHE A 1 344 ? 16.437 -3.000 -10.135 1.00 85.81 344 PHE A O 1
ATOM 2687 N N . LEU A 1 345 ? 18.028 -3.742 -11.546 1.00 86.38 345 LEU A N 1
ATOM 2688 C CA . LEU A 1 345 ? 17.763 -2.775 -12.606 1.00 86.38 345 LEU A CA 1
ATOM 2689 C C . LEU A 1 345 ? 16.992 -3.441 -13.750 1.00 86.38 345 LEU A C 1
ATOM 2691 O O . LEU A 1 345 ? 17.507 -4.342 -14.418 1.00 86.38 345 LEU A O 1
ATOM 2695 N N . TYR A 1 346 ? 15.768 -2.985 -14.003 1.00 87.44 346 TYR A N 1
ATOM 2696 C CA . TYR A 1 346 ? 14.890 -3.488 -15.054 1.00 87.44 346 TYR A CA 1
ATOM 2697 C C . TYR A 1 346 ? 14.651 -2.449 -16.154 1.00 87.44 346 TYR A C 1
ATOM 2699 O O . TYR A 1 346 ? 14.388 -1.285 -15.878 1.00 87.44 346 TYR A O 1
ATOM 2707 N N . SER A 1 347 ? 14.675 -2.878 -17.419 1.00 88.25 347 SER A N 1
ATOM 2708 C CA . SER A 1 347 ? 14.378 -2.003 -18.560 1.00 88.25 347 SER A CA 1
ATOM 2709 C C . SER A 1 347 ? 12.929 -2.144 -19.028 1.00 88.25 347 SER A C 1
ATOM 2711 O O . SER A 1 347 ? 12.552 -3.165 -19.611 1.00 88.25 347 SER A O 1
ATOM 2713 N N . LEU A 1 348 ? 12.150 -1.078 -18.870 1.00 87.00 348 LEU A N 1
ATOM 2714 C CA . LEU A 1 348 ? 10.826 -0.912 -19.460 1.00 87.00 348 LEU A CA 1
ATOM 2715 C C . LEU A 1 348 ? 10.973 -0.454 -20.910 1.00 87.00 348 LEU A C 1
ATOM 2717 O O . LEU A 1 348 ? 11.458 0.641 -21.182 1.00 87.00 348 LEU A O 1
ATOM 2721 N N . ARG A 1 349 ? 10.539 -1.296 -21.849 1.00 87.19 349 ARG A N 1
ATOM 2722 C CA . ARG A 1 349 ? 10.475 -0.957 -23.277 1.00 87.19 349 ARG A CA 1
ATOM 2723 C C . ARG A 1 349 ? 9.030 -0.993 -23.742 1.00 87.19 349 ARG A C 1
ATOM 2725 O O . ARG A 1 349 ? 8.394 -2.050 -23.643 1.00 87.19 349 ARG A O 1
ATOM 2732 N N . ALA A 1 350 ? 8.547 0.136 -24.241 1.00 83.56 350 ALA A N 1
ATOM 2733 C CA . ALA A 1 350 ? 7.203 0.312 -24.769 1.00 83.56 350 ALA A CA 1
ATOM 2734 C C . ALA A 1 350 ? 7.174 1.494 -25.748 1.00 83.56 350 ALA A C 1
ATOM 2736 O O . ALA A 1 350 ? 8.039 2.364 -25.696 1.00 83.56 350 ALA A O 1
ATOM 2737 N N . ASP A 1 351 ? 6.149 1.534 -26.595 1.00 87.88 351 ASP A N 1
ATOM 2738 C CA . ASP A 1 351 ? 5.816 2.724 -27.375 1.00 87.88 351 ASP A CA 1
ATOM 2739 C C . ASP A 1 351 ? 5.006 3.664 -26.468 1.00 87.88 351 ASP A C 1
ATOM 2741 O O . ASP A 1 351 ? 3.782 3.552 -26.367 1.00 87.88 351 ASP A O 1
ATOM 2745 N N . PHE A 1 352 ? 5.697 4.528 -25.722 1.00 91.00 352 PHE A N 1
ATOM 2746 C CA . PHE A 1 352 ? 5.068 5.364 -24.702 1.00 91.00 352 PHE A CA 1
ATOM 2747 C C . PHE A 1 352 ? 4.174 6.442 -25.326 1.00 91.00 352 PHE A C 1
ATOM 2749 O O . PHE A 1 352 ? 4.641 7.422 -25.910 1.00 91.00 352 PHE A O 1
ATOM 2756 N N . VAL A 1 353 ? 2.862 6.295 -25.150 1.00 93.25 353 VAL A N 1
ATOM 2757 C CA . VAL A 1 353 ? 1.902 7.360 -25.459 1.00 93.25 353 VAL A CA 1
ATOM 2758 C C . VAL A 1 353 ? 1.904 8.413 -24.346 1.00 93.25 353 VAL A C 1
ATOM 2760 O O . VAL A 1 353 ? 2.101 8.050 -23.184 1.00 93.25 353 VAL A O 1
ATOM 2763 N N . PRO A 1 354 ? 1.675 9.703 -24.646 1.00 95.75 354 PRO A N 1
ATOM 2764 C CA . PRO A 1 354 ? 1.544 10.721 -23.609 1.00 95.75 354 PRO A CA 1
ATOM 2765 C C . PRO A 1 354 ? 0.433 10.402 -22.596 1.00 95.75 354 PRO A C 1
ATOM 2767 O O . PRO A 1 354 ? -0.639 9.923 -22.970 1.00 95.75 354 PRO A O 1
ATOM 2770 N N . GLY A 1 355 ? 0.682 10.690 -21.320 1.00 96.25 355 GLY A N 1
ATOM 2771 C CA . GLY A 1 355 ? -0.254 10.462 -20.217 1.00 96.25 355 GLY A CA 1
ATOM 2772 C C . GLY A 1 355 ? 0.437 10.030 -18.925 1.00 96.25 355 GLY A C 1
ATOM 2773 O O . GLY A 1 355 ? 1.665 10.080 -18.821 1.00 96.25 355 GLY A O 1
ATOM 2774 N N . ASN A 1 356 ? -0.363 9.614 -17.944 1.00 96.94 356 ASN A N 1
ATOM 2775 C CA . ASN A 1 356 ? 0.126 9.172 -16.640 1.00 96.94 356 ASN A CA 1
ATOM 2776 C C . ASN A 1 356 ? 0.345 7.661 -16.631 1.00 96.94 356 ASN A C 1
ATOM 2778 O O . ASN A 1 356 ? -0.458 6.893 -17.163 1.00 96.94 356 ASN A O 1
ATOM 2782 N N . TYR A 1 357 ? 1.420 7.247 -15.979 1.00 96.06 357 TYR A N 1
ATOM 2783 C CA . TYR A 1 357 ? 1.806 5.859 -15.819 1.00 96.06 357 TYR A CA 1
ATOM 2784 C C . TYR A 1 357 ? 2.133 5.557 -14.363 1.00 96.06 357 TYR A C 1
ATOM 2786 O O . TYR A 1 357 ? 2.461 6.432 -13.559 1.00 96.06 357 TYR A O 1
ATOM 2794 N N . GLU A 1 358 ? 2.067 4.275 -14.048 1.00 94.56 358 GLU A N 1
ATOM 2795 C CA . GLU A 1 358 ? 2.444 3.709 -12.766 1.00 94.56 358 GLU A CA 1
ATOM 2796 C C . GLU A 1 358 ? 3.270 2.463 -13.035 1.00 94.56 358 GLU A C 1
ATOM 2798 O O . GLU A 1 358 ? 2.928 1.668 -13.907 1.00 94.56 358 GLU A O 1
ATOM 2803 N N . VAL A 1 359 ? 4.345 2.276 -12.286 1.00 94.69 359 VAL A N 1
ATOM 2804 C CA . VAL A 1 359 ? 5.054 1.005 -12.221 1.00 94.69 359 VAL A CA 1
ATOM 2805 C C . VAL A 1 359 ? 5.035 0.500 -10.790 1.00 94.69 359 VAL A C 1
ATOM 2807 O O . VAL A 1 359 ? 5.183 1.258 -9.831 1.00 94.69 359 VAL A O 1
ATOM 2810 N N . LEU A 1 360 ? 4.816 -0.800 -10.673 1.00 94.00 360 LEU A N 1
ATOM 2811 C CA . LEU A 1 360 ? 4.814 -1.552 -9.440 1.00 94.00 360 LEU A CA 1
ATOM 2812 C C . LEU A 1 360 ? 5.979 -2.533 -9.464 1.00 94.00 360 LEU A C 1
ATOM 2814 O O . LEU A 1 360 ? 6.182 -3.228 -10.463 1.00 94.00 360 LEU A O 1
ATOM 2818 N N . ALA A 1 361 ? 6.697 -2.619 -8.351 1.00 92.94 361 ALA A N 1
ATOM 2819 C CA . ALA A 1 361 ? 7.642 -3.689 -8.066 1.00 92.94 361 ALA A CA 1
ATOM 2820 C C . ALA A 1 361 ? 7.082 -4.519 -6.908 1.00 92.94 361 ALA A C 1
ATOM 2822 O O . ALA A 1 361 ? 6.743 -3.977 -5.859 1.00 92.94 361 ALA A O 1
ATOM 2823 N N . MET A 1 362 ? 6.935 -5.826 -7.109 1.00 91.75 362 MET A N 1
ATOM 2824 C CA . MET A 1 362 ? 6.192 -6.699 -6.200 1.00 91.75 362 MET A CA 1
ATOM 2825 C C . MET A 1 362 ? 6.965 -7.991 -5.991 1.00 91.75 362 MET A C 1
ATOM 2827 O O . MET A 1 362 ? 7.310 -8.666 -6.959 1.00 91.75 362 MET A O 1
ATOM 2831 N N . LEU A 1 363 ? 7.230 -8.359 -4.741 1.00 90.88 363 LEU A N 1
ATOM 2832 C CA . LEU A 1 363 ? 7.720 -9.703 -4.454 1.00 90.88 363 LEU A CA 1
ATOM 2833 C C . LEU A 1 363 ? 6.544 -10.670 -4.560 1.00 90.88 363 LEU A C 1
ATOM 2835 O O . LEU A 1 363 ? 5.452 -10.376 -4.083 1.00 90.88 363 LEU A O 1
ATOM 2839 N N . GLU A 1 364 ? 6.766 -11.830 -5.170 1.00 87.06 364 GLU A N 1
ATOM 2840 C CA . GLU A 1 364 ? 5.780 -12.912 -5.264 1.00 87.06 364 GLU A CA 1
ATOM 2841 C C . GLU A 1 364 ? 5.615 -13.609 -3.903 1.00 87.06 364 GLU A C 1
ATOM 2843 O O . GLU A 1 364 ? 5.907 -14.795 -3.746 1.00 87.06 364 GLU A O 1
ATOM 2848 N N . ALA A 1 365 ? 5.185 -12.849 -2.898 1.00 85.12 365 ALA A N 1
ATOM 2849 C CA . ALA A 1 365 ? 5.131 -13.250 -1.506 1.00 85.12 365 ALA A CA 1
ATOM 2850 C C . ALA A 1 365 ? 3.863 -12.742 -0.814 1.00 85.12 365 ALA A C 1
ATOM 2852 O O . ALA A 1 365 ? 3.322 -11.700 -1.170 1.00 85.12 365 ALA A O 1
ATOM 2853 N N . SER A 1 366 ? 3.387 -13.473 0.195 1.00 81.50 366 SER A N 1
ATOM 2854 C CA . SER A 1 366 ? 2.128 -13.155 0.885 1.00 81.50 366 SER A CA 1
ATOM 2855 C C . SER A 1 366 ? 2.245 -12.092 1.981 1.00 81.50 366 SER A C 1
ATOM 2857 O O . SER A 1 366 ? 1.231 -11.678 2.530 1.00 81.50 366 SER A O 1
ATOM 2859 N N . ASN A 1 367 ? 3.465 -11.703 2.351 1.00 82.56 367 ASN A N 1
ATOM 2860 C CA . ASN A 1 367 ? 3.758 -10.830 3.492 1.00 82.56 367 ASN A CA 1
ATOM 2861 C C . ASN A 1 367 ? 4.508 -9.547 3.101 1.00 82.56 367 ASN A C 1
ATOM 2863 O O . ASN A 1 367 ? 5.079 -8.891 3.973 1.00 82.56 367 ASN A O 1
ATOM 2867 N N . ARG A 1 368 ? 4.588 -9.228 1.804 1.00 86.00 368 ARG A N 1
ATOM 2868 C CA . ARG A 1 368 ? 5.366 -8.095 1.296 1.00 86.00 368 ARG A CA 1
ATOM 2869 C C . ARG A 1 368 ? 4.494 -7.212 0.409 1.00 86.00 368 ARG A C 1
ATOM 2871 O O . ARG A 1 368 ? 4.084 -7.680 -0.653 1.00 86.00 368 ARG A O 1
ATOM 2878 N N . PRO A 1 369 ? 4.232 -5.957 0.811 1.00 83.31 369 PRO A N 1
ATOM 2879 C CA . PRO A 1 369 ? 3.447 -5.054 -0.007 1.00 83.31 369 PRO A CA 1
ATOM 2880 C C . PRO A 1 369 ? 4.231 -4.636 -1.263 1.00 83.31 369 PRO A C 1
ATOM 2882 O O . PRO A 1 369 ? 5.468 -4.669 -1.276 1.00 83.31 369 PRO A O 1
ATOM 2885 N N . PRO A 1 370 ? 3.521 -4.235 -2.325 1.00 88.56 370 PRO A N 1
ATOM 2886 C CA . PRO A 1 370 ? 4.132 -3.717 -3.540 1.00 88.56 370 PRO A CA 1
ATOM 2887 C C . PRO A 1 370 ? 4.762 -2.334 -3.301 1.00 88.56 370 PRO A C 1
ATOM 2889 O O . PRO A 1 370 ? 4.200 -1.510 -2.582 1.00 88.56 370 PRO A O 1
ATOM 2892 N N . LEU A 1 371 ? 5.891 -2.047 -3.958 1.00 89.56 371 LEU A N 1
ATOM 2893 C CA . LEU A 1 371 ? 6.372 -0.674 -4.137 1.00 89.56 371 LEU A CA 1
ATOM 2894 C C . LEU A 1 371 ? 5.733 -0.057 -5.372 1.00 89.56 371 LEU A C 1
ATOM 2896 O O . LEU A 1 371 ? 5.570 -0.725 -6.395 1.00 89.56 371 LEU A O 1
ATOM 2900 N N . ARG A 1 372 ? 5.450 1.241 -5.299 1.00 91.25 372 ARG A N 1
ATOM 2901 C CA . ARG A 1 372 ? 4.775 1.996 -6.350 1.00 91.25 372 ARG A CA 1
ATOM 2902 C C . ARG A 1 372 ? 5.580 3.229 -6.738 1.00 91.25 372 ARG A C 1
ATOM 2904 O O . ARG A 1 372 ? 6.058 3.951 -5.875 1.00 91.25 372 ARG A O 1
ATOM 2911 N N . HIS A 1 373 ? 5.654 3.510 -8.036 1.00 91.88 373 HIS A N 1
ATOM 2912 C CA . HIS A 1 373 ? 6.192 4.760 -8.571 1.00 91.88 373 HIS A CA 1
ATOM 2913 C C . HIS A 1 373 ? 5.319 5.256 -9.722 1.00 91.88 373 HIS A C 1
ATOM 2915 O O . HIS A 1 373 ? 4.898 4.469 -10.571 1.00 91.88 373 HIS A O 1
ATOM 2921 N N . THR A 1 374 ? 5.011 6.550 -9.740 1.00 93.19 374 THR A N 1
ATOM 2922 C CA . THR A 1 374 ? 4.207 7.176 -10.797 1.00 93.19 374 THR A CA 1
ATOM 2923 C C . THR A 1 374 ? 5.011 8.173 -11.590 1.00 93.19 374 THR A C 1
ATOM 2925 O O . THR A 1 374 ? 5.762 8.962 -11.023 1.00 93.19 374 THR A O 1
ATOM 2928 N N . PHE A 1 375 ? 4.766 8.201 -12.895 1.00 95.12 375 PHE A N 1
ATOM 2929 C CA . PHE A 1 375 ? 5.446 9.105 -13.804 1.00 95.12 375 PHE A CA 1
ATOM 2930 C C . PHE A 1 375 ? 4.532 9.570 -14.937 1.00 95.12 375 PHE A C 1
ATOM 2932 O O . PHE A 1 375 ? 3.502 8.964 -15.227 1.00 95.12 375 PHE A O 1
ATOM 2939 N N . THR A 1 376 ? 4.921 10.656 -15.596 1.00 96.94 376 THR A N 1
ATOM 2940 C CA . THR A 1 376 ? 4.191 11.259 -16.712 1.00 96.94 376 THR A CA 1
ATOM 2941 C C . THR A 1 376 ? 5.025 11.194 -17.984 1.00 96.94 376 THR A C 1
ATOM 2943 O O . THR A 1 376 ? 6.192 11.586 -17.996 1.00 96.94 376 THR A O 1
ATOM 2946 N N . ILE A 1 377 ? 4.414 10.751 -19.081 1.00 96.25 377 ILE A N 1
ATOM 2947 C CA . ILE A 1 377 ? 4.966 10.889 -20.429 1.00 96.25 377 ILE A CA 1
ATOM 2948 C C . ILE A 1 377 ? 4.343 12.121 -21.079 1.00 96.25 377 ILE A C 1
ATOM 2950 O O . ILE A 1 377 ? 3.127 12.222 -21.242 1.00 96.25 377 ILE A O 1
ATOM 2954 N N . THR A 1 378 ? 5.184 13.060 -21.484 1.00 96.62 378 THR A N 1
ATOM 2955 C CA . THR A 1 378 ? 4.803 14.268 -22.219 1.00 96.62 378 THR A CA 1
ATOM 2956 C C . THR A 1 378 ? 5.082 14.097 -23.707 1.00 96.62 378 THR A C 1
ATOM 2958 O O . THR A 1 378 ? 5.900 13.275 -24.112 1.00 96.62 378 THR A O 1
ATOM 2961 N N . LYS A 1 379 ? 4.391 14.857 -24.557 1.00 94.56 379 LYS A N 1
ATOM 2962 C CA . LYS A 1 379 ? 4.634 14.809 -26.001 1.00 94.56 379 LYS A CA 1
ATOM 2963 C C . LYS A 1 379 ? 6.026 15.374 -26.314 1.00 94.56 379 LYS A C 1
ATOM 2965 O O . LYS A 1 379 ? 6.331 16.477 -25.874 1.00 94.56 379 LYS A O 1
ATOM 2970 N N . SER A 1 380 ? 6.828 14.648 -27.093 1.00 89.12 380 SER A N 1
ATOM 2971 C CA . SER A 1 380 ? 8.087 15.164 -27.645 1.00 89.12 380 SER A CA 1
ATOM 2972 C C . SER A 1 380 ? 7.814 16.372 -28.552 1.00 89.12 380 SER A C 1
ATOM 2974 O O . SER A 1 380 ? 6.886 16.322 -29.369 1.00 89.12 380 SER A O 1
ATOM 2976 N N . GLU A 1 381 ? 8.592 17.444 -28.395 1.00 78.31 381 GLU A N 1
ATOM 2977 C CA . GLU A 1 381 ? 8.466 18.673 -29.200 1.00 78.31 381 GLU A CA 1
ATOM 2978 C C . GLU A 1 381 ? 8.829 18.486 -30.679 1.00 78.31 381 GLU A C 1
ATOM 2980 O O . GLU A 1 381 ? 9.782 17.729 -30.982 1.00 78.31 381 GLU A O 1
#

pLDDT: mean 78.46, std 16.45, range [36.19, 97.38]

Sequence (381 aa):
MFSSEFYEDDAPSNEESDRPKKGLGVIATIFFVLLCIPAALLTLIGFVFIFTDKSVIPFLLFAAALLVVLPPMQMVYINHVPPLRFRYLNMFLAVVLMLVGLTVFGSTATSNKANQPSEPTKPDVPAVTLNAVQLCNTLTENTCDGDYNLFTRDISEIFIVGTPENFAEDTAVTLEITYSDEPQTSTVVKNETFTTPIQDGQFQVKYTPESLPVGSYELALKSEAEGFEPVTKTFEVWPNKDWIDAIAGKTKPEVDTELKAMRLCVDTQPIAAGTETTASFSDRCAKDLDTFTSDVEVLQVDVELEDAKDGVQLTFAWFYQNDDGSWQEVKTKTIDLELGLRGFLYSLRADFVPGNYEVLAMLEASNRPPLRHTFTITKSE

Secondary structure (DSSP, 8-state):
---------------------TTHHHHHHHHHHHHHHHHHHHHHHHHHHHTTS--HHHHHHHHHHHHHH-HHHHHHHTTT-GGGGSHHHHHHHHHHHHHHHHHHHHHHTTS--SSS--------PPPPEEEEEEEESSEETTEESS---EEETT---EEEEEEEES--TT--EEEEEEEEEETTEEEEEEEEEES--EETTEEEEEE--S---SEEEEEEEE--STTPPPEEEEEEEESSHHHHHHHHTT-SPP-S-EEEEEEEE--SSPPPS-EEESSSS-GGG-S--SEEETT--EEEEEEEEESPPTT-EEEEEEEEE-TTSPEEEEEEEEEEPPTT--EEEEEEE----SEEEEEEEEESSTT-PPEEEEEEEEPP-

Foldseek 3Di:
DDDDDDDDDDDDDDDPDDDDPPPPVVVVVVVVVVVVVVVVVVVVVVVVVVVPDDDPVLVVLLVVLVLLVDVVNVVVVCVVDVVSPDPVVSVVVSVVSNVVSVVVVVVVVPPDPDDDPDDPPDPPQPAWEWADKAKALDDDPQDHPGRAQEAAFPRFKIKIKTQIDSDDQQWKKWKWKWFDLFPPDIDTPDIDIDRGQADPNIRIDMDGDPT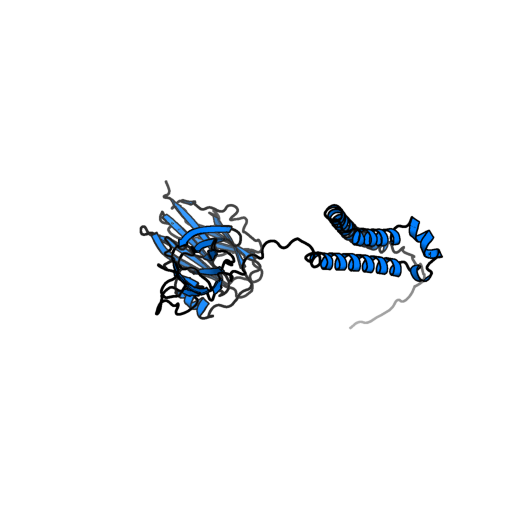DDFGKMKIWIDTPPPNYDIDIDIHGYDHDDVLVCCLVVVVFAADPKAWGDKAKDDQPDDDDFKDFDLDQWDPSRVDGAFEEELPRFKMKMKIFMDFDAFQKKKKKWKWFQDPVRDTDTPDMDIDGDDGNTGMMIGIDGDSDDFGKMKMWIDISHNPYGINIDIHTYHYDD

=== Feature glossary ===
The features interleaved in this record are:

— What the protein is —

Sequence gives the chain of amino acids in standard one-letter code (A=alanine, C=cysteine, …, Y=tyrosine), read N→C. It is the only feature that is directly encoded by the gene; all structural features are derived from the folded form of this sequence.

Database cross-references. InterPro integrates a dozen domain/family signature databases into unified entries with residue-range hits. GO terms attach function/process/location labels with evidence codes. CATH codes position the fold in a four-level structural taxonomy. Organism is the NCBI-taxonomy species name.

— Where its atoms are —

Atomic coordinates in PDBx/mmCIF format — the same representation the Protein Data Bank distributes. Each line of the _atom_site loop places one backbone atom in Cartesian space (units: ångströms, origin: arbitrary).

The six renders are orthographic views along the three Cartesian axes in both directions. Representation (cartoon, sticks, or surface) and color scheme (sequence-rainbow or by-chain) vary across proteins so the training set covers all the common visualization conventions.

— Local backbone conformation —

Eight-state secondary structure (DSSP): H is the canonical α-helix, G the tighter 3₁₀-helix, I the wider π-helix; E/B are β-structure, T and S are turns and bends, and '-' is everything else. DSSP derives these from the pattern of main-chain N–H···O=C hydrogen bonds, not from the sequence.

P-SEA three-state annotation labels each residue as helix, strand, or coil based purely on the geometry of the Cα trace. It serves as a fallback when the full backbone (and thus DSSP) is unavailable.

The φ/ψ torsion pair specifies the backbone conformation at each residue. φ rotates about the N–Cα bond, ψ about the Cα–C bond. Steric clashes forbid most of the (φ, ψ) plane — the allowed regions (α-helix basin, β-sheet basin, left-handed helix) are the Ramachandran-allowed regions.

— Global shape and packing —

The geometric summary reports three shape descriptors. Rg (radius of gyration) measures how spread out the Cα atoms are about their centre of mass; compact globular proteins have small Rg, elongated or unfolded ones large. Cα contacts (<8 Å, |i−j|>4) count long-range residue pairs in spatial proximity — high for tightly packed folds, near zero for rods or random coil. The bounding-box extents give the protein's footprint along x, y, z in Å.

Solvent-accessible surface area (SASA) is the area in Å² traced out by the centre of a 1.4 Å probe sphere (a water molecule) rolled over the protein's van der Waals surface (Shrake–Rupley / Lee–Richards construction). Buried residues have near-zero SASA; fully exposed residues can exceed 200 Å². The total SASA scales roughly with the number of surface residues.

The contact map is a binary N×N matrix image: pixel (i, j) is dark where Cα_i and Cα_j are within 8 Å and |i−j|>4. Because the |i−j|>4 filter removes local helical contacts, off-diagonal stripes parallel to the main diagonal indicate parallel β-sheets; stripes perpendicular to it indicate antiparallel β-sheets. The Ramachandran plot scatters every residue's (φ, ψ) pair against the sterically allowed regions. The PAE heatmap renders the predicted-aligned-error matrix.

— Structural neighborhood —

3Di is Foldseek's structural alphabet. Each residue is assigned one of twenty discrete states based on how its Cα sits relative to its spatial (not sequential) neighbors. Aligning 3Di strings finds structural homologs roughly as well as full 3D superposition, but orders of magnitude faster.

Nearest PDB neighbors are the top structural matches found by Foldseek when searching this structure against the entire Protein Data Bank. Each hit reports a TM-score (0 to 1; >0.5 almost always implies the same fold) and an E-value. These are *structural* homologs — they may share no detectable sequence similarity.

— Confidence and disorder —

For AlphaFold models, the B-factor field carries pLDDT — the model's own estimate of local accuracy on a 0–100 scale. Regions with pLDDT<50 should be treated as essentially unmodeled; they often correspond to intrinsically disordered segments.

Crystallographic B-factors measure how much each atom's electron density is smeared out, in Å². They rise in mobile loops and surface residues and fall in the buried interior. In AlphaFold models this column is repurposed to hold pLDDT instead.

Predicted aligned error is AlphaFold's pairwise confidence. Unlike pLDDT (per-residue), PAE is per-residue-pair and captures whether two parts of the structure are correctly placed relative to each other. Units are ångströms of expected positional error.